Protein 6KZW (pdb70)

Structure (mmCIF, N/CA/C/O backbone):
data_6KZW
#
_entry.id   6KZW
#
_cell.length_a   37.929
_cell.length_b   146.375
_cell.length_c   74.128
_cell.angle_alpha   90.000
_cell.angle_beta   93.355
_cell.angle_gamma   90.000
#
_symmetry.space_group_name_H-M   'P 1 21 1'
#
loop_
_entity.id
_entity.type
_entity.pdbx_description
1 polymer 'Pyridoxal phosphate homeostasis protein'
2 non-polymer 'PHOSPHATE ION'
3 water water
#
loop_
_atom_site.group_PDB
_atom_site.id
_atom_site.type_symbol
_atom_site.label_atom_id
_atom_site.label_alt_id
_atom_site.label_comp_id
_atom_site.label_asym_id
_atom_site.label_entity_id
_atom_site.label_seq_id
_atom_site.pdbx_PDB_ins_code
_atom_site.Cartn_x
_atom_site.Cartn_y
_atom_site.Cartn_z
_atom_site.occupancy
_atom_site.B_iso_or_equiv
_atom_site.auth_seq_id
_atom_site.auth_comp_id
_atom_site.auth_asym_id
_atom_site.auth_atom_id
_atom_site.pdbx_PDB_model_num
ATOM 9 N N . SER A 1 2 ? 5.63661 73.61875 75.08882 1.000 28.04819 2 SER A N 1
ATOM 10 C CA . SER A 1 2 ? 4.24292 74.05053 75.13575 1.000 26.34651 2 SER A CA 1
ATOM 11 C C . SER A 1 2 ? 3.57440 73.66665 73.81989 1.000 24.74612 2 SER A C 1
ATOM 12 O O . SER A 1 2 ? 3.89530 74.23615 72.77273 1.000 21.32905 2 SER A O 1
ATOM 15 N N . ILE A 1 3 ? 2.64213 72.71490 73.88275 1.000 21.78265 3 ILE A N 1
ATOM 16 C CA . ILE A 1 3 ? 1.88516 72.30640 72.70004 1.000 28.44853 3 ILE A CA 1
ATOM 17 C C . ILE A 1 3 ? 1.20966 73.51227 72.06381 1.000 28.30591 3 ILE A C 1
ATOM 18 O O . ILE A 1 3 ? 1.27546 73.70312 70.84171 1.000 27.33724 3 ILE A O 1
ATOM 23 N N . LYS A 1 4 ? 0.59105 74.37055 72.88650 1.000 21.05102 4 LYS A N 1
ATOM 24 C CA . LYS A 1 4 ? -0.03884 75.58326 72.36558 1.000 22.70946 4 LYS A CA 1
ATOM 25 C C . LYS A 1 4 ? 0.96240 76.44926 71.61049 1.000 24.21137 4 LYS A C 1
ATOM 26 O O . LYS A 1 4 ? 0.67052 76.93477 70.50998 1.000 23.01224 4 LYS A O 1
ATOM 32 N N . ALA A 1 5 ? 2.14683 76.66997 72.19359 1.000 19.80860 5 ALA A N 1
ATOM 33 C CA . ALA A 1 5 ? 3.13432 77.51173 71.53155 1.000 22.27649 5 ALA A CA 1
ATOM 34 C C . ALA A 1 5 ? 3.58884 76.88084 70.22545 1.000 20.17727 5 ALA A C 1
ATOM 35 O O . ALA A 1 5 ? 3.81269 77.58215 69.23335 1.000 21.14709 5 ALA A O 1
ATOM 37 N N . ASN A 1 6 ? 3.72721 75.55583 70.20851 1.000 23.59945 6 ASN A N 1
ATOM 38 C CA . ASN A 1 6 ? 4.14706 74.85977 68.99264 1.000 24.60643 6 ASN A CA 1
ATOM 39 C C . ASN A 1 6 ? 3.09785 74.99271 67.89071 1.000 18.58417 6 ASN A C 1
ATOM 40 O O . ASN A 1 6 ? 3.42574 75.31003 66.73988 1.000 22.01073 6 ASN A O 1
ATOM 45 N N . VAL A 1 7 ? 1.82694 74.76253 68.23148 1.000 17.63005 7 VAL A N 1
ATOM 46 C CA . VAL A 1 7 ? 0.74360 74.92665 67.26323 1.000 15.88263 7 VAL A CA 1
ATOM 47 C C . VAL A 1 7 ? 0.72400 76.35610 66.73276 1.000 23.64446 7 VAL A C 1
ATOM 48 O O . VAL A 1 7 ? 0.61934 76.58886 65.52284 1.000 24.26661 7 VAL A O 1
ATOM 52 N N . GLU A 1 8 ? 0.86851 77.33363 67.62954 1.000 20.62699 8 GLU A N 1
ATOM 53 C CA . GLU A 1 8 ? 0.83104 78.74245 67.24565 1.000 17.79473 8 GLU A CA 1
ATOM 54 C C . GLU A 1 8 ? 1.91928 79.07432 66.23844 1.000 22.66375 8 GLU A C 1
ATOM 55 O O . GLU A 1 8 ? 1.67906 79.79724 65.26307 1.000 24.72097 8 GLU A O 1
ATOM 61 N N . GLU A 1 9 ? 3.12915 78.56105 66.47432 1.000 20.37158 9 GLU A N 1
ATOM 62 C CA . GLU A 1 9 ? 4.24144 78.75815 65.55417 1.000 22.02148 9 GLU A CA 1
ATOM 63 C C . GLU A 1 9 ? 3.93684 78.18316 64.16809 1.000 26.02520 9 GLU A C 1
ATOM 64 O O . GLU A 1 9 ? 4.23625 78.81769 63.14840 1.000 21.09032 9 GLU A O 1
ATOM 70 N N . ILE A 1 10 ? 3.33467 76.98647 64.11211 1.000 20.24380 10 ILE A N 1
ATOM 71 C CA . ILE A 1 10 ? 2.97893 76.37780 62.82753 1.000 20.20447 10 ILE A CA 1
ATOM 72 C C . ILE A 1 10 ? 1.94958 77.22937 62.09904 1.000 21.92183 10 ILE A C 1
ATOM 73 O O . ILE A 1 10 ? 2.05938 77.45933 60.89124 1.000 26.24980 10 ILE A O 1
ATOM 78 N N . LEU A 1 11 ? 0.93934 77.72248 62.81676 1.000 21.40124 11 LEU A N 1
ATOM 79 C CA . LEU A 1 11 ? -0.05292 78.57719 62.17114 1.000 26.76567 11 LEU A CA 1
ATOM 80 C C . LEU A 1 11 ? 0.57331 79.86409 61.65011 1.000 25.31037 11 LEU A C 1
ATOM 81 O O . LEU A 1 11 ? 0.14559 80.37759 60.60964 1.000 26.53703 11 LEU A O 1
ATOM 86 N N . GLU A 1 12 ? 1.58210 80.39940 62.35018 1.000 25.27291 12 GLU A N 1
ATOM 87 C CA . GLU A 1 12 ? 2.31559 81.54803 61.81773 1.000 30.25978 12 GLU A CA 1
ATOM 88 C C . GLU A 1 12 ? 3.08143 81.17280 60.55427 1.000 26.96735 12 GLU A C 1
ATOM 89 O O . GLU A 1 12 ? 3.10585 81.93556 59.58231 1.000 22.31021 12 GLU A O 1
ATOM 95 N N . ASP A 1 13 ? 3.72885 80.00509 60.55703 1.000 22.75110 13 ASP A N 1
ATOM 96 C CA . ASP A 1 13 ? 4.40483 79.53909 59.35384 1.000 22.97115 13 ASP A CA 1
ATOM 97 C C . ASP A 1 13 ? 3.43483 79.43730 58.18091 1.000 23.30356 13 ASP A C 1
ATOM 98 O O . ASP A 1 13 ? 3.77033 79.82919 57.05585 1.000 23.00490 13 ASP A O 1
ATOM 103 N N . ILE A 1 14 ? 2.21567 78.95477 58.43069 1.000 18.59532 14 ILE A N 1
ATOM 104 C CA . ILE A 1 14 ? 1.22449 78.86272 57.36393 1.000 16.43615 14 ILE A CA 1
ATOM 105 C C . ILE A 1 14 ? 0.97882 80.23587 56.75407 1.000 26.37522 14 ILE A C 1
ATOM 106 O O . ILE A 1 14 ? 0.98683 80.40313 55.52786 1.000 24.41413 14 ILE A O 1
ATOM 111 N N . LYS A 1 15 ? 0.76379 81.24014 57.60628 1.000 24.08575 15 LYS A N 1
ATOM 1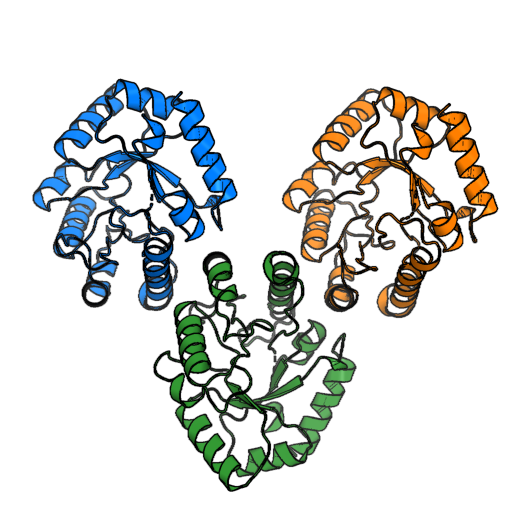12 C CA . LYS A 1 15 ? 0.54253 82.59851 57.12394 1.000 30.95727 15 LYS A CA 1
ATOM 113 C C . LYS A 1 15 ? 1.75103 83.10881 56.36610 1.000 24.46570 15 LYS A C 1
ATOM 114 O O . LYS A 1 15 ? 1.61236 83.86029 55.39688 1.000 28.20929 15 LYS A O 1
ATOM 120 N N . LYS A 1 16 ? 2.93977 82.70146 56.78601 1.000 24.52603 16 LYS A N 1
ATOM 121 C CA . LYS A 1 16 ? 4.16472 83.21249 56.19573 1.000 28.36745 16 LYS A CA 1
ATOM 122 C C . LYS A 1 16 ? 4.50328 82.54132 54.86695 1.000 25.80151 16 LYS A C 1
ATOM 123 O O . LYS A 1 16 ? 5.03115 83.19800 53.96488 1.000 25.56015 16 LYS A O 1
ATOM 129 N N . TYR A 1 17 ? 4.24098 81.23446 54.72391 1.000 22.98581 17 TYR A N 1
ATOM 130 C CA . TYR A 1 17 ? 4.78500 80.48620 53.59255 1.000 18.09011 17 TYR A CA 1
ATOM 131 C C . TYR A 1 17 ? 3.76178 80.06630 52.54712 1.000 26.81449 17 TYR A C 1
ATOM 132 O O . TYR A 1 17 ? 4.15825 79.76638 51.41492 1.000 18.56111 17 TYR A O 1
ATOM 141 N N . SER A 1 18 ? 2.48043 79.98951 52.89621 1.000 17.70839 18 SER A N 1
ATOM 142 C CA . SER A 1 18 ? 1.52910 79.48040 51.92570 1.000 21.12993 18 SER A CA 1
ATOM 143 C C . SER A 1 18 ? 1.18384 80.55902 50.91008 1.000 21.30725 18 SER A C 1
ATOM 144 O O . SER A 1 18 ? 0.99810 81.71916 51.28251 1.000 25.25743 18 SER A O 1
ATOM 147 N N . PRO A 1 19 ? 1.08415 80.20011 49.62966 1.000 24.29830 19 PRO A N 1
ATOM 148 C CA . PRO A 1 19 ? 0.49544 81.13494 48.65649 1.000 24.66749 19 PRO A CA 1
ATOM 149 C C . PRO A 1 19 ? -0.97064 81.40389 48.90553 1.000 22.30147 19 PRO A C 1
ATOM 150 O O . PRO A 1 19 ? -1.50593 82.37941 48.36173 1.000 20.21341 19 PRO A O 1
ATOM 154 N N . TYR A 1 20 ? -1.64927 80.56153 49.69039 1.000 24.05491 20 TYR A N 1
ATOM 155 C CA . TYR A 1 20 ? -3.07350 80.74034 49.98148 1.000 15.54915 20 TYR A CA 1
ATOM 156 C C . TYR A 1 20 ? -3.36847 80.25497 51.39432 1.000 22.74966 20 TYR A C 1
ATOM 157 O O . TYR A 1 20 ? -4.03780 79.23531 51.59721 1.000 17.62275 20 TYR A O 1
ATOM 166 N N . PRO A 1 21 ? -2.91047 80.99561 52.40516 1.000 22.27544 21 PRO A N 1
ATOM 167 C CA . PRO A 1 21 ? -2.98920 80.49624 53.79002 1.000 22.41058 21 PRO A CA 1
ATOM 168 C C . PRO A 1 21 ? -4.37521 80.05625 54.18971 1.000 22.66319 21 PRO A C 1
ATOM 169 O O . PRO A 1 21 ? -4.51216 79.10368 54.96154 1.000 21.89493 21 PRO A O 1
ATOM 173 N N . GLU A 1 22 ? -5.41504 80.71254 53.66693 1.000 22.03767 22 GLU A N 1
ATOM 174 C CA . GLU A 1 22 ? -6.77775 80.39161 54.05986 1.000 22.32473 22 GLU A CA 1
ATOM 175 C C . GLU A 1 22 ? -7.19009 78.97668 53.67789 1.000 20.97788 22 GLU A C 1
ATOM 176 O O . GLU A 1 22 ? -8.17489 78.47797 54.22402 1.000 22.00778 22 GLU A O 1
ATOM 182 N N . LYS A 1 23 ? -6.46176 78.30448 52.77640 1.000 23.59656 23 LYS A N 1
ATOM 183 C CA . LYS A 1 23 ? -6.83368 76.94723 52.36661 1.000 22.17627 23 LYS A CA 1
ATOM 184 C C . LYS A 1 23 ? -6.14616 75.84536 53.17098 1.000 16.26829 23 LYS A C 1
ATOM 185 O O . LYS A 1 23 ? -6.46347 74.66598 52.96733 1.000 18.91653 23 LYS A O 1
ATOM 191 N N . VAL A 1 24 ? -5.20075 76.18309 54.03533 1.000 16.59594 24 VAL A N 1
ATOM 192 C CA . VAL A 1 24 ? -4.29021 75.19872 54.61616 1.000 17.63753 24 VAL A CA 1
ATOM 193 C C . VAL A 1 24 ? -4.84747 74.68730 55.94145 1.000 23.34001 24 VAL A C 1
ATOM 194 O O . VAL A 1 24 ? -5.23521 75.47235 56.81608 1.000 15.24141 24 VAL A O 1
ATOM 198 N N . LYS A 1 25 ? -4.83318 73.37579 56.11580 1.000 15.01688 25 LYS A N 1
ATOM 199 C CA . LYS A 1 25 ? -5.24490 72.75285 57.36096 1.000 15.18335 25 LYS A CA 1
ATOM 200 C C . LYS A 1 25 ? -4.03494 72.08199 57.99647 1.000 24.35067 25 LYS A C 1
ATOM 201 O O . LYS A 1 25 ? -3.21757 71.46190 57.30468 1.000 16.38165 25 LYS A O 1
ATOM 207 N N . LEU A 1 26 ? -3.92115 72.19928 59.30979 1.000 16.84471 26 LEU A N 1
ATOM 208 C CA . LEU A 1 26 ? -2.92104 71.44623 60.05915 1.000 16.94896 26 LEU A CA 1
ATOM 209 C C . LEU A 1 26 ? -3.50377 70.08857 60.45230 1.000 16.42825 26 LEU A C 1
ATOM 210 O O . LEU A 1 26 ? -4.55933 70.02196 61.09772 1.000 16.42832 26 LEU A O 1
ATOM 215 N N . VAL A 1 27 ? -2.83418 69.00781 60.05297 1.000 16.47004 27 VAL A N 1
ATOM 216 C CA . VAL A 1 27 ? -3.21092 67.66470 60.47753 1.000 14.55352 27 VAL A CA 1
ATOM 217 C C . VAL A 1 27 ? -2.24460 67.24721 61.56968 1.000 17.15488 27 VAL A C 1
ATOM 218 O O . VAL A 1 27 ? -1.08575 66.93191 61.28482 1.000 17.06575 27 VAL A O 1
ATOM 222 N N . ALA A 1 28 ? -2.68813 67.23173 62.82637 1.000 17.80596 28 ALA A N 1
ATOM 223 C CA . ALA A 1 28 ? -1.78690 66.76724 63.87289 1.000 17.77876 28 ALA A CA 1
ATOM 224 C C . ALA A 1 28 ? -1.64843 65.25177 63.77682 1.000 22.85405 28 ALA A C 1
ATOM 225 O O . ALA A 1 28 ? -2.64449 64.51476 63.82045 1.000 21.17207 28 ALA A O 1
ATOM 227 N N . VAL A 1 29 ? -0.40984 64.79329 63.63081 1.000 13.79582 29 VAL A N 1
ATOM 228 C CA . VAL A 1 29 ? -0.12200 63.37065 63.52346 1.000 18.02550 29 VAL A CA 1
ATOM 229 C C . VAL A 1 29 ? -0.03708 62.84133 64.94998 1.000 21.45251 29 VAL A C 1
ATOM 230 O O . VAL A 1 29 ? 0.91935 63.11899 65.67241 1.000 16.23759 29 VAL A O 1
ATOM 234 N N . THR A 1 30 ? -1.06792 62.11370 65.36992 1.000 21.83409 30 THR A N 1
ATOM 235 C CA . THR A 1 30 ? -1.22768 61.69642 66.75381 1.000 17.03840 30 THR A CA 1
ATOM 236 C C . THR A 1 30 ? -0.87668 60.23519 66.95651 1.000 25.88944 30 THR A C 1
ATOM 237 O O . THR A 1 30 ? -1.14324 59.68637 68.02866 1.000 25.39660 30 THR A O 1
ATOM 241 N N . LYS A 1 31 ? -0.25430 59.60289 65.95929 1.000 25.37612 31 LYS A N 1
ATOM 242 C CA . LYS A 1 31 ? -0.03710 58.16130 65.99505 1.000 25.18830 31 LYS A CA 1
ATOM 243 C C . LYS A 1 31 ? 0.83766 57.70740 67.16164 1.000 32.58855 31 LYS A C 1
ATOM 244 O O . LYS A 1 31 ? 0.78562 56.52876 67.52304 1.000 36.65577 31 LYS A O 1
ATOM 250 N N . TYR A 1 32 ? 1.64655 58.59658 67.74653 1.000 24.80589 32 TYR A N 1
ATOM 251 C CA . TYR A 1 32 ? 2.48876 58.26438 68.89255 1.000 34.78869 32 TYR A CA 1
ATOM 252 C C . TYR A 1 32 ? 2.07283 59.02388 70.14973 1.000 32.13712 32 TYR A C 1
ATOM 253 O O . TYR A 1 32 ? 2.87736 59.18121 71.07182 1.000 28.71987 32 TYR A O 1
ATOM 262 N N . SER A 1 33 ? 0.84754 59.52764 70.20122 1.000 31.76804 33 SER A N 1
ATOM 263 C CA . SER A 1 33 ? 0.43658 60.40114 71.28863 1.000 27.96802 33 SER A CA 1
ATOM 264 C C . SER A 1 33 ? -0.64522 59.72930 72.12299 1.000 30.29988 33 SER A C 1
ATOM 265 O O . SER A 1 33 ? -1.56472 59.10931 71.58119 1.000 24.06062 33 SER A O 1
ATOM 268 N N . SER A 1 34 ? -0.50873 59.83567 73.44325 1.000 26.45222 34 SER A N 1
ATOM 269 C CA . SER A 1 34 ? -1.54150 59.38510 74.36019 1.000 25.69035 34 SER A CA 1
ATOM 270 C C . SER A 1 34 ? -2.79924 60.22732 74.18721 1.000 27.08704 34 SER A C 1
ATOM 271 O O . SER A 1 34 ? -2.75406 61.34506 73.66366 1.000 23.31751 34 SER A O 1
ATOM 274 N N . VAL A 1 35 ? -3.93486 59.69417 74.65881 1.000 18.16936 35 VAL A N 1
ATOM 275 C CA . VAL A 1 35 ? -5.16581 60.47341 74.57349 1.000 19.85068 35 VAL A CA 1
ATOM 276 C C . VAL A 1 35 ? -5.07984 61.72228 75.44105 1.000 24.54594 35 VAL A C 1
ATOM 277 O O . VAL A 1 35 ? -5.75112 62.71704 75.15035 1.000 24.54591 35 VAL A O 1
ATOM 281 N N . GLU A 1 36 ? -4.22703 61.72089 76.47611 1.000 28.33411 36 GLU A N 1
ATOM 282 C CA . GLU A 1 36 ? -4.02641 62.93817 77.26903 1.000 20.73509 36 GLU A CA 1
ATOM 283 C C . GLU A 1 36 ? -3.34738 64.03096 76.44711 1.000 21.66399 36 GLU A C 1
ATOM 284 O O . GLU A 1 36 ? -3.70134 65.21205 76.55098 1.000 19.90533 36 GLU A O 1
ATOM 290 N N . ASP A 1 37 ? -2.35600 63.65947 75.63614 1.000 24.00954 37 ASP A N 1
ATOM 291 C CA . ASP A 1 37 ? -1.67232 64.64583 74.80328 1.000 29.72491 37 ASP A CA 1
ATOM 292 C C . ASP A 1 37 ? -2.56819 65.13168 73.66512 1.000 21.75376 37 ASP A C 1
ATOM 293 O O . ASP A 1 37 ? -2.55459 66.31749 73.31825 1.000 23.56619 37 ASP A O 1
ATOM 298 N N . ILE A 1 38 ? -3.33989 64.22837 73.06378 1.000 23.92743 38 ILE A N 1
ATOM 299 C CA . ILE A 1 38 ? -4.30347 64.63722 72.04082 1.000 23.45763 38 ILE A CA 1
ATOM 300 C C . ILE A 1 38 ? -5.26847 65.66882 72.61242 1.000 25.17349 38 ILE A C 1
ATOM 301 O O . ILE A 1 38 ? -5.48582 66.74002 72.02576 1.000 21.85312 38 ILE A O 1
ATOM 306 N N . GLU A 1 39 ? -5.84122 65.37164 73.78926 1.000 22.95237 39 GLU A N 1
ATOM 307 C CA . GLU A 1 39 ? -6.69691 66.33733 74.47589 1.000 21.32846 39 GLU A CA 1
ATOM 308 C C . GLU A 1 39 ? -6.00823 67.69230 74.63518 1.000 21.41353 39 GLU A C 1
ATOM 309 O O . GLU A 1 39 ? -6.64518 68.74120 74.48796 1.000 23.17705 39 GLU A O 1
ATOM 315 N N . LYS A 1 40 ? -4.70978 67.69337 74.94968 1.000 21.35298 40 LYS A N 1
ATOM 316 C CA . LYS A 1 40 ? -3.97949 68.95627 75.04253 1.000 20.20708 40 LYS A CA 1
ATOM 317 C C . LYS A 1 40 ? -3.93969 69.67581 73.69248 1.000 27.10422 40 LYS A C 1
ATOM 318 O O . LYS A 1 40 ? -4.05441 70.90583 73.62971 1.000 23.72686 40 LYS A O 1
ATOM 324 N N . PHE A 1 41 ? -3.76188 68.92315 72.60188 1.000 24.32728 41 PHE A N 1
ATOM 325 C CA . PHE A 1 41 ? -3.82658 69.50927 71.26354 1.000 17.86872 41 PHE A CA 1
ATOM 326 C C . PHE A 1 41 ? -5.18802 70.13739 71.00715 1.000 17.06107 41 PHE A C 1
ATOM 327 O O . PHE A 1 41 ? -5.27997 71.27636 70.52701 1.000 20.23558 41 PHE A O 1
ATOM 335 N N . LEU A 1 42 ? -6.26350 69.40588 71.32447 1.000 19.91908 42 LEU A N 1
ATOM 336 C CA . LEU A 1 42 ? -7.61159 69.92613 71.09401 1.000 25.84929 42 LEU A CA 1
ATOM 337 C C . LEU A 1 42 ? -7.82184 71.24664 71.80662 1.000 22.06447 42 LEU A C 1
ATOM 338 O O . LEU A 1 42 ? -8.50130 72.13467 71.28477 1.000 24.88888 42 LEU A O 1
ATOM 343 N N . GLU A 1 43 ? -7.20459 71.41296 72.97341 1.000 23.87360 43 GLU A N 1
ATOM 344 C CA . GLU A 1 43 ? -7.36622 72.63969 73.73230 1.000 26.55332 43 GLU A CA 1
ATOM 345 C C . GLU A 1 43 ? -6.63742 73.82232 73.10871 1.000 26.02575 43 GLU A C 1
ATOM 346 O O . GLU A 1 43 ? -6.79143 74.94062 73.59648 1.000 27.13008 43 GLU A O 1
ATOM 352 N N . THR A 1 44 ? -5.86549 73.61923 72.03939 1.000 25.68602 44 THR A N 1
ATOM 353 C CA . THR A 1 44 ? -5.29116 74.75133 71.32063 1.000 19.82913 44 THR A CA 1
ATOM 354 C C . THR A 1 44 ? -6.29237 75.42333 70.39522 1.000 21.33182 44 THR A C 1
ATOM 355 O O . THR A 1 44 ? -5.99797 76.49974 69.86792 1.000 26.74513 44 THR A O 1
ATOM 359 N N . GLY A 1 45 ? -7.46462 74.82646 70.19542 1.000 22.61084 45 GLY A N 1
ATOM 360 C CA . GLY A 1 45 ? -8.40383 75.29923 69.20298 1.000 26.26139 45 GLY A CA 1
ATOM 361 C C . GLY A 1 45 ? -8.31648 74.58947 67.86440 1.000 20.38300 45 GLY A C 1
ATOM 362 O O . GLY A 1 45 ? -9.04736 74.95390 66.94450 1.000 30.46012 45 GLY A O 1
ATOM 363 N N . GLN A 1 46 ? -7.43420 73.61115 67.72549 1.000 18.53111 46 GLN A N 1
ATOM 364 C CA . GLN A 1 46 ? -7.33190 72.77268 66.53607 1.000 21.72873 46 GLN A CA 1
ATOM 365 C C . GLN A 1 46 ? -7.96401 71.42511 66.84293 1.000 20.43360 46 GLN A C 1
ATOM 366 O O . GLN A 1 46 ? -8.00766 71.01223 68.00390 1.000 24.87480 46 GLN A O 1
ATOM 372 N N . ASN A 1 47 ? -8.46983 70.72729 65.80589 1.000 19.35247 47 ASN A N 1
ATOM 373 C CA . ASN A 1 47 ? -8.99385 69.39215 66.09543 1.000 23.58784 47 ASN A CA 1
ATOM 374 C C . ASN A 1 47 ? -8.89985 68.41446 64.93466 1.000 17.94128 47 ASN A C 1
ATOM 375 O O . ASN A 1 47 ? -9.67392 67.45112 64.88985 1.000 26.10437 47 ASN A O 1
ATOM 380 N N . ILE A 1 48 ? -7.97264 68.60269 64.00354 1.000 16.10112 48 ILE A N 1
ATOM 381 C CA . ILE A 1 48 ? -7.76248 67.59457 62.96495 1.000 17.46157 48 ILE A CA 1
ATOM 382 C C . ILE A 1 48 ? -6.63178 66.70322 63.43942 1.000 13.65309 48 ILE A C 1
ATOM 383 O O . ILE A 1 48 ? -5.52388 67.18819 63.68319 1.000 17.70031 48 ILE A O 1
ATOM 388 N N . CYS A 1 49 ? -6.92050 65.41154 63.58469 1.000 15.37979 49 CYS A N 1
ATOM 389 C CA . CYS A 1 49 ? -5.98758 64.41774 64.10656 1.000 13.23343 49 CYS A CA 1
ATOM 390 C C . CYS A 1 49 ? -5.82350 63.28885 63.10227 1.000 16.99588 49 CYS A C 1
ATOM 391 O O . CYS A 1 49 ? -6.81813 62.67266 62.70382 1.000 17.12222 49 CYS A O 1
ATOM 394 N N . GLY A 1 50 ? -4.57693 62.98353 62.74357 1.000 17.55337 50 GLY A N 1
ATOM 395 C CA . GLY A 1 50 ? -4.27600 61.96130 61.75448 1.000 18.68203 50 GLY A CA 1
ATOM 396 C C . GLY A 1 50 ? -3.62283 60.74941 62.40604 1.000 16.47663 50 GLY A C 1
ATOM 397 O O . GLY A 1 50 ? -2.69368 60.89267 63.19177 1.000 17.28949 50 GLY A O 1
ATOM 398 N N . GLU A 1 51 ? -4.12523 59.56291 62.06025 1.000 18.99570 51 GLU A N 1
ATOM 399 C CA . GLU A 1 51 ? -3.57755 58.31185 62.56400 1.000 18.07634 51 GLU A CA 1
ATOM 400 C C . GLU A 1 51 ? -3.25569 57.38924 61.39707 1.000 22.20244 51 GLU A C 1
ATOM 401 O O . GLU A 1 51 ? -3.77646 57.54932 60.29300 1.000 19.09576 51 GLU A O 1
ATOM 407 N N . ASN A 1 52 ? -2.40414 56.39479 61.64208 1.000 23.18666 52 ASN A N 1
ATOM 408 C CA . ASN A 1 52 ? -1.99628 55.52951 60.54380 1.000 22.46133 52 ASN A CA 1
ATOM 409 C C . ASN A 1 52 ? -2.19648 54.04313 60.79901 1.000 21.02734 52 ASN A C 1
ATOM 410 O O . ASN A 1 52 ? -1.91539 53.24493 59.89845 1.000 19.72679 52 ASN A O 1
ATOM 415 N N . LYS A 1 53 ? -2.69846 53.65005 61.97114 1.000 19.21418 53 LYS A N 1
ATOM 416 C CA . LYS A 1 53 ? -2.99384 52.25751 62.29343 1.000 28.32598 53 LYS A CA 1
ATOM 417 C C . LYS A 1 53 ? -4.47590 52.12796 62.61776 1.000 21.70866 53 LYS A C 1
ATOM 418 O O . LYS A 1 53 ? -5.01387 52.91679 63.40223 1.000 22.30994 53 LYS A O 1
ATOM 424 N N . VAL A 1 54 ? -5.13110 51.12502 62.03395 1.000 17.41845 54 VAL A N 1
ATOM 425 C CA . VAL A 1 54 ? -6.58559 51.02302 62.16653 1.000 23.77411 54 VAL A CA 1
ATOM 426 C C . VAL A 1 54 ? -6.98123 50.71025 63.60779 1.000 24.95053 54 VAL A C 1
ATOM 427 O O . VAL A 1 54 ? -7.91400 51.30745 64.15552 1.000 23.06084 54 VAL A O 1
ATOM 431 N N . GLN A 1 55 ? -6.28858 49.76736 64.24529 1.000 24.02304 55 GLN A N 1
ATOM 432 C CA . GLN A 1 55 ? -6.63679 49.42819 65.62291 1.000 25.35348 55 GLN A CA 1
ATOM 433 C C . GLN A 1 55 ? -6.45248 50.62490 66.54948 1.000 21.81009 55 GLN A C 1
ATOM 434 O O . GLN A 1 55 ? -7.26379 50.85376 67.45701 1.000 25.73724 55 GLN A O 1
ATOM 440 N N . VAL A 1 56 ? -5.39622 51.40789 66.33323 1.000 20.53170 56 VAL A N 1
ATOM 441 C CA . VAL A 1 56 ? -5.13806 52.53842 67.21837 1.000 22.02963 56 VAL A CA 1
ATOM 442 C C . VAL A 1 56 ? -6.22021 53.60324 67.05776 1.000 26.02296 56 VAL A C 1
ATOM 443 O O . VAL A 1 56 ? -6.79874 54.07104 68.04626 1.000 20.20431 56 VAL A O 1
ATOM 447 N N . ILE A 1 57 ? -6.52872 53.99438 65.81278 1.000 29.63260 57 ILE A N 1
ATOM 448 C CA . ILE A 1 57 ? -7.53206 55.03987 65.62887 1.000 24.58156 57 ILE A CA 1
ATOM 449 C C . ILE A 1 57 ? -8.90032 54.54965 66.09190 1.000 18.02824 57 ILE A C 1
ATOM 450 O O . ILE A 1 57 ? -9.68577 55.31079 66.66731 1.000 21.55858 57 ILE A O 1
ATOM 455 N N . LYS A 1 58 ? -9.19466 53.26970 65.87179 1.000 20.03485 58 LYS A N 1
ATOM 456 C CA . LYS A 1 58 ? -10.45596 52.70267 66.32580 1.000 22.68381 58 LYS A CA 1
ATOM 457 C C . LYS A 1 58 ? -10.65782 52.95409 67.81134 1.000 28.34523 58 LYS A C 1
ATOM 458 O O . LYS A 1 58 ? -11.71556 53.43629 68.23584 1.000 24.71417 58 LYS A O 1
ATOM 464 N N . ASP A 1 59 ? -9.62799 52.67144 68.61417 1.000 25.00088 59 ASP A N 1
ATOM 465 C CA . ASP A 1 59 ? -9.75931 52.81501 70.06088 1.000 23.47319 59 ASP A CA 1
ATOM 466 C C . ASP A 1 59 ? -9.75242 54.27669 70.47863 1.000 23.33743 59 ASP A C 1
ATOM 467 O O . ASP A 1 59 ? -10.48824 54.66698 71.38951 1.000 24.32656 59 ASP A O 1
ATOM 472 N N . LYS A 1 60 ? -8.94624 55.11170 69.82391 1.000 18.05455 60 LYS A N 1
ATOM 473 C CA . LYS A 1 60 ? -8.98549 56.53278 70.16218 1.000 20.18380 60 LYS A CA 1
ATOM 474 C C . LYS A 1 60 ? -10.33246 57.15855 69.80037 1.000 20.79356 60 LYS A C 1
ATOM 475 O O . LYS A 1 60 ? -10.85481 57.98894 70.55351 1.000 22.34304 60 LYS A O 1
ATOM 481 N N . ILE A 1 61 ? -10.92254 56.76146 68.66700 1.000 20.35915 61 ILE A N 1
ATOM 482 C CA . ILE A 1 61 ? -12.24066 57.28291 68.28141 1.000 22.02498 61 ILE A CA 1
ATOM 483 C C . ILE A 1 61 ? -13.28637 56.96508 69.35024 1.000 24.42342 61 ILE A C 1
ATOM 484 O O . ILE A 1 61 ? -14.08826 57.82552 69.73948 1.000 22.95585 61 ILE A O 1
ATOM 489 N N . GLU A 1 62 ? -13.31895 55.71284 69.81617 1.000 23.93204 62 GLU A N 1
ATOM 490 C CA . GLU A 1 62 ? -14.27909 55.35144 70.85833 1.000 24.06727 62 GLU A CA 1
ATOM 491 C C . GLU A 1 62 ? -14.03602 56.14415 72.13693 1.000 24.70764 62 GLU A C 1
ATOM 492 O O . GLU A 1 62 ? -14.98148 56.64551 72.75759 1.000 21.06754 62 GLU A O 1
ATOM 498 N N . TYR A 1 63 ? -12.76897 56.28841 72.52918 1.000 24.01153 63 TYR A N 1
ATOM 499 C CA . TYR A 1 63 ? -12.43247 57.04448 73.73138 1.000 22.97974 63 TYR A CA 1
ATOM 500 C C . TYR A 1 63 ? -12.98720 58.46363 73.68547 1.000 24.53459 63 TYR A C 1
ATOM 501 O O . TYR A 1 63 ? -13.60823 58.92668 74.64876 1.000 27.05086 63 TYR A O 1
ATOM 510 N N . PHE A 1 64 ? -12.74253 59.19133 72.59228 1.000 24.65584 64 PHE A N 1
ATOM 511 C CA . PHE A 1 64 ? -13.17585 60.58759 72.55269 1.000 31.31962 64 PHE A CA 1
ATOM 512 C C . PHE A 1 64 ? -14.67326 60.73639 72.28846 1.000 28.08563 64 PHE A C 1
ATOM 513 O O . PHE A 1 64 ? -15.24392 61.78765 72.60104 1.000 31.73009 64 PHE A O 1
ATOM 521 N N . LYS A 1 65 ? -15.32613 59.72373 71.71790 1.000 20.84514 65 LYS A N 1
ATOM 522 C CA . LYS A 1 65 ? -16.78429 59.70937 71.74500 1.000 27.11788 65 LYS A CA 1
ATOM 523 C C . LYS A 1 65 ? -17.28037 59.69868 73.18275 1.000 34.95936 65 LYS A C 1
ATOM 524 O O . LYS A 1 65 ? -18.09450 60.54219 73.58379 1.000 33.04045 65 LYS A O 1
ATOM 530 N N . GLU A 1 66 ? -16.77198 58.75453 73.98199 1.000 28.44696 66 GLU A N 1
ATOM 531 C CA . GLU A 1 66 ? -17.20722 58.64093 75.36938 1.000 31.35815 66 GLU A CA 1
ATOM 532 C C . GLU A 1 66 ? -16.86869 59.89612 76.16429 1.000 28.99949 66 GLU A C 1
ATOM 533 O O . GLU A 1 66 ? -17.61814 60.26795 77.06932 1.000 30.99782 66 GLU A O 1
ATOM 539 N N . LYS A 1 67 ? -15.78298 60.59051 75.81690 1.000 27.26527 67 LYS A N 1
ATOM 540 C CA . LYS A 1 67 ? -15.46353 61.85700 76.46282 1.000 30.86246 67 LYS A CA 1
ATOM 541 C C . LYS A 1 67 ? -16.16987 63.04098 75.81768 1.000 32.54258 67 LYS A C 1
ATOM 542 O O . LYS A 1 67 ? -15.97723 64.17381 76.26837 1.000 31.78391 67 LYS A O 1
ATOM 548 N N . ASN A 1 68 ? -16.97348 62.80390 74.77749 1.000 28.17945 68 ASN A N 1
ATOM 549 C CA . ASN A 1 68 ? -17.76289 63.84555 74.10916 1.000 31.33213 68 ASN A CA 1
ATOM 550 C C . ASN A 1 68 ? -16.90128 65.00993 73.60827 1.000 33.41533 68 ASN A C 1
ATOM 551 O O . ASN A 1 68 ? -17.22725 66.18010 73.80632 1.000 32.35840 68 ASN A O 1
ATOM 556 N N . LYS A 1 69 ? -15.80239 64.68043 72.92984 1.000 32.59771 69 LYS A N 1
ATOM 557 C CA . LYS A 1 69 ? -14.90362 65.66434 72.33409 1.000 35.24651 69 LYS A CA 1
ATOM 558 C C . LYS A 1 69 ? -15.02060 65.62033 70.81157 1.000 33.81079 69 LYS A C 1
ATOM 559 O O . LYS A 1 69 ? -15.04060 64.53674 70.21273 1.000 28.19282 69 LYS A O 1
ATOM 565 N N . LYS A 1 70 ? -15.08325 66.79782 70.18370 1.000 29.89063 70 LYS A N 1
ATOM 566 C CA . LYS A 1 70 ? -15.24495 66.88103 68.73937 1.000 31.58225 70 LYS A CA 1
ATOM 567 C C . LYS A 1 70 ? -13.87945 66.84833 68.06300 1.000 24.24171 70 LYS A C 1
ATOM 568 O O . LYS A 1 70 ? -13.00033 67.66144 68.36561 1.000 27.32875 70 LYS A O 1
ATOM 574 N N . ILE A 1 71 ? -13.71646 65.91413 67.13937 1.000 29.74226 71 ILE A N 1
ATOM 575 C CA . ILE A 1 71 ? -12.45979 65.69264 66.44142 1.000 25.35610 71 ILE A CA 1
ATOM 576 C C . ILE A 1 71 ? -12.77831 65.39059 64.98596 1.000 24.54304 71 ILE A C 1
ATOM 577 O O . ILE A 1 71 ? -13.72620 64.65741 64.68987 1.000 24.72370 71 ILE A O 1
ATOM 582 N N . LYS A 1 72 ? -11.98254 65.94038 64.07665 1.000 21.32532 72 LYS A N 1
ATOM 583 C CA . LYS A 1 72 ? -12.02309 65.52614 62.67707 1.000 19.85294 72 LYS A CA 1
ATOM 584 C C . LYS A 1 72 ? -10.91062 64.49871 62.46895 1.000 19.33520 72 LYS A C 1
ATOM 585 O O . LYS A 1 72 ? -9.73306 64.85162 62.40939 1.000 16.11776 72 LYS A O 1
ATOM 591 N N . TRP A 1 73 ? -11.29142 63.22288 62.36774 1.000 15.84565 73 TRP A N 1
ATOM 592 C CA . TRP A 1 73 ? -10.33514 62.12837 62.23437 1.000 16.11612 73 TRP A CA 1
ATOM 593 C C . TRP A 1 73 ? -9.91391 61.96618 60.77571 1.000 21.98535 73 TRP A C 1
ATOM 594 O O . TRP A 1 73 ? -10.75938 61.76468 59.89873 1.000 16.74076 73 TRP A O 1
ATOM 605 N N . HIS A 1 74 ? -8.60884 62.01036 60.51942 1.000 16.57939 74 HIS A N 1
ATOM 606 C CA . HIS A 1 74 ? -8.04789 61.69783 59.21161 1.000 17.57617 74 HIS A CA 1
ATOM 607 C C . HIS A 1 74 ? -7.27754 60.38170 59.29345 1.000 25.73955 74 HIS A C 1
ATOM 608 O O . HIS A 1 74 ? -6.55451 60.13778 60.26585 1.000 18.21374 74 HIS A O 1
ATOM 615 N N . PHE A 1 75 ? -7.41503 59.52832 58.27837 1.000 18.57326 75 PHE A N 1
ATOM 616 C CA . PHE A 1 75 ? -6.60201 58.32104 58.20678 1.000 17.94514 75 PHE A CA 1
ATOM 617 C C . PHE A 1 75 ? -5.49120 58.52231 57.18575 1.000 20.48441 75 PHE A C 1
ATOM 618 O O . PHE A 1 75 ? -5.75856 58.77283 56.00032 1.000 14.73653 75 PHE A O 1
ATOM 626 N N . ILE A 1 76 ? -4.24046 58.43030 57.64376 1.000 18.44917 76 ILE A N 1
ATOM 627 C CA . ILE A 1 76 ? -3.12390 58.83624 56.80595 1.000 16.08002 76 ILE A CA 1
ATOM 628 C C . ILE A 1 76 ? -2.14098 57.69601 56.55364 1.000 23.72745 76 ILE A C 1
ATOM 629 O O . ILE A 1 76 ? -1.09167 57.91081 55.95128 1.000 25.59191 76 ILE A O 1
ATOM 634 N N . GLY A 1 77 ? -2.45757 56.47760 56.99125 1.000 24.88950 77 GLY A N 1
ATOM 635 C CA . GLY A 1 77 ? -1.59887 55.33781 56.79768 1.000 26.50406 77 GLY A CA 1
ATOM 636 C C . GLY A 1 77 ? -2.11710 54.36560 55.74774 1.000 29.66816 77 GLY A C 1
ATOM 637 O O . GLY A 1 77 ? -3.07638 54.63617 55.02229 1.000 22.62772 77 GLY A O 1
ATOM 638 N N . ASN A 1 78 ? -1.45938 53.20317 55.68183 1.000 18.24001 78 ASN A N 1
ATOM 639 C CA . ASN A 1 78 ? -1.88285 52.16377 54.74920 1.000 31.26711 78 ASN A CA 1
ATOM 640 C C . ASN A 1 78 ? -3.19395 51.55945 55.21045 1.000 21.93833 78 ASN A C 1
ATOM 641 O O . ASN A 1 78 ? -3.32789 51.17135 56.37067 1.000 27.01246 78 ASN A O 1
ATOM 646 N N . LEU A 1 79 ? -4.16070 51.46839 54.30217 1.000 25.26538 79 LEU A N 1
ATOM 647 C CA . LEU A 1 79 ? -5.49705 50.98975 54.63983 1.000 19.83659 79 LEU A CA 1
ATOM 648 C C . LEU A 1 79 ? -5.73939 49.69083 53.88645 1.000 25.41703 79 LEU A C 1
ATOM 649 O O . LEU A 1 79 ? -5.84209 49.68349 52.65251 1.000 22.43210 79 LEU A O 1
ATOM 654 N N . GLN A 1 80 ? -5.79744 48.59443 54.62461 1.000 24.12506 80 GLN A N 1
ATOM 655 C CA . GLN A 1 80 ? -6.11988 47.29931 54.04748 1.000 24.67974 80 GLN A CA 1
ATOM 656 C C . GLN A 1 80 ? -7.61793 47.23069 53.77471 1.000 29.43321 80 GLN A C 1
ATOM 657 O O . GLN A 1 80 ? -8.42077 47.72152 54.57459 1.000 24.16466 80 GLN A O 1
ATOM 663 N N . LYS A 1 81 ? -7.98464 46.66327 52.61148 1.000 26.32720 81 LYS A N 1
ATOM 664 C CA . LYS A 1 81 ? -9.38978 46.60281 52.19324 1.000 27.18910 81 LYS A CA 1
ATOM 665 C C . LYS A 1 81 ? -10.28734 46.02686 53.27977 1.000 30.56115 81 LYS A C 1
ATOM 666 O O . LYS A 1 81 ? -11.38933 46.53218 53.51401 1.000 31.61040 81 LYS A O 1
ATOM 672 N N . ASN A 1 82 ? -9.84206 44.96814 53.95640 1.000 31.11769 82 ASN A N 1
ATOM 673 C CA . ASN A 1 82 ? -10.69553 44.35001 54.96513 1.000 31.46976 82 ASN A CA 1
ATOM 674 C C . ASN A 1 82 ? -10.65838 45.07538 56.31194 1.000 27.57502 82 ASN A C 1
ATOM 675 O O . ASN A 1 82 ? -11.28276 44.60445 57.26551 1.000 33.54750 82 ASN A O 1
ATOM 680 N N . LYS A 1 83 ? -9.96416 46.20904 56.41513 1.000 30.08007 83 LYS A N 1
ATOM 681 C CA . LYS A 1 83 ? -10.02946 47.04525 57.61190 1.000 21.69573 83 LYS A CA 1
ATOM 682 C C . LYS A 1 83 ? -10.93219 48.26051 57.43879 1.000 27.72762 83 LYS A C 1
ATOM 683 O O . LYS A 1 83 ? -11.24127 48.93368 58.43202 1.000 26.97178 83 LYS A O 1
ATOM 689 N N . VAL A 1 84 ? -11.35804 48.55125 56.20463 1.000 25.74552 84 VAL A N 1
ATOM 690 C CA . VAL A 1 84 ? -12.18338 49.72838 55.93360 1.000 22.80967 84 VAL A CA 1
ATOM 691 C C . VAL A 1 84 ? -13.40763 49.76005 56.83752 1.000 29.08159 84 VAL A C 1
ATOM 692 O O . VAL A 1 84 ? -13.80207 50.82495 57.33179 1.000 22.05009 84 VAL A O 1
ATOM 696 N N . LYS A 1 85 ? -14.01484 48.58669 57.08544 1.000 26.19313 85 LYS A N 1
ATOM 697 C CA . LYS A 1 85 ? -15.23644 48.51148 57.89095 1.000 33.17125 85 LYS A CA 1
ATOM 698 C C . LYS A 1 85 ? -15.08002 49.17559 59.25076 1.000 26.74395 85 LYS A C 1
ATOM 699 O O . LYS A 1 85 ? -16.06178 49.66594 59.81618 1.000 25.86841 85 LYS A O 1
ATOM 705 N N . TYR A 1 86 ? -13.85505 49.21992 59.78483 1.000 31.12558 86 TYR A N 1
ATOM 706 C CA . TYR A 1 86 ? -13.64418 49.69867 61.14582 1.000 27.46173 86 TYR A CA 1
ATOM 707 C C . TYR A 1 86 ? -13.57787 51.21851 61.25745 1.000 26.64917 86 TYR A C 1
ATOM 708 O O . TYR A 1 86 ? -13.70456 51.74602 62.36866 1.000 32.20744 86 TYR A O 1
ATOM 717 N N . ILE A 1 87 ? -13.37049 51.94260 60.16099 1.000 24.05398 87 ILE A N 1
ATOM 718 C CA . ILE A 1 87 ? -13.24700 53.39543 60.23100 1.000 25.62595 87 ILE A CA 1
ATOM 719 C C . ILE A 1 87 ? -14.26706 54.13179 59.37796 1.000 19.89664 87 ILE A C 1
ATOM 720 O O . ILE A 1 87 ? -14.36397 55.36218 59.48902 1.000 22.48935 87 ILE A O 1
ATOM 725 N N . ILE A 1 88 ? -15.04799 53.42921 58.55911 1.000 24.39394 88 ILE A N 1
ATOM 726 C CA . ILE A 1 88 ? -15.86623 54.07631 57.53638 1.000 24.80526 88 ILE A CA 1
ATOM 727 C C . ILE A 1 88 ? -16.87527 55.05791 58.13875 1.000 26.21075 88 ILE A C 1
ATOM 728 O O . ILE A 1 88 ? -17.26239 56.03742 57.48285 1.000 27.72626 88 ILE A O 1
ATOM 733 N N . ASP A 1 89 ? -17.31685 54.83422 59.37944 1.000 21.05757 89 ASP A N 1
ATOM 734 C CA . ASP A 1 89 ? -18.35309 55.68526 59.95687 1.000 19.88574 89 ASP A CA 1
ATOM 735 C C . ASP A 1 89 ? -17.81747 56.88059 60.73263 1.000 22.97114 89 ASP A C 1
ATOM 736 O O . ASP A 1 89 ? -18.59912 57.77812 61.05531 1.000 24.35680 89 ASP A O 1
ATOM 741 N N . ASP A 1 90 ? -16.52218 56.92973 61.05238 1.000 19.95307 90 ASP A N 1
ATOM 742 C CA . ASP A 1 90 ? -16.00431 57.97066 61.93447 1.000 19.26745 90 ASP A CA 1
ATOM 743 C C . ASP A 1 90 ? -14.84254 58.78707 61.37453 1.000 22.52675 90 ASP A C 1
ATOM 744 O O . ASP A 1 90 ? -14.47663 59.79465 61.98266 1.000 19.79545 90 ASP A O 1
ATOM 749 N N . VAL A 1 91 ? -14.24847 58.39366 60.27311 1.000 18.74209 91 VAL A N 1
ATOM 750 C CA . VAL A 1 91 ? -13.13376 59.12884 59.69193 1.000 18.20677 91 VAL A CA 1
ATOM 751 C C . VAL A 1 91 ? -13.70284 60.14848 58.70791 1.000 21.07474 91 VAL A C 1
ATOM 752 O O . VAL A 1 91 ? -14.61049 59.83164 57.93220 1.000 17.88220 91 VAL A O 1
ATOM 756 N N . ASP A 1 92 ? -13.20071 61.38150 58.76904 1.000 17.78871 92 ASP A N 1
ATOM 757 C CA . ASP A 1 92 ? -13.61480 62.44752 57.86279 1.000 21.96590 92 ASP A CA 1
ATOM 758 C C . ASP A 1 92 ? -12.83601 62.48788 56.55177 1.000 22.78870 92 ASP A C 1
ATOM 759 O O . ASP A 1 92 ? -13.37615 62.96367 55.54882 1.000 21.09908 92 ASP A O 1
ATOM 764 N N . LEU A 1 93 ? -11.57191 62.05389 56.53216 1.000 18.25951 93 LEU A N 1
ATOM 765 C CA . LEU A 1 93 ? -10.77988 62.07803 55.29991 1.000 16.05431 93 LEU A CA 1
ATOM 766 C C . LEU A 1 93 ? -9.79317 60.91332 55.29131 1.000 17.44444 93 LEU A C 1
ATOM 767 O O . LEU A 1 93 ? -9.05598 60.72118 56.25836 1.000 17.43895 93 LEU A O 1
ATOM 772 N N . ILE A 1 94 ? -9.80433 60.12489 54.22054 1.000 14.43701 94 ILE A N 1
ATOM 773 C CA . ILE A 1 94 ? -8.81954 59.07316 53.99540 1.000 14.01833 94 ILE A CA 1
ATOM 774 C C . ILE A 1 94 ? -7.81926 59.61146 52.97512 1.000 18.22645 94 ILE A C 1
ATOM 775 O O . ILE A 1 94 ? -8.18474 59.88292 51.82224 1.000 16.12926 94 ILE A O 1
ATOM 780 N N . HIS A 1 95 ? -6.55428 59.78679 53.40660 1.000 14.24823 95 HIS A N 1
ATOM 781 C CA . HIS A 1 95 ? -5.51528 60.35984 52.55217 1.000 15.03088 95 HIS A CA 1
ATOM 782 C C . HIS A 1 95 ? -4.89619 59.34579 51.60440 1.000 13.81598 95 HIS A C 1
ATOM 783 O O . HIS A 1 95 ? -4.24749 59.74742 50.63545 1.000 21.54163 95 HIS A O 1
ATOM 790 N N . SER A 1 96 ? -5.06014 58.05165 51.86702 1.000 15.13350 96 SER A N 1
ATOM 791 C CA . SER A 1 96 ? -4.17163 57.05278 51.28387 1.000 15.99694 96 SER A CA 1
ATOM 792 C C . SER A 1 96 ? -4.85658 56.09931 50.30802 1.000 20.13707 96 SER A C 1
ATOM 793 O O . SER A 1 96 ? -4.65523 54.87571 50.36558 1.000 22.29157 96 SER A O 1
ATOM 796 N N . VAL A 1 97 ? -5.64592 56.63304 49.38338 1.000 19.14250 97 VAL A N 1
ATOM 797 C CA . VAL A 1 97 ? -6.29459 55.78752 48.39251 1.000 20.56782 97 VAL A CA 1
ATOM 798 C C . VAL A 1 97 ? -5.28999 55.62351 47.25868 1.000 14.13258 97 VAL A C 1
ATOM 799 O O . VAL A 1 97 ? -5.03830 56.54448 46.47363 1.000 15.06361 97 VAL A O 1
ATOM 803 N N . ASN A 1 98 ? -4.66897 54.44875 47.21317 1.000 16.83988 98 ASN A N 1
ATOM 804 C CA . ASN A 1 98 ? -3.56251 54.18978 46.30877 1.000 23.55454 98 ASN A CA 1
ATOM 805 C C . ASN A 1 98 ? -3.90859 53.22527 45.18511 1.000 22.85989 98 ASN A C 1
ATOM 806 O O . ASN A 1 98 ? -3.06836 52.99591 44.31310 1.000 21.20190 98 ASN A O 1
ATOM 811 N N . LYS A 1 99 ? -5.10281 52.64669 45.17412 1.000 19.10540 99 LYS A N 1
ATOM 812 C CA . LYS A 1 99 ? -5.42221 51.72281 44.09995 1.000 23.46991 99 LYS A CA 1
ATOM 813 C C . LYS A 1 99 ? -6.93103 51.57664 44.00733 1.000 22.45498 99 LYS A C 1
ATOM 814 O O . LYS A 1 99 ? -7.66469 51.91381 44.93637 1.000 18.56410 99 LYS A O 1
ATOM 820 N N . LEU A 1 100 ? -7.37800 51.06301 42.85998 1.000 21.86874 100 LEU A N 1
ATOM 821 C CA . LEU A 1 100 ? -8.80185 51.00610 42.55488 1.000 24.44890 100 LEU A CA 1
ATOM 822 C C . LEU A 1 100 ? -9.54497 50.06533 43.48861 1.000 24.66588 100 LEU A C 1
ATOM 823 O O . LEU A 1 100 ? -10.66129 50.37613 43.92507 1.000 23.64046 100 LEU A O 1
ATOM 828 N N . SER A 1 101 ? -8.95635 48.90780 43.80769 1.000 21.46919 101 SER A N 1
ATOM 829 C CA . SER A 1 101 ? -9.67085 47.95299 44.65469 1.000 24.66285 101 SER A CA 1
ATOM 830 C C . SER A 1 101 ? -9.92610 48.52925 46.03908 1.000 21.61941 101 SER A C 1
ATOM 831 O O . SER A 1 101 ? -10.96756 48.26177 46.64637 1.000 25.06857 101 SER A O 1
ATOM 834 N N . LEU A 1 102 ? -8.98828 49.31599 46.56300 1.000 20.17160 102 LEU A N 1
ATOM 835 C CA . LEU A 1 102 ? -9.25875 49.99973 47.82421 1.000 19.80490 102 LEU A CA 1
ATOM 836 C C . LEU A 1 102 ? -10.35652 51.04514 47.66028 1.000 14.89690 102 LEU A C 1
ATOM 837 O O . LEU A 1 102 ? -11.22759 51.16705 48.52312 1.000 18.71381 102 LEU A O 1
ATOM 842 N N . ALA A 1 103 ? -10.30735 51.84434 46.59036 1.000 20.25965 103 ALA A N 1
ATOM 843 C CA . ALA A 1 103 ? -11.35329 52.84762 46.39096 1.000 21.65444 103 ALA A CA 1
ATOM 844 C C . ALA A 1 103 ? -12.72309 52.18842 46.29969 1.000 20.84165 103 ALA A C 1
ATOM 845 O O . ALA A 1 103 ? -13.70573 52.69618 46.85336 1.000 17.23155 103 ALA A O 1
ATOM 847 N N . GLN A 1 104 ? -12.78862 51.03256 45.63029 1.000 22.40948 104 GLN A N 1
ATOM 848 C CA . GLN A 1 104 ? -14.04866 50.32282 45.46172 1.000 25.10459 104 GLN A CA 1
ATOM 849 C C . GLN A 1 104 ? -14.56364 49.79263 46.78810 1.000 28.17756 104 GLN A C 1
ATOM 850 O O . GLN A 1 104 ? -15.77234 49.80911 47.03633 1.000 23.51644 104 GLN A O 1
ATOM 856 N N . GLU A 1 105 ? -13.66702 49.29816 47.64465 1.000 24.01862 105 GLU A N 1
ATOM 857 C CA . GLU A 1 105 ? -14.10553 48.84529 48.95805 1.000 25.21721 105 GLU A CA 1
ATOM 858 C C . GLU A 1 105 ? -14.57796 50.01506 49.80517 1.000 26.92962 105 GLU A C 1
ATOM 859 O O . GLU A 1 105 ? -15.58041 49.90521 50.51409 1.000 26.68740 105 GLU A O 1
ATOM 865 N N . ILE A 1 106 ? -13.86516 51.14330 49.76355 1.000 24.36542 106 ILE A N 1
ATOM 866 C CA . ILE A 1 106 ? -14.32918 52.30354 50.51870 1.000 20.27370 106 ILE A CA 1
ATOM 867 C C . ILE A 1 106 ? -15.70041 52.72731 50.01502 1.000 19.37518 106 ILE A C 1
ATOM 868 O O . ILE A 1 106 ? -16.59738 53.05415 50.79574 1.000 21.63632 106 ILE A O 1
ATOM 873 N N . ASN A 1 107 ? -15.88281 52.72501 48.70029 1.000 25.55717 107 ASN A N 1
ATOM 874 C CA . ASN A 1 107 ? -17.16609 53.11904 48.12154 1.000 28.56000 107 ASN A CA 1
ATOM 875 C C . ASN A 1 107 ? -18.29712 52.19744 48.57458 1.000 19.87798 107 ASN A C 1
ATOM 876 O O . ASN A 1 107 ? -19.37503 52.65529 48.95168 1.000 19.90499 107 ASN A O 1
ATOM 881 N N . LYS A 1 108 ? -18.07180 50.89412 48.52535 1.000 24.03857 108 LYS A N 1
ATOM 882 C CA . LYS A 1 108 ? -19.08462 49.91634 48.93181 1.000 27.15027 108 LYS A CA 1
ATOM 883 C C . LYS A 1 108 ? -19.48133 50.10794 50.38623 1.000 25.59370 108 LYS A C 1
ATOM 884 O O . LYS A 1 108 ? -20.66694 50.12623 50.70711 1.000 25.58287 108 LYS A O 1
ATOM 890 N N . LYS A 1 109 ? -18.50402 50.29193 51.27562 1.000 25.74794 109 LYS A N 1
ATOM 891 C CA . LYS A 1 109 ? -18.82217 50.46948 52.68990 1.000 22.33343 109 LYS A CA 1
ATOM 892 C C . LYS A 1 109 ? -19.48297 51.81616 52.94391 1.000 27.98503 109 LYS A C 1
ATOM 893 O O . LYS A 1 109 ? -20.33499 51.93840 53.83697 1.000 21.19965 109 LYS A O 1
ATOM 899 N N . ALA A 1 110 ? -19.07597 52.85485 52.20651 1.000 24.86051 110 ALA A N 1
ATOM 900 C CA . ALA A 1 110 ? -19.71889 54.15265 52.39125 1.000 23.16758 110 ALA A CA 1
ATOM 901 C C . ALA A 1 110 ? -21.18303 54.06893 51.99382 1.000 24.55490 110 ALA A C 1
ATOM 902 O O . ALA A 1 110 ? -22.06779 54.57008 52.69889 1.000 21.67045 110 ALA A O 1
ATOM 904 N N . GLU A 1 111 ? -21.44962 53.41683 50.86868 1.000 23.85320 111 GLU A N 1
ATOM 905 C CA . GLU A 1 111 ? -22.81611 53.27548 50.39502 1.000 34.22715 111 GLU A CA 1
ATOM 906 C C . GLU A 1 111 ? -23.67209 52.52551 51.40981 1.000 25.57180 111 GLU A C 1
ATOM 907 O O . GLU A 1 111 ? -24.78580 52.95599 51.72200 1.000 33.07396 111 GLU A O 1
ATOM 913 N N . GLN A 1 112 ? -23.13500 51.45574 52.00608 1.000 27.14487 112 GLN A N 1
ATOM 914 C CA . GLN A 1 112 ? -23.90098 50.71154 53.00514 1.000 31.30490 112 GLN A CA 1
ATOM 915 C C . GLN A 1 112 ? -24.23306 51.57066 54.21937 1.000 38.66132 112 GLN A C 1
ATOM 916 O O . GLN A 1 112 ? -25.26708 51.35620 54.86139 1.000 42.46601 112 GLN A O 1
ATOM 922 N N . SER A 1 113 ? -23.38926 52.54417 54.55392 1.000 28.61517 113 SER A N 1
ATOM 923 C CA . SER A 1 113 ? -23.70711 53.48079 55.62308 1.000 19.73520 113 SER A CA 1
ATOM 924 C C . SER A 1 113 ? -24.36714 54.75914 55.11962 1.000 25.45719 113 SER A C 1
ATOM 925 O O . SER A 1 113 ? -24.49003 55.71804 55.89224 1.000 28.58885 113 SER A O 1
ATOM 928 N N . SER A 1 114 ? -24.79687 54.78850 53.85807 1.000 28.07935 114 SER A N 1
ATOM 929 C CA . SER A 1 114 ? -25.56769 55.90771 53.30717 1.000 39.40011 114 SER A CA 1
ATOM 930 C C . SER A 1 114 ? -24.80834 57.22832 53.42565 1.000 34.42581 114 SER A C 1
ATOM 931 O O . SER A 1 114 ? -25.36862 58.25920 53.79985 1.000 30.01700 114 SER A O 1
ATOM 934 N N . LYS A 1 115 ? -23.51704 57.20401 53.11407 1.000 28.05373 115 LYS A N 1
ATOM 935 C CA . LYS A 1 115 ? -22.70376 58.40822 53.18938 1.000 24.09204 115 LYS A CA 1
ATOM 936 C C . LYS A 1 115 ? -21.73261 58.44892 52.01145 1.000 19.48226 115 LYS A C 1
ATOM 937 O O . LYS A 1 115 ? -21.56042 57.47273 51.27581 1.000 18.74902 115 LYS A O 1
ATOM 943 N N . ILE A 1 116 ? -21.09209 59.60346 51.84828 1.000 19.48109 116 ILE A N 1
ATOM 944 C CA . ILE A 1 116 ? -20.05610 59.82014 50.85059 1.000 18.30690 116 ILE A CA 1
ATOM 945 C C . ILE A 1 116 ? -18.77313 60.09114 51.61972 1.000 18.98778 116 ILE A C 1
ATOM 946 O O . ILE A 1 116 ? -18.68814 61.08420 52.35217 1.000 23.27988 116 ILE A O 1
ATOM 959 N N . ASP A 1 118 ? -15.06467 61.39611 51.83224 1.000 14.20223 118 ASP A N 1
ATOM 960 C CA . ASP A 1 118 ? -14.02665 62.19018 51.18192 1.000 15.45678 118 ASP A CA 1
ATOM 961 C C . ASP A 1 118 ? -12.70486 61.42286 51.17993 1.000 18.61161 118 ASP A C 1
ATOM 962 O O . ASP A 1 118 ? -12.32094 60.82434 52.17931 1.000 20.12077 118 ASP A O 1
ATOM 967 N N . VAL A 1 119 ? -11.99730 61.42851 50.05066 1.000 14.17845 119 VAL A N 1
ATOM 968 C CA . VAL A 1 119 ? -10.70850 60.75536 49.94411 1.000 18.13024 119 VAL A CA 1
ATOM 969 C C . VAL A 1 119 ? -9.73212 61.62189 49.15486 1.000 18.79202 119 VAL A C 1
ATOM 970 O O . VAL A 1 119 ? -10.11732 62.51460 48.39443 1.000 16.79612 119 VAL A O 1
ATOM 974 N N . LEU A 1 120 ? -8.45005 61.34818 49.36443 1.000 13.29766 120 LEU A N 1
ATOM 975 C CA . LEU A 1 120 ? -7.36764 61.83435 48.52110 1.000 13.51469 120 LEU A CA 1
ATOM 976 C C . LEU A 1 120 ? -6.75317 60.64194 47.81054 1.000 13.87315 120 LEU A C 1
ATOM 977 O O . LEU A 1 120 ? -6.73892 59.52931 48.34446 1.000 13.38164 120 LEU A O 1
ATOM 982 N N . LEU A 1 121 ? -6.27773 60.86847 46.59047 1.000 14.38921 121 LEU A N 1
ATOM 983 C CA . LEU A 1 121 ? -5.56590 59.83691 45.84697 1.000 13.63285 121 LEU A CA 1
ATOM 984 C C . LEU A 1 121 ? -4.07926 59.92998 46.18731 1.000 15.95213 121 LEU A C 1
ATOM 985 O O . LEU A 1 121 ? -3.47091 60.99900 46.05752 1.000 11.55081 121 LEU A O 1
ATOM 990 N N . GLU A 1 122 ? -3.50918 58.82181 46.64634 1.000 13.54721 122 GLU A N 1
ATOM 991 C CA . GLU A 1 122 ? -2.10957 58.77017 47.04899 1.000 14.99783 122 GLU A CA 1
ATOM 992 C C . GLU A 1 122 ? -1.23622 58.47000 45.84245 1.000 15.70252 122 GLU A C 1
ATOM 993 O O . GLU A 1 122 ? -1.40673 57.42919 45.20252 1.000 16.63356 122 GLU A O 1
ATOM 999 N N . ILE A 1 123 ? -0.28605 59.35645 45.54417 1.000 13.74516 123 ILE A N 1
ATOM 1000 C CA . ILE A 1 123 ? 0.49565 59.27557 44.31741 1.000 21.35233 123 ILE A CA 1
ATOM 1001 C C . ILE A 1 123 ? 1.97361 59.13415 44.67985 1.000 25.51308 123 ILE A C 1
ATOM 1002 O O . ILE A 1 123 ? 2.49230 59.90580 45.49413 1.000 21.80728 123 ILE A O 1
ATOM 1007 N N . ASN A 1 124 ? 2.63718 58.12678 44.10379 1.000 20.78067 124 ASN A N 1
ATOM 1008 C CA . ASN A 1 124 ? 4.05832 57.85727 44.37123 1.000 20.49480 124 ASN A CA 1
ATOM 1009 C C . ASN A 1 124 ? 4.86150 58.70880 43.40935 1.000 21.05056 124 ASN A C 1
ATOM 1010 O O . ASN A 1 124 ? 5.28291 58.25973 42.35075 1.000 35.07633 124 ASN A O 1
ATOM 1015 N N . VAL A 1 125 ? 5.09054 59.95721 43.79240 1.000 24.27083 125 VAL A N 1
ATOM 1016 C CA . VAL A 1 125 ? 5.66889 60.91106 42.85841 1.000 20.97411 125 VAL A CA 1
ATOM 1017 C C . VAL A 1 125 ? 7.16078 60.66117 42.65916 1.000 27.21429 125 VAL A C 1
ATOM 1018 O O . VAL A 1 125 ? 7.68277 60.83200 41.55670 1.000 26.03342 125 VAL A O 1
ATOM 1022 N N . TYR A 1 126 ? 7.87458 60.25519 43.70681 1.000 29.42657 126 TYR A N 1
ATOM 1023 C CA . TYR A 1 126 ? 9.32401 60.10618 43.60767 1.000 26.45349 126 TYR A CA 1
ATOM 1024 C C . TYR A 1 126 ? 9.75148 58.73918 43.08868 1.000 29.42976 126 TYR A C 1
ATOM 1025 O O . TYR A 1 126 ? 10.91575 58.57562 42.71824 1.000 35.18544 126 TYR A O 1
ATOM 1034 N N . GLY A 1 127 ? 8.84501 57.76757 43.03519 1.000 39.67771 127 GLY A N 1
ATOM 1035 C CA . GLY A 1 127 ? 9.15359 56.48049 42.43307 1.000 42.48474 127 GLY A CA 1
ATOM 1036 C C . GLY A 1 127 ? 9.89125 55.51577 43.33510 1.000 44.31683 127 GLY A C 1
ATOM 1037 O O . GLY A 1 127 ? 10.76497 54.78255 42.86507 1.000 43.97782 127 GLY A O 1
ATOM 1038 N N . GLU A 1 128 ? 9.56217 55.49628 44.62381 1.000 41.52069 128 GLU A N 1
ATOM 1039 C CA . GLU A 1 128 ? 10.26386 54.65721 45.58485 1.000 50.81274 128 GLU A CA 1
ATOM 1040 C C . GLU A 1 128 ? 9.81196 53.21023 45.46847 1.000 58.75373 128 GLU A C 1
ATOM 1041 O O . GLU A 1 128 ? 8.62013 52.93164 45.32842 1.000 54.46118 128 GLU A O 1
ATOM 1047 N N . GLU A 1 129 ? 10.77473 52.28631 45.56119 1.000 64.48861 129 GLU A N 1
ATOM 1048 C CA . GLU A 1 129 ? 10.47280 50.86015 45.47001 1.000 62.41243 129 GLU A CA 1
ATOM 1049 C C . GLU A 1 129 ? 9.73108 50.33695 46.69483 1.000 62.79407 129 GLU A C 1
ATOM 1050 O O . GLU A 1 129 ? 9.13133 49.25999 46.62148 1.000 71.90774 129 GLU A O 1
ATOM 1056 N N . SER A 1 130 ? 9.76676 51.05598 47.81945 1.000 67.16391 130 SER A N 1
ATOM 1057 C CA . SER A 1 130 ? 8.77609 50.84410 48.86893 1.000 66.74960 130 SER A CA 1
ATOM 1058 C C . SER A 1 130 ? 7.49368 51.52808 48.42063 1.000 68.77266 130 SER A C 1
ATOM 1059 O O . SER A 1 130 ? 6.95703 52.40522 49.10537 1.000 59.84933 130 SER A O 1
ATOM 1062 N N . LYS A 1 131 ? 7.01826 51.13699 47.24646 1.000 76.02736 131 LYS A N 1
ATOM 1063 C CA . LYS A 1 131 ? 5.91225 51.82298 46.60778 1.000 60.44239 131 LYS A CA 1
ATOM 1064 C C . LYS A 1 131 ? 4.60050 51.44496 47.26612 1.000 63.92216 131 LYS A C 1
ATOM 1065 O O . LYS A 1 131 ? 4.38062 50.28921 47.64224 1.000 77.50246 131 LYS A O 1
ATOM 1071 N N . GLN A 1 132 ? 3.72799 52.43351 47.41025 1.000 60.32175 132 GLN A N 1
ATOM 1072 C CA . GLN A 1 132 ? 2.33104 52.13902 47.67345 1.000 49.76671 132 GLN A CA 1
ATOM 1073 C C . GLN A 1 132 ? 1.46443 53.01872 46.78289 1.000 47.35218 132 GLN A C 1
ATOM 1074 O O . GLN A 1 132 ? 0.42735 52.57675 46.27989 1.000 54.04188 132 GLN A O 1
ATOM 1080 N N . GLY A 1 133 ? 1.90157 54.24815 46.55361 1.000 33.26831 133 GLY A N 1
ATOM 1081 C CA . GLY A 1 133 ? 1.09955 55.20005 45.81635 1.000 25.83976 133 GLY A CA 1
ATOM 1082 C C . GLY A 1 133 ? 0.90862 54.83843 44.35733 1.000 32.04140 133 GLY A C 1
ATOM 1083 O O . GLY A 1 133 ? 1.58739 53.99113 43.78074 1.000 21.53821 133 GLY A O 1
ATOM 1084 N N . TYR A 1 134 ? -0.07972 55.50051 43.76114 1.000 23.46357 134 TYR A N 1
ATOM 1085 C CA . TYR A 1 134 ? -0.28066 55.43603 42.32260 1.000 25.00548 134 TYR A CA 1
ATOM 1086 C C . TYR A 1 134 ? 0.95815 55.91536 41.57661 1.000 23.24270 134 TYR A C 1
ATOM 1087 O O . TYR A 1 134 ? 1.60528 56.88321 41.97947 1.000 21.39751 134 TYR A O 1
ATOM 1096 N N . SER A 1 135 ? 1.27458 55.25421 40.46964 1.000 22.75611 135 SER A N 1
ATOM 1097 C CA . SER A 1 135 ? 1.96040 55.98129 39.41296 1.000 24.71424 135 SER A CA 1
ATOM 1098 C C . SER A 1 135 ? 0.93323 56.81143 38.64409 1.000 20.02653 135 SER A C 1
ATOM 1099 O O . SER A 1 135 ? -0.26450 56.54726 38.69277 1.000 16.93008 135 SER A O 1
ATOM 1102 N N . LEU A 1 136 ? 1.41296 57.82866 37.92849 1.000 20.40506 136 LEU A N 1
ATOM 1103 C CA . LEU A 1 136 ? 0.49216 58.68168 37.18018 1.000 21.87642 136 LEU A CA 1
ATOM 1104 C C . LEU A 1 136 ? -0.21435 57.90746 36.06858 1.000 24.38703 136 LEU A C 1
ATOM 1105 O O . LEU A 1 136 ? -1.39863 58.13215 35.81425 1.000 21.82278 136 LEU A O 1
ATOM 1110 N N . ASP A 1 137 ? 0.48686 56.98983 35.39955 1.000 22.04886 137 ASP A N 1
ATOM 1111 C CA . ASP A 1 137 ? -0.14667 56.20885 34.33625 1.000 18.84197 137 ASP A CA 1
ATOM 1112 C C . ASP A 1 137 ? -1.25037 55.32047 34.88580 1.000 20.12019 137 ASP A C 1
ATOM 1113 O O . ASP A 1 137 ? -2.31041 55.17629 34.26613 1.000 24.46447 137 ASP A O 1
ATOM 1118 N N . GLU A 1 138 ? -1.00264 54.68395 36.03105 1.000 20.86901 138 GLU A N 1
ATOM 1119 C CA . GLU A 1 138 ? -2.01519 53.83029 36.63368 1.000 27.27609 138 GLU A CA 1
ATOM 1120 C C . GLU A 1 138 ? -3.24223 54.63166 37.03341 1.000 21.91097 138 GLU A C 1
ATOM 1121 O O . GLU A 1 138 ? -4.37763 54.17434 36.85378 1.000 24.32860 138 GLU A O 1
ATOM 1127 N N . LEU A 1 139 ? -3.03637 55.82094 37.59718 1.000 15.63589 139 LEU A N 1
ATOM 1128 C CA . LEU A 1 139 ? -4.17730 56.63573 38.00165 1.000 19.69514 139 LEU A CA 1
ATOM 1129 C C . LEU A 1 139 ? -5.00187 57.05121 36.78794 1.000 17.36256 139 LEU A C 1
ATOM 1130 O O . LEU A 1 139 ? -6.23236 56.92626 36.78555 1.000 21.59704 139 LEU A O 1
ATOM 1135 N N . LYS A 1 140 ? -4.33216 57.53548 35.73729 1.000 18.57782 140 LYS A N 1
ATOM 1136 C CA . LYS A 1 140 ? -5.03930 57.92129 34.51881 1.000 28.10677 140 LYS A CA 1
ATOM 1137 C C . LYS A 1 140 ? -5.87467 56.77011 33.97435 1.000 24.45018 140 LYS A C 1
ATOM 1138 O O . LYS A 1 140 ? -7.00108 56.97283 33.50905 1.000 21.00921 140 LYS A O 1
ATOM 1144 N N . CYS A 1 141 ? -5.34580 55.54992 34.04823 1.000 19.14671 141 CYS A N 1
ATOM 1145 C CA . CYS A 1 141 ? -6.10283 54.39530 33.59320 1.000 22.14196 141 CYS A CA 1
ATOM 1146 C C . CYS A 1 141 ? -7.30233 54.10309 34.48603 1.000 21.29137 141 CYS A C 1
ATOM 1147 O O . CYS A 1 141 ? -8.28549 53.53105 34.01306 1.000 22.18428 141 CYS A O 1
ATOM 1150 N N . ASP A 1 142 ? -7.24586 54.46874 35.77211 1.000 19.43509 142 ASP A N 1
ATOM 1151 C CA . ASP A 1 142 ? -8.33837 54.19994 36.70525 1.000 15.65863 142 ASP A CA 1
ATOM 1152 C C . ASP A 1 142 ? -9.40411 55.29078 36.73286 1.000 23.55207 142 ASP A C 1
ATOM 1153 O O . ASP A 1 142 ? -10.45064 55.08759 37.35145 1.000 22.68006 142 ASP A O 1
ATOM 1158 N N . ILE A 1 143 ? -9.15794 56.42987 36.08876 1.000 26.94373 143 ILE A N 1
ATOM 1159 C CA . ILE A 1 143 ? -9.83224 57.67204 36.46418 1.000 36.08443 143 ILE A CA 1
ATOM 1160 C C . ILE A 1 143 ? -11.34193 57.54611 36.34115 1.000 34.63261 143 ILE A C 1
ATOM 1161 O O . ILE A 1 143 ? -12.09240 57.95829 37.23742 1.000 37.62464 143 ILE A O 1
ATOM 1166 N N . ILE A 1 144 ? -11.81373 56.96529 35.24767 1.000 29.82754 144 ILE A N 1
ATOM 1167 C CA . ILE A 1 144 ? -13.24893 56.96593 34.98916 1.000 39.39979 144 ILE A CA 1
ATOM 1168 C C . ILE A 1 144 ? -13.97529 55.98885 35.90906 1.000 32.88632 144 ILE A C 1
ATOM 1169 O O . ILE A 1 144 ? -15.03802 56.30871 36.44926 1.000 41.32188 144 ILE A O 1
ATOM 1174 N N . GLU A 1 145 ? -13.42571 54.79029 36.10439 1.000 30.28021 145 GLU A N 1
ATOM 1175 C CA . GLU A 1 145 ? -13.93814 53.92031 37.15840 1.000 32.93084 145 GLU A CA 1
ATOM 1176 C C . GLU A 1 145 ? -13.98293 54.66300 38.49830 1.000 28.19199 145 GLU A C 1
ATOM 1177 O O . GLU A 1 145 ? -14.97359 54.57967 39.23210 1.000 23.85150 145 GLU A O 1
ATOM 1183 N N . LEU A 1 146 ? -12.92668 55.42138 38.81431 1.000 18.90858 146 LEU A N 1
ATOM 1184 C CA . LEU A 1 146 ? -12.88153 56.14223 40.08538 1.000 28.29184 146 LEU A CA 1
ATOM 1185 C C . LEU A 1 146 ? -13.97672 57.19994 40.15718 1.000 26.20245 146 LEU A C 1
ATOM 1186 O O . LEU A 1 146 ? -14.66027 57.32891 41.18187 1.000 18.60077 146 LEU A O 1
ATOM 1191 N N . GLN A 1 147 ? -14.17453 57.95461 39.07304 1.000 21.80176 147 GLN A N 1
ATOM 1192 C CA . GLN A 1 147 ? -15.16513 59.02812 39.11263 1.000 33.17892 147 GLN A CA 1
ATOM 1193 C C . GLN A 1 147 ? -16.59843 58.50775 39.12896 1.000 24.91141 147 GLN A C 1
ATOM 1194 O O . GLN A 1 147 ? -17.50845 59.25934 39.48735 1.000 31.18013 147 GLN A O 1
ATOM 1200 N N . ASN A 1 148 ? -16.81012 57.24243 38.79365 1.000 23.00903 148 ASN A N 1
ATOM 1201 C CA . ASN A 1 148 ? -18.12236 56.61838 38.84168 1.000 32.07083 148 ASN A CA 1
ATOM 1202 C C . ASN A 1 148 ? -18.44423 56.00391 40.20014 1.000 34.81029 148 ASN A C 1
ATOM 1203 O O . ASN A 1 148 ? -19.53938 55.46220 40.37050 1.000 28.48437 148 ASN A O 1
ATOM 1208 N N . LEU A 1 149 ? -17.52019 56.04790 41.15918 1.000 23.39832 149 LEU A N 1
ATOM 1209 C CA . LEU A 1 149 ? -17.79174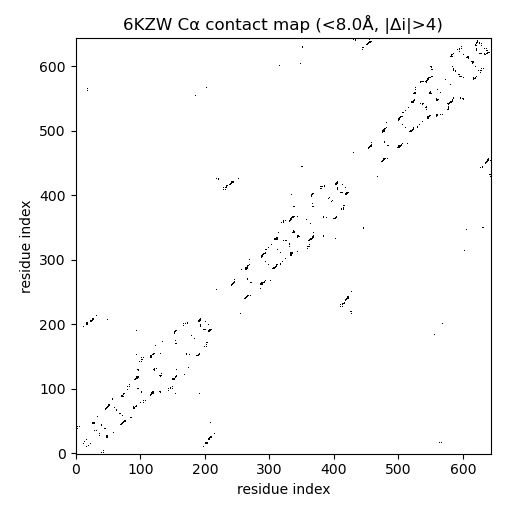 55.57434 42.51490 1.000 17.51341 149 LEU A CA 1
ATOM 1210 C C . LEU A 1 149 ? -18.51342 56.69930 43.24650 1.000 28.44078 149 LEU A C 1
ATOM 1211 O O . LEU A 1 149 ? -17.88487 57.61759 43.77556 1.000 18.84924 149 LEU A O 1
ATOM 1216 N N . LYS A 1 150 ? -19.84854 56.63913 43.26826 1.000 19.57820 150 LYS A N 1
ATOM 1217 C CA . LYS A 1 150 ? -20.65196 57.78120 43.68902 1.000 21.37886 150 LYS A CA 1
ATOM 1218 C C . LYS A 1 150 ? -20.63677 58.01969 45.19255 1.000 22.99745 150 LYS A C 1
ATOM 1219 O O . LYS A 1 150 ? -21.04803 59.10058 45.63275 1.000 21.93497 150 LYS A O 1
ATOM 1225 N N . ASN A 1 151 ? -20.19804 57.05631 45.99543 1.000 16.71967 151 ASN A N 1
ATOM 1226 C CA . ASN A 1 151 ? -20.07505 57.29315 47.42773 1.000 23.05012 151 ASN A CA 1
ATOM 1227 C C . ASN A 1 151 ? -18.64226 57.57379 47.84907 1.000 19.70900 151 ASN A C 1
ATOM 1228 O O . ASN A 1 151 ? -18.32842 57.47445 49.04315 1.000 20.33742 151 ASN A O 1
ATOM 1233 N N . LEU A 1 152 ? -17.77583 57.92439 46.89475 1.000 19.03921 152 LEU A N 1
ATOM 1234 C CA . LEU A 1 152 ? -16.49361 58.57457 47.16018 1.000 15.91510 152 LEU A CA 1
ATOM 1235 C C . LEU A 1 152 ? -16.55986 60.02920 46.73016 1.000 25.67985 152 LEU A C 1
ATOM 1236 O O . LEU A 1 152 ? -17.14345 60.35513 45.69299 1.000 17.84894 152 LEU A O 1
ATOM 1241 N N . ASN A 1 153 ? -15.92474 60.89975 47.49797 1.000 19.90521 153 ASN A N 1
ATOM 1242 C CA . ASN A 1 153 ? -15.74747 62.27607 47.07328 1.000 19.12462 153 ASN A CA 1
ATOM 1243 C C . ASN A 1 153 ? -14.24536 62.52756 46.98701 1.000 20.52542 153 ASN A C 1
ATOM 1244 O O . ASN A 1 153 ? -13.60129 62.82127 47.99910 1.000 17.87094 153 ASN A O 1
ATOM 1249 N N . ILE A 1 154 ? -13.68853 62.41542 45.78428 1.000 15.50366 154 ILE A N 1
ATOM 1250 C CA . ILE A 1 154 ? -12.25931 62.62373 45.57311 1.000 14.41481 154 ILE A CA 1
ATOM 1251 C C . ILE A 1 154 ? -11.98891 64.12370 45.55197 1.000 17.51687 154 ILE A C 1
ATOM 1252 O O . ILE A 1 154 ? -12.30449 64.80130 44.56844 1.000 19.13175 154 ILE A O 1
ATOM 1257 N N . ILE A 1 155 ? -11.38252 64.65008 46.62077 1.000 13.99835 155 ILE A N 1
ATOM 1258 C CA . ILE A 1 155 ? -11.13473 66.08766 46.73415 1.000 15.15576 155 ILE A CA 1
ATOM 1259 C C . ILE A 1 155 ? -9.66295 66.46868 46.57873 1.000 15.65639 155 ILE A C 1
ATOM 1260 O O . ILE A 1 155 ? -9.33931 67.65507 46.67523 1.000 15.36498 155 ILE A O 1
ATOM 1265 N N . GLY A 1 156 ? -8.76116 65.53101 46.32230 1.000 14.80671 156 GLY A N 1
ATOM 1266 C CA . GLY A 1 156 ? -7.38650 65.96216 46.13925 1.000 11.31435 156 GLY A CA 1
ATOM 1267 C C . GLY A 1 156 ? -6.43454 64.79303 46.04282 1.000 12.45513 156 GLY A C 1
ATOM 1268 O O . GLY A 1 156 ? -6.84486 63.66595 45.77731 1.000 14.94809 156 GLY A O 1
ATOM 1269 N N . VAL A 1 157 ? -5.14253 65.09819 46.21643 1.000 9.81994 157 VAL A N 1
ATOM 1270 C CA . VAL A 1 157 ? -4.08356 64.11594 46.04765 1.000 9.82396 157 VAL A CA 1
ATOM 1271 C C . VAL A 1 157 ? -3.12366 64.21604 47.22348 1.000 12.63796 157 VAL A C 1
ATOM 1272 O O . VAL A 1 157 ? -3.08114 65.21569 47.93860 1.000 11.14266 157 VAL A O 1
ATOM 1284 N N . THR A 1 159 ? 1.02243 62.91130 48.65365 1.000 14.93568 159 THR A N 1
ATOM 1285 C CA . THR A 1 159 ? 2.26458 62.16330 48.51104 1.000 14.16632 159 THR A CA 1
ATOM 1286 C C . THR A 1 159 ? 3.05276 62.22058 49.81924 1.000 18.85529 159 THR A C 1
ATOM 1287 O O . THR A 1 159 ? 2.77276 63.02605 50.70591 1.000 17.48339 159 THR A O 1
ATOM 1299 N N . ALA A 1 161 ? 7.10620 62.51184 50.62437 1.000 29.34668 161 ALA A N 1
ATOM 1300 C CA . ALA A 1 161 ? 8.46104 62.54793 50.10753 1.000 37.66803 161 ALA A CA 1
ATOM 1301 C C . ALA A 1 161 ? 9.38392 61.72179 51.00523 1.000 39.98803 161 ALA A C 1
ATOM 1302 O O . ALA A 1 161 ? 9.12872 61.59129 52.19788 1.000 22.93453 161 ALA A O 1
ATOM 1304 N N . PRO A 1 162 ? 10.46678 61.15794 50.47375 1.000 34.99826 162 PRO A N 1
ATOM 1305 C CA . PRO A 1 162 ? 11.45493 60.54302 51.35882 1.000 33.72477 162 PRO A CA 1
ATOM 1306 C C . PRO A 1 162 ? 12.08768 61.61854 52.21884 1.000 30.73395 162 PRO A C 1
ATOM 1307 O O . PRO A 1 162 ? 12.09593 62.80353 51.87004 1.000 30.26232 162 PRO A O 1
ATOM 1311 N N A PHE A 1 163 ? 12.60513 61.19937 53.37290 0.456 29.34577 163 PHE A N 1
ATOM 1312 N N B PHE A 1 163 ? 12.60047 61.19833 53.37364 0.544 29.39127 163 PHE A N 1
ATOM 1313 C CA A PHE A 1 163 ? 13.26652 62.14524 54.26244 0.456 24.93470 163 PHE A CA 1
ATOM 1314 C CA B PHE A 1 163 ? 13.27431 62.14097 54.25570 0.544 24.93980 163 PHE A CA 1
ATOM 1315 C C A PHE A 1 163 ? 14.61254 62.53951 53.67055 0.456 24.03657 163 PHE A C 1
ATOM 1316 C C B PHE A 1 163 ? 14.60312 62.54190 53.63713 0.544 24.00753 163 PHE A C 1
ATOM 1317 O O A PHE A 1 163 ? 15.40579 61.67868 53.28099 0.456 24.43068 163 PHE A O 1
ATOM 1318 O O B PHE A 1 163 ? 15.37831 61.68608 53.20313 0.544 24.39963 163 PHE A O 1
ATOM 1333 N N . THR A 1 164 ? 14.85934 63.84310 53.59448 1.000 19.46897 164 THR A N 1
ATOM 1334 C CA . THR A 1 164 ? 16.07322 64.38480 53.00682 1.000 21.93079 164 THR A CA 1
ATOM 1335 C C . THR A 1 164 ? 16.19825 65.83140 53.45457 1.000 26.94773 164 THR A C 1
ATOM 1336 O O .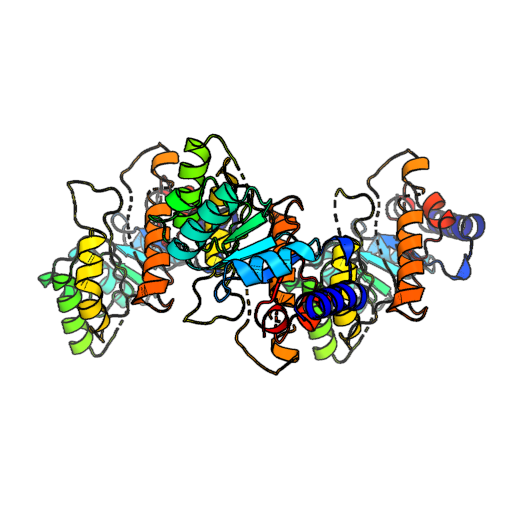 THR A 1 164 ? 15.20993 66.47719 53.80277 1.000 30.17929 164 THR A O 1
ATOM 1340 N N . ASP A 1 165 ? 17.42796 66.32827 53.43703 1.000 29.28972 165 ASP A N 1
ATOM 1341 C CA . ASP A 1 165 ? 17.71181 67.73984 53.64323 1.000 37.84304 165 ASP A CA 1
ATOM 1342 C C . ASP A 1 165 ? 17.83796 68.50493 52.33644 1.000 32.46765 165 ASP A C 1
ATOM 1343 O O . ASP A 1 165 ? 17.90698 69.73495 52.36301 1.000 42.15247 165 ASP A O 1
ATOM 1348 N N . ASP A 1 166 ? 17.88179 67.81139 51.20214 1.000 29.05227 166 ASP A N 1
ATOM 1349 C CA . ASP A 1 166 ? 18.05881 68.46824 49.91325 1.000 26.55508 166 ASP A CA 1
ATOM 1350 C C . ASP A 1 166 ? 16.78504 69.23162 49.57061 1.000 30.23295 166 ASP A C 1
ATOM 1351 O O . ASP A 1 166 ? 15.76523 68.62782 49.22603 1.000 17.10699 166 ASP A O 1
ATOM 1356 N N . GLU A 1 167 ? 16.84280 70.55991 49.67347 1.000 23.27897 167 GLU A N 1
ATOM 1357 C CA . GLU A 1 167 ? 15.67138 71.37200 49.38130 1.000 32.86858 167 GLU A CA 1
ATOM 1358 C C . GLU A 1 167 ? 15.25170 71.25747 47.91639 1.000 24.36929 167 GLU A C 1
ATOM 1359 O O . GLU A 1 167 ? 14.05739 71.30216 47.61283 1.000 24.36995 167 GLU A O 1
ATOM 1365 N N . LYS A 1 168 ? 16.20659 71.08234 46.99953 1.000 20.74654 168 LYS A N 1
ATOM 1366 C CA . LYS A 1 168 ? 15.85592 70.97235 45.58848 1.000 19.81204 168 LYS A CA 1
ATOM 1367 C C . LYS A 1 168 ? 15.03335 69.71988 45.31359 1.000 26.73448 168 LYS A C 1
ATOM 1368 O O . LYS A 1 168 ? 14.09198 69.75388 44.51067 1.000 21.59205 168 LYS A O 1
ATOM 1374 N N . ILE A 1 169 ? 15.38266 68.60203 45.95210 1.000 18.73623 169 ILE A N 1
ATOM 1375 C CA . ILE A 1 169 ? 14.60028 67.37965 45.78506 1.000 21.46742 169 ILE A CA 1
ATOM 1376 C C . ILE A 1 169 ? 13.19692 67.56264 46.35252 1.000 16.18737 169 ILE A C 1
ATOM 1377 O O . ILE A 1 169 ? 12.20663 67.15531 45.73935 1.000 17.16185 169 ILE A O 1
ATOM 1382 N N . LEU A 1 170 ? 13.08767 68.16401 47.53484 1.000 20.65288 170 LEU A N 1
ATOM 1383 C CA . LEU A 1 170 ? 11.77408 68.33583 48.14750 1.000 19.13205 170 LEU A CA 1
ATOM 1384 C C . LEU A 1 170 ? 10.87049 69.18782 47.26626 1.000 17.40290 170 LEU A C 1
ATOM 1385 O O . LEU A 1 170 ? 9.69867 68.85916 47.05581 1.000 19.12823 170 LEU A O 1
ATOM 1390 N N . ARG A 1 171 ? 11.39621 70.29653 46.74426 1.000 16.86745 171 ARG A N 1
ATOM 1391 C CA . ARG A 1 171 ? 10.58023 71.15188 45.89018 1.000 21.98664 171 ARG A CA 1
ATOM 1392 C C . ARG A 1 171 ? 10.15732 70.42380 44.62469 1.000 17.85294 171 ARG A C 1
ATOM 1393 O O . ARG A 1 171 ? 9.04347 70.61620 44.13801 1.000 16.78979 171 ARG A O 1
ATOM 1409 N N . VAL A 1 173 ? 9.63415 67.20872 44.32926 1.000 17.52234 173 VAL A N 1
ATOM 1410 C CA . VAL A 1 173 ? 8.56010 66.28938 44.70448 1.000 15.08485 173 VAL A CA 1
ATOM 1411 C C . VAL A 1 173 ? 7.24857 67.04510 44.92384 1.000 14.05556 173 VAL A C 1
ATOM 1412 O O . VAL A 1 173 ? 6.20572 66.68591 44.36585 1.000 17.07721 173 VAL A O 1
ATOM 1416 N N . PHE A 1 174 ? 7.27518 68.08860 45.74601 1.000 12.64805 174 PHE A N 1
ATOM 1417 C CA . PHE A 1 174 ? 6.04227 68.80546 46.06110 1.000 14.56174 174 PHE A CA 1
ATOM 1418 C C . PHE A 1 174 ? 5.46241 69.50069 44.83289 1.000 16.48132 174 PHE A C 1
ATOM 1419 O O . PHE A 1 174 ? 4.25307 69.46328 44.61296 1.000 14.97987 174 PHE A O 1
ATOM 1427 N N . SER A 1 175 ? 6.30611 70.15627 44.03686 1.000 11.97682 175 SER A N 1
ATOM 1428 C CA . SER A 1 175 ? 5.83756 70.79854 42.81167 1.000 13.94286 175 SER A CA 1
ATOM 1429 C C . SER A 1 175 ? 5.32874 69.78490 41.78913 1.000 17.17749 175 SER A C 1
ATOM 1430 O O . SER A 1 175 ? 4.33172 70.04806 41.10404 1.000 18.79046 175 SER A O 1
ATOM 1433 N N . GLU A 1 176 ? 5.94531 68.59734 41.71396 1.000 15.87262 176 GLU A N 1
ATOM 1434 C CA . GLU A 1 176 ? 5.42254 67.57079 40.81762 1.000 13.41091 176 GLU A CA 1
ATOM 1435 C C . GLU A 1 176 ? 4.00519 67.13207 41.19902 1.000 24.31193 176 GLU A C 1
ATOM 1436 O O . GLU A 1 176 ? 3.13857 66.97876 40.32508 1.000 17.63149 176 GLU A O 1
ATOM 1442 N N . LEU A 1 177 ? 3.73372 66.91646 42.49283 1.000 18.22272 177 LEU A N 1
ATOM 1443 C CA . LEU A 1 177 ? 2.35968 66.56974 42.84678 1.000 19.18204 177 LEU A CA 1
ATOM 1444 C C . LEU A 1 177 ? 1.41068 67.73234 42.58239 1.000 15.94769 177 LEU A C 1
ATOM 1445 O O . LEU A 1 177 ? 0.26425 67.49859 42.18563 1.000 12.84971 177 LEU A O 1
ATOM 1450 N N . ARG A 1 178 ? 1.86092 68.98278 42.76445 1.000 10.18550 178 ARG A N 1
ATOM 1451 C CA . ARG A 1 178 ? 0.98135 70.10309 42.44141 1.000 15.55827 178 ARG A CA 1
ATOM 1452 C C . ARG A 1 178 ? 0.65460 70.11972 40.95068 1.000 12.91997 178 ARG A C 1
ATOM 1453 O O . ARG A 1 178 ? -0.49281 70.38961 40.55540 1.000 14.90064 178 ARG A O 1
ATOM 1461 N N . LYS A 1 179 ? 1.65523 69.84037 40.11146 1.000 14.95213 179 LYS A N 1
ATOM 1462 C CA . LYS A 1 179 ? 1.43773 69.81306 38.66344 1.000 17.86018 179 LYS A CA 1
ATOM 1463 C C . LYS A 1 179 ? 0.45388 68.72259 38.27133 1.000 20.42947 179 LYS A C 1
ATOM 1464 O O . LYS A 1 179 ? -0.36086 68.90825 37.35958 1.000 16.59135 179 LYS A O 1
ATOM 1470 N N . ILE A 1 180 ? 0.53264 67.56812 38.93918 1.000 17.54144 180 ILE A N 1
ATOM 1471 C CA . ILE A 1 180 ? -0.39631 66.46915 38.68738 1.000 17.27788 180 ILE A CA 1
ATOM 1472 C C . ILE A 1 180 ? -1.82331 66.88261 39.03863 1.000 16.74498 180 ILE A C 1
ATOM 1473 O O . ILE A 1 180 ? -2.76172 66.65021 38.26886 1.000 19.810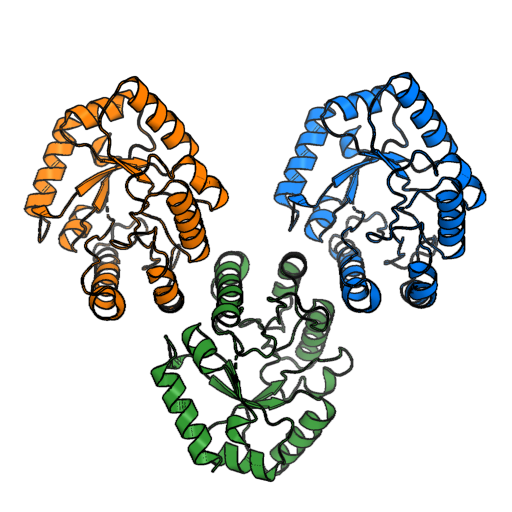95 180 ILE A O 1
ATOM 1478 N N . LYS A 1 181 ? -2.00395 67.51047 40.20364 1.000 19.61070 181 LYS A N 1
ATOM 1479 C CA . LYS A 1 181 ? -3.32095 68.00659 40.59616 1.000 17.07203 181 LYS A CA 1
ATOM 1480 C C . LYS A 1 181 ? -3.86557 68.99964 39.57441 1.000 15.50267 181 LYS A C 1
ATOM 1481 O O . LYS A 1 181 ? -5.03377 68.92243 39.18836 1.000 15.70180 181 LYS A O 1
ATOM 1487 N N . ASP A 1 182 ? -3.03658 69.95327 39.14257 1.000 15.91461 182 ASP A N 1
ATOM 1488 C CA . ASP A 1 182 ? -3.48574 70.94254 38.16133 1.000 17.89720 182 ASP A CA 1
ATOM 1489 C C . ASP A 1 182 ? -3.89739 70.26727 36.85963 1.000 22.15676 182 ASP A C 1
ATOM 1490 O O . ASP A 1 182 ? -4.93236 70.60709 36.26909 1.000 22.80742 182 ASP A O 1
ATOM 1495 N N . GLU A 1 183 ? -3.10538 69.29609 36.40681 1.000 15.81233 183 GLU A N 1
ATOM 1496 C CA . GLU A 1 183 ? -3.42638 68.57334 35.17727 1.000 18.79266 183 GLU A CA 1
ATOM 1497 C C . GLU A 1 183 ? -4.70759 67.74838 35.31846 1.000 29.87959 183 GLU A C 1
ATOM 1498 O O . GLU A 1 183 ? -5.56345 67.76130 34.42216 1.000 18.67292 183 GLU A O 1
ATOM 1504 N N . LEU A 1 184 ? -4.84732 67.00230 36.42787 1.000 18.51990 184 LEU A N 1
ATOM 1505 C CA . LEU A 1 184 ? -6.06196 66.21598 36.65497 1.000 18.68342 184 LEU A CA 1
ATOM 1506 C C . LEU A 1 184 ? -7.28467 67.11447 36.73613 1.000 23.31726 184 LEU A C 1
ATOM 1507 O O . LEU A 1 184 ? -8.38513 66.71227 36.33639 1.000 22.17728 184 LEU A O 1
ATOM 1512 N N . ASN A 1 185 ? -7.10518 68.32488 37.26603 1.000 18.34590 185 ASN A N 1
ATOM 1513 C CA . ASN A 1 185 ? -8.20000 69.27371 37.38624 1.000 21.00213 185 ASN A CA 1
ATOM 1514 C C . ASN A 1 185 ? -8.65551 69.79137 36.02531 1.000 27.62921 185 ASN A C 1
ATOM 1515 O O . ASN A 1 185 ? -9.84065 70.09622 35.84579 1.000 28.25601 185 ASN A O 1
ATOM 1520 N N . LYS A 1 186 ? -7.73523 69.91232 35.06627 1.000 22.79021 186 LYS A N 1
ATOM 1521 C CA . LYS A 1 186 ? -8.13050 70.32005 33.72237 1.000 31.85745 186 LYS A CA 1
ATOM 1522 C C . LYS A 1 186 ? -8.75752 69.16182 32.95196 1.000 28.64847 186 LYS A C 1
ATOM 1523 O O . LYS A 1 186 ? -9.81787 69.31752 32.34050 1.000 25.75724 186 LYS A O 1
ATOM 1529 N N . GLU A 1 187 ? -8.12094 67.98701 32.98278 1.000 24.50348 187 GLU A N 1
ATOM 1530 C CA . GLU A 1 187 ? -8.51258 66.89924 32.09526 1.000 31.72445 187 GLU A CA 1
ATOM 1531 C C . GLU A 1 187 ? -9.67862 66.06940 32.62841 1.000 32.06246 187 GLU A C 1
ATOM 1532 O O . GLU A 1 187 ? -10.43728 65.52416 31.82730 1.000 26.48630 187 GLU A O 1
ATOM 1538 N N . TYR A 1 188 ? -9.86612 65.95670 33.94856 1.000 22.47087 188 TYR A N 1
ATOM 1539 C CA . TYR A 1 188 ? -10.88747 65.01851 34.40419 1.000 25.08478 188 TYR A CA 1
ATOM 1540 C C . TYR A 1 188 ? -11.81918 65.53743 35.49283 1.000 28.69982 188 TYR A C 1
ATOM 1541 O O . TYR A 1 188 ? -12.99318 65.15078 35.51947 1.000 32.51200 188 TYR A O 1
ATOM 1550 N N . PHE A 1 189 ? -11.33180 66.36611 36.41768 1.000 21.43930 189 PHE A N 1
ATOM 1551 C CA . PHE A 1 189 ? -12.11277 66.67645 37.61799 1.000 28.37041 189 PHE A CA 1
ATOM 1552 C C . PHE A 1 189 ? -12.79404 68.03197 37.58323 1.000 25.43667 189 PHE A C 1
ATOM 1553 O O . PHE A 1 189 ? -13.42583 68.41168 38.57396 1.000 24.63427 189 PHE A O 1
ATOM 1561 N N . ASN A 1 190 ? -12.69000 68.76540 36.48106 1.000 27.80272 190 ASN A N 1
ATOM 1562 C CA . ASN A 1 190 ? -13.40061 70.02900 36.33235 1.000 33.64437 190 ASN A CA 1
ATOM 1563 C C . ASN A 1 190 ? -13.17569 70.92871 37.53955 1.000 36.89195 190 ASN A C 1
ATOM 1564 O O . ASN A 1 190 ? -14.10205 71.54030 38.07441 1.000 35.79770 190 ASN A O 1
ATOM 1569 N N . ASN A 1 191 ? -11.92087 70.97898 37.98092 1.000 28.92995 191 ASN A N 1
ATOM 1570 C CA . ASN A 1 191 ? -11.46549 71.81450 39.08529 1.000 24.26922 191 ASN A CA 1
ATOM 1571 C C . ASN A 1 191 ? -12.02040 71.38417 40.43498 1.000 25.39624 191 ASN A C 1
ATOM 1572 O O . ASN A 1 191 ? -11.94104 72.13809 41.40091 1.000 28.46931 191 ASN A O 1
ATOM 1577 N N . ASN A 1 192 ? -12.55676 70.17672 40.55864 1.000 24.05748 192 ASN A N 1
ATOM 1578 C CA . ASN A 1 192 ? -13.04840 69.80532 41.87975 1.000 27.04355 192 ASN A CA 1
ATOM 1579 C C . ASN A 1 192 ? -11.95858 69.32382 42.84413 1.000 32.42560 192 ASN A C 1
ATOM 1580 O O . ASN A 1 192 ? -12.26334 69.11032 44.02231 1.000 30.26647 192 ASN A O 1
ATOM 1585 N N . LEU A 1 193 ? -10.70871 69.15175 42.39876 1.000 19.91767 193 LEU A N 1
ATOM 1586 C CA . LEU A 1 193 ? -9.62067 68.79940 43.31078 1.000 20.00353 193 LEU A CA 1
ATOM 1587 C C . LEU A 1 193 ? -9.12566 70.07137 43.98396 1.000 23.85698 193 LEU A C 1
ATOM 1588 O O . LEU A 1 193 ? -8.55619 70.94805 43.32351 1.000 21.37887 193 LEU A O 1
ATOM 1593 N N . THR A 1 194 ? -9.33262 70.17193 45.29785 1.000 12.38131 194 THR A N 1
ATOM 1594 C CA . THR A 1 194 ? -8.93746 71.35282 46.04806 1.000 17.60529 194 THR A CA 1
ATOM 1595 C C . THR A 1 194 ? -7.78144 71.12231 47.01531 1.000 19.76239 194 THR A C 1
ATOM 1596 O O . THR A 1 194 ? -7.23371 72.10244 47.52852 1.000 19.40856 194 THR A O 1
ATOM 1600 N N . GLU A 1 195 ? -7.39422 69.87527 47.28469 1.000 19.70069 195 GLU A N 1
ATOM 1601 C CA . GLU A 1 195 ? -6.46504 69.58073 48.37070 1.000 13.12130 195 GLU A CA 1
ATOM 1602 C C . GLU A 1 195 ? -5.16075 68.98433 47.86547 1.000 12.49303 195 GLU A C 1
ATOM 1603 O O . GLU A 1 195 ? -5.12829 68.23332 46.88572 1.000 14.29591 195 GLU A O 1
ATOM 1609 N N . LEU A 1 196 ? -4.08847 69.30261 48.58476 1.000 15.70108 196 LEU A N 1
ATOM 1610 C CA . LEU A 1 196 ? -2.74252 68.80661 48.32069 1.000 16.04028 196 LEU A CA 1
ATOM 1611 C C . LEU A 1 196 ? -2.17299 68.38999 49.67249 1.000 16.31725 196 LEU A C 1
ATOM 1612 O O . LEU A 1 196 ? -1.78423 69.24859 50.46731 1.000 14.20940 196 LEU A O 1
ATOM 1617 N N . SER A 1 197 ? -2.10337 67.09825 49.95027 1.000 11.69485 197 SER A N 1
ATOM 1618 C CA . SER A 1 197 ? -1.61934 66.64067 51.24520 1.000 10.43315 197 SER A CA 1
ATOM 1619 C C . SER A 1 197 ? -0.14296 66.25369 51.12045 1.000 15.81464 197 SER A C 1
ATOM 1620 O O . SER A 1 197 ? 0.18967 65.23791 50.49677 1.000 15.32587 197 SER A O 1
ATOM 1631 N N . GLY A 1 199 ? 4.03428 67.20768 53.15643 1.000 15.12431 199 GLY A N 1
ATOM 1632 C CA . GLY A 1 199 ? 4.81217 67.95863 54.11935 1.000 16.79432 199 GLY A CA 1
ATOM 1633 C C . GLY A 1 199 ? 4.66853 67.37341 55.50727 1.000 19.95608 199 GLY A C 1
ATOM 1634 O O . GLY A 1 199 ? 3.55220 67.05880 55.94107 1.000 14.86021 199 GLY A O 1
ATOM 1651 N N . SER A 1 201 ? 6.94739 67.29794 59.67755 1.000 18.48656 201 SER A N 1
ATOM 1652 C CA . SER A 1 201 ? 7.65215 68.19646 60.61215 1.000 20.86320 201 SER A CA 1
ATOM 1653 C C . SER A 1 201 ? 8.95075 68.75770 60.05486 1.000 18.88199 201 SER A C 1
ATOM 1654 O O . SER A 1 201 ? 9.24476 69.94076 60.24056 1.000 19.74617 201 SER A O 1
ATOM 1657 N N . SER A 1 202 ? 9.76172 67.93509 59.39413 1.000 20.23113 202 SER A N 1
ATOM 1658 C CA . SER A 1 202 ? 11.06217 68.46850 59.00684 1.000 24.76766 202 SER A CA 1
ATOM 1659 C C . SER A 1 202 ? 11.03222 69.25621 57.70031 1.000 32.86703 202 SER A C 1
ATOM 1660 O O . SER A 1 202 ? 12.02596 69.91648 57.37309 1.000 28.13449 202 SER A O 1
ATOM 1663 N N . ASP A 1 203 ? 9.92218 69.24801 56.96026 1.000 20.67401 203 ASP A N 1
ATOM 1664 C CA . ASP A 1 203 ? 9.94629 69.90602 55.65926 1.000 15.82466 203 ASP A CA 1
ATOM 1665 C C . ASP A 1 203 ? 8.70207 70.71951 55.34269 1.000 21.66523 203 ASP A C 1
ATOM 1666 O O . ASP A 1 203 ? 8.56284 71.16894 54.19541 1.000 19.43527 203 ASP A O 1
ATOM 1671 N N . TYR A 1 204 ? 7.80415 70.94924 56.30865 1.000 14.45598 204 TYR A N 1
ATOM 1672 C CA . TYR A 1 204 ? 6.50316 71.49845 55.95670 1.000 15.63028 204 TYR A CA 1
ATOM 1673 C C . TYR A 1 204 ? 6.56896 72.93622 55.46568 1.000 16.73438 204 TYR A C 1
ATOM 1674 O O . TYR A 1 204 ? 5.64826 73.36789 54.77291 1.000 16.65882 204 TYR A O 1
ATOM 1683 N N . LYS A 1 205 ? 7.59429 73.70458 55.83041 1.000 16.12856 205 LYS A N 1
ATOM 1684 C CA . LYS A 1 205 ? 7.67430 75.06868 55.32323 1.000 13.43051 205 LYS A CA 1
ATOM 1685 C C . LYS A 1 205 ? 7.89677 75.07222 53.81277 1.000 15.81727 205 LYS A C 1
ATOM 1686 O O . LYS A 1 205 ? 7.38695 75.94456 53.10322 1.000 21.33186 205 LYS A O 1
ATOM 1692 N N . ILE A 1 206 ? 8.65241 74.10090 53.31067 1.000 17.08746 206 ILE A N 1
ATOM 1693 C CA . ILE A 1 206 ? 8.80535 73.93596 51.86840 1.000 21.81033 206 ILE A CA 1
ATOM 1694 C C . ILE A 1 206 ? 7.50436 73.47174 51.25578 1.000 19.20733 206 ILE A C 1
ATOM 1695 O O . ILE A 1 206 ? 7.09291 73.95955 50.20237 1.000 14.72116 206 ILE A O 1
ATOM 1700 N N . ALA A 1 207 ? 6.83971 72.51521 51.89878 1.000 12.40302 207 ALA A N 1
ATOM 1701 C CA . ALA A 1 207 ? 5.58538 72.02537 51.35770 1.000 10.64817 207 ALA A CA 1
ATOM 1702 C C . ALA A 1 207 ? 4.55298 73.14188 51.31168 1.000 15.22376 207 ALA A C 1
ATOM 1703 O O . ALA A 1 207 ? 3.78989 73.24101 50.35076 1.000 14.19854 207 ALA A O 1
ATOM 1705 N N . LEU A 1 208 ? 4.54272 74.02319 52.31888 1.000 13.73908 208 LEU A N 1
ATOM 1706 C CA . LEU A 1 208 ? 3.60323 75.14293 52.29281 1.000 11.61229 208 LEU A CA 1
ATOM 1707 C C . LEU A 1 208 ? 3.87468 76.05885 51.09709 1.000 18.04103 208 LEU A C 1
ATOM 1708 O O . LEU A 1 208 ? 2.94242 76.48070 50.40188 1.000 16.27261 208 LEU A O 1
ATOM 1713 N N . GLN A 1 209 ? 5.15155 76.37839 50.85357 1.000 14.39278 209 GLN A N 1
ATOM 1714 C CA . GLN A 1 209 ? 5.52235 77.22118 49.71955 1.000 16.67839 209 GLN A CA 1
ATOM 1715 C C . GLN A 1 209 ? 5.09257 76.59350 48.40001 1.000 18.62378 209 GLN A C 1
ATOM 1716 O O . GLN A 1 209 ? 4.69922 77.29777 47.46502 1.000 18.58519 209 GLN A O 1
ATOM 1722 N N . GLU A 1 210 ? 5.16208 75.26785 48.30653 1.000 18.38965 210 GLU A N 1
ATOM 1723 C CA . GLU A 1 210 ? 4.76662 74.56441 47.09365 1.000 17.29727 210 GLU A CA 1
ATOM 1724 C C . GLU A 1 210 ? 3.27256 74.30411 47.02274 1.000 16.81601 210 GLU A C 1
ATOM 1725 O O . GLU A 1 210 ? 2.83691 73.59864 46.10746 1.000 20.47961 210 GLU A O 1
ATOM 1731 N N . GLY A 1 211 ? 2.48230 74.89664 47.91293 1.000 16.85918 211 GLY A N 1
ATOM 1732 C CA . GLY A 1 211 ? 1.03466 74.83424 47.81562 1.000 13.50452 211 GLY A CA 1
ATOM 1733 C C . GLY A 1 211 ? 0.33424 73.79045 48.66978 1.000 18.11948 211 GLY A C 1
ATOM 1734 O O . GLY A 1 211 ? -0.83088 73.47845 48.39646 1.000 14.92941 211 GLY A O 1
ATOM 1735 N N . SER A 1 212 ? 0.98545 73.25420 49.70120 1.000 14.57995 212 SER A N 1
ATOM 1736 C CA . SER A 1 212 ? 0.32547 72.23118 50.50267 1.000 13.96406 212 SER A CA 1
ATOM 1737 C C . SER A 1 212 ? -0.90182 72.80893 51.19236 1.000 17.09357 212 SER A C 1
ATOM 1738 O O . SER A 1 212 ? -0.86065 73.92157 51.73076 1.000 17.11991 212 SER A O 1
ATOM 1741 N N . THR A 1 213 ? -2.00758 72.04113 51.17378 1.000 13.92843 213 THR A N 1
ATOM 1742 C CA . THR A 1 213 ? -3.19165 72.38212 51.94865 1.000 18.46432 213 THR A CA 1
ATOM 1743 C C . THR A 1 213 ? -3.41488 71.49171 53.16882 1.000 17.81088 213 THR A C 1
ATOM 1744 O O . THR A 1 213 ? -4.27773 71.81216 53.98370 1.000 16.78459 213 THR A O 1
ATOM 1748 N N . PHE A 1 214 ? -2.68845 70.38584 53.31227 1.000 17.22604 214 PHE A N 1
ATOM 1749 C CA . PHE A 1 214 ? -2.68660 69.58417 54.54064 1.000 11.15878 214 PHE A CA 1
ATOM 1750 C C . PHE A 1 214 ? -1.23267 69.30184 54.87747 1.000 19.62833 214 PHE A C 1
ATOM 1751 O O . PHE A 1 214 ? -0.55313 68.59594 54.12102 1.000 13.87174 214 PHE A O 1
ATOM 1759 N N . ILE A 1 215 ? -0.75240 69.81134 56.00443 1.000 18.79658 215 ILE A N 1
ATOM 1760 C CA . ILE A 1 215 ? 0.57470 69.45241 56.49387 1.000 12.05826 215 ILE A CA 1
ATOM 1761 C C . ILE A 1 215 ? 0.38773 68.50070 57.66327 1.000 16.29095 215 ILE A C 1
ATOM 1762 O O . ILE A 1 215 ? -0.42820 68.75710 58.55290 1.000 16.60542 215 ILE A O 1
ATOM 1767 N N . ARG A 1 216 ? 1.10042 67.37655 57.62817 1.000 16.95283 216 ARG A N 1
ATOM 1768 C CA . ARG A 1 216 ? 0.90544 66.28720 58.57876 1.000 16.40545 216 ARG A CA 1
ATOM 1769 C C . ARG A 1 216 ? 2.07963 66.37056 59.53727 1.000 19.94613 216 ARG A C 1
ATOM 1770 O O . ARG A 1 216 ? 3.17454 65.89131 59.24375 1.000 20.47186 216 ARG A O 1
ATOM 1778 N N . VAL A 1 217 ? 1.86079 67.03097 60.66733 1.000 17.20880 217 VAL A N 1
ATOM 1779 C CA . VAL A 1 217 ? 2.94658 67.43142 61.55418 1.000 18.87503 217 VAL A CA 1
ATOM 1780 C C . VAL A 1 217 ? 2.76980 66.68958 62.86951 1.000 18.77455 217 VAL A C 1
ATOM 1781 O O . VAL A 1 217 ? 1.72721 66.81902 63.52216 1.000 20.85530 217 VAL A O 1
ATOM 1785 N N . GLY A 1 218 ? 3.77350 65.89693 63.24409 1.000 16.10302 218 GLY A N 1
ATOM 1786 C CA . GLY A 1 218 ? 3.72792 65.17955 64.51501 1.000 17.31868 218 GLY A CA 1
ATOM 1787 C C . GLY A 1 218 ? 4.70089 65.73372 65.53737 1.000 24.53519 218 GLY A C 1
ATOM 1788 O O . GLY A 1 218 ? 4.31213 66.44034 66.48209 1.000 22.98365 218 GLY A O 1
ATOM 1789 N N . THR A 1 219 ? 5.98656 65.43291 65.33360 1.000 19.46357 219 THR A N 1
ATOM 1790 C CA . THR A 1 219 ? 7.01581 65.80451 66.30793 1.000 22.04344 219 THR A CA 1
ATOM 1791 C C . THR A 1 219 ? 7.01784 67.30764 66.60606 1.000 26.80704 219 THR A C 1
ATOM 1792 O O . THR A 1 219 ? 7.14071 67.71160 67.76963 1.000 21.50752 219 THR A O 1
ATOM 1796 N N . LYS A 1 220 ? 6.88432 68.15655 65.57618 1.000 15.30391 220 LYS A N 1
ATOM 1797 C CA . LYS A 1 220 ? 6.91631 69.60514 65.80910 1.000 18.60163 220 LYS A CA 1
ATOM 1798 C C . LYS A 1 220 ? 5.80075 70.07326 66.74782 1.000 27.68888 220 LYS A C 1
ATOM 1799 O O . LYS A 1 220 ? 5.94951 71.08980 67.43484 1.000 31.38035 220 LYS A O 1
ATOM 1805 N N . ILE A 1 221 ? 4.67917 69.36217 66.79379 1.000 24.11722 221 ILE A N 1
ATOM 1806 C CA . ILE A 1 221 ? 3.61910 69.72348 67.72926 1.000 22.46922 221 ILE A CA 1
ATOM 1807 C C . ILE A 1 221 ? 3.90237 69.16561 69.11974 1.000 28.91815 221 ILE A C 1
ATOM 1808 O O . ILE A 1 221 ? 3.79388 69.87677 70.12859 1.000 26.15046 221 ILE A O 1
ATOM 1813 N N . PHE A 1 222 ? 4.25952 67.88198 69.19239 1.000 25.79579 222 PHE A N 1
ATOM 1814 C CA . PHE A 1 222 ? 4.19437 67.11941 70.43339 1.000 27.05244 222 PHE A CA 1
ATOM 1815 C C . PHE A 1 222 ? 5.53268 66.92493 71.12603 1.000 36.90807 222 PHE A C 1
ATOM 1816 O O . PHE A 1 222 ? 5.54448 66.39690 72.23731 1.000 33.52848 222 PHE A O 1
ATOM 1824 N N . LYS A 1 223 ? 6.64688 67.30868 70.50794 1.000 37.32146 223 LYS A N 1
ATOM 1825 C CA . LYS A 1 223 ? 7.96820 67.01468 71.06785 1.000 36.17766 223 LYS A CA 1
ATOM 1826 C C . LYS A 1 223 ? 8.87025 68.23862 71.02638 1.000 41.22370 223 LYS A C 1
ATOM 1827 O O . LYS A 1 223 ? 8.42786 69.34973 71.31981 1.000 48.90299 223 LYS A O 1
ATOM 1841 N N . SER B 1 2 ? 5.86319 124.54499 71.95671 1.000 33.58416 2 SER B N 1
ATOM 1842 C CA . SER B 1 2 ? 4.46271 124.94891 72.06777 1.000 29.88135 2 SER B CA 1
ATOM 1843 C C . SER B 1 2 ? 3.74099 124.58158 70.77180 1.000 19.17415 2 SER B C 1
ATOM 1844 O O . SER B 1 2 ? 4.05015 125.14098 69.71629 1.000 23.63426 2 SER B O 1
ATOM 1847 N N . ILE B 1 3 ? 2.78839 123.64791 70.85803 1.000 22.30043 3 ILE B N 1
ATOM 1848 C CA . ILE B 1 3 ? 1.99201 123.25828 69.69338 1.000 27.74079 3 ILE B CA 1
ATOM 1849 C C . ILE B 1 3 ? 1.36215 124.47897 69.03515 1.000 32.06752 3 ILE B C 1
ATOM 1850 O O . ILE B 1 3 ? 1.36205 124.60993 67.80294 1.000 28.81164 3 ILE B O 1
ATOM 1855 N N . LYS B 1 4 ? 0.84842 125.41136 69.84279 1.000 20.77549 4 LYS B N 1
ATOM 1856 C CA . LYS B 1 4 ? 0.17725 126.58036 69.27848 1.000 23.47477 4 LYS B CA 1
ATOM 1857 C C . LYS B 1 4 ? 1.16171 127.48534 68.54411 1.000 25.20557 4 LYS B C 1
ATOM 1858 O O . LYS B 1 4 ? 0.87989 127.94739 67.42673 1.000 23.82137 4 LYS B O 1
ATOM 1864 N N . ALA B 1 5 ? 2.33056 127.73864 69.13470 1.000 20.08576 5 ALA B N 1
ATOM 1865 C CA . ALA B 1 5 ? 3.32528 128.53510 68.42470 1.000 20.82887 5 ALA B CA 1
ATOM 1866 C C . ALA B 1 5 ? 3.74604 127.84939 67.12292 1.000 25.24827 5 ALA B C 1
ATOM 1867 O O . ALA B 1 5 ? 3.93421 128.50958 66.09385 1.000 22.18265 5 ALA B O 1
ATOM 1869 N N . ASN B 1 6 ? 3.88843 126.52347 67.15217 1.000 20.59501 6 ASN B N 1
ATOM 1870 C CA . ASN B 1 6 ? 4.26739 125.78288 65.95056 1.000 24.74198 6 ASN B CA 1
ATOM 1871 C C . ASN B 1 6 ? 3.19897 125.90412 64.86329 1.000 19.20082 6 ASN B C 1
ATOM 1872 O O . ASN B 1 6 ? 3.52129 126.13185 63.69344 1.000 23.59058 6 ASN B O 1
ATOM 1877 N N . VAL B 1 7 ? 1.92486 125.76795 65.23296 1.000 22.21121 7 VAL B N 1
ATOM 1878 C CA . VAL B 1 7 ? 0.84028 125.92253 64.25679 1.000 19.93857 7 VAL B CA 1
ATOM 1879 C C . VAL B 1 7 ? 0.86527 127.32176 63.66103 1.000 30.89555 7 VAL B C 1
ATOM 1880 O O . VAL B 1 7 ? 0.77736 127.50206 62.43681 1.000 23.07493 7 VAL B O 1
ATOM 1884 N N . GLU B 1 8 ? 0.96828 128.33536 64.52710 1.000 21.47333 8 GLU B N 1
ATOM 1885 C CA . GLU B 1 8 ? 1.05170 129.72115 64.07767 1.000 25.91974 8 GLU B CA 1
ATOM 1886 C C . GLU B 1 8 ? 2.12658 129.89450 63.01493 1.000 21.22969 8 GLU B C 1
ATOM 1887 O O . GLU B 1 8 ? 1.91875 130.57547 62.00358 1.000 23.62340 8 GLU B O 1
ATOM 1893 N N . GLU B 1 9 ? 3.29993 129.30405 63.25412 1.000 20.30784 9 GLU B N 1
ATOM 1894 C CA . GLU B 1 9 ? 4.39963 129.39617 62.30110 1.000 24.98475 9 GLU B CA 1
ATOM 1895 C C . GLU B 1 9 ? 4.03463 128.76255 60.96346 1.000 24.83744 9 GLU B C 1
ATOM 1896 O O . GLU B 1 9 ? 4.36446 129.30618 59.90083 1.000 25.51680 9 GLU B O 1
ATOM 1902 N N . ILE B 1 10 ? 3.36412 127.60863 60.99381 1.000 22.63570 10 ILE B N 1
ATOM 1903 C CA . ILE B 1 10 ? 2.98271 126.94690 59.74745 1.000 23.75580 10 ILE B CA 1
ATOM 1904 C C . ILE B 1 10 ? 1.97318 127.78970 58.98097 1.000 21.65222 10 ILE B C 1
ATOM 1905 O O . ILE B 1 10 ? 2.07948 127.93954 57.75818 1.000 22.98294 10 ILE B O 1
ATOM 1910 N N . LEU B 1 11 ? 0.99581 128.38108 59.68292 1.000 23.49968 11 LEU B N 1
ATOM 1911 C CA . LEU B 1 11 ? -0.00235 129.21834 59.00858 1.000 20.17065 11 LEU B CA 1
ATOM 1912 C C . LEU B 1 11 ? 0.62989 130.44738 58.35728 1.000 20.65490 11 LEU B C 1
ATOM 1913 O O . LEU B 1 11 ? 0.18664 130.88827 57.28896 1.000 26.07851 11 LEU B O 1
ATOM 1918 N N . GLU B 1 12 ? 1.66075 131.02085 58.98356 1.000 28.87951 12 GLU B N 1
ATOM 1919 C CA . GLU B 1 12 ? 2.40231 132.10474 58.33800 1.000 25.63695 12 GLU B CA 1
ATOM 1920 C C . GLU B 1 12 ? 3.19305 131.59882 57.13785 1.000 24.91547 12 GLU B C 1
ATOM 1921 O O . GLU B 1 12 ? 3.28378 132.28690 56.11522 1.000 25.00543 12 GLU B O 1
ATOM 1927 N N . ASP B 1 13 ? 3.78846 130.40790 57.24212 1.000 22.46789 13 ASP B N 1
ATOM 1928 C CA . ASP B 1 13 ? 4.47252 129.84192 56.08309 1.000 24.14714 13 ASP B CA 1
ATOM 1929 C C . ASP B 1 13 ? 3.50371 129.66673 54.91322 1.000 22.01138 13 ASP B C 1
ATOM 1930 O O . ASP B 1 13 ? 3.86806 129.89655 53.75764 1.000 23.65415 13 ASP B O 1
ATOM 1935 N N . ILE B 1 14 ? 2.26458 129.26425 55.20128 1.000 18.99552 14 ILE B N 1
ATOM 1936 C CA . ILE B 1 14 ? 1.26483 129.09373 54.15118 1.000 23.78211 14 ILE B CA 1
ATOM 1937 C C . ILE B 1 14 ? 1.04216 130.41238 53.42308 1.000 23.61331 14 ILE B C 1
ATOM 1938 O O . ILE B 1 14 ? 1.13879 130.48026 52.19113 1.000 20.03303 14 ILE B O 1
ATOM 1943 N N . LYS B 1 15 ? 0.76246 131.48498 54.18205 1.000 28.78384 15 LYS B N 1
ATOM 1944 C CA . LYS B 1 15 ? 0.60799 132.81808 53.59603 1.000 28.96177 15 LYS B CA 1
ATOM 1945 C C . LYS B 1 15 ? 1.83620 133.22092 52.79821 1.000 27.55513 15 LYS B C 1
ATOM 1946 O O . LYS B 1 15 ? 1.71681 133.80083 51.71365 1.000 31.08875 15 LYS B O 1
ATOM 1952 N N . LYS B 1 16 ? 3.02436 132.91451 53.31636 1.000 21.03125 16 LYS B N 1
ATOM 1953 C CA . LYS B 1 16 ? 4.25541 133.34829 52.66842 1.000 30.15176 16 LYS B CA 1
ATOM 1954 C C . LYS B 1 16 ? 4.51102 132.58894 51.37009 1.000 28.73813 16 LYS B C 1
ATOM 1955 O O . LYS B 1 16 ? 4.83831 133.19390 50.34468 1.000 33.60794 16 LYS B O 1
ATOM 1961 N N . TYR B 1 17 ? 4.37158 131.25972 51.39041 1.000 27.80264 17 TYR B N 1
ATOM 1962 C CA . TYR B 1 17 ? 4.87301 130.42581 50.30151 1.000 21.15181 17 TYR B CA 1
ATOM 1963 C C . TYR B 1 17 ? 3.80934 129.93368 49.32934 1.000 25.76666 17 TYR B C 1
ATOM 1964 O O . TYR B 1 17 ? 4.16201 129.50869 48.22578 1.000 24.74983 17 TYR B O 1
ATOM 1973 N N . SER B 1 18 ? 2.53882 129.95364 49.70557 1.000 23.07040 18 SER B N 1
ATOM 1974 C CA . SER B 1 18 ? 1.59515 129.34181 48.78236 1.000 16.76730 18 SER B CA 1
ATOM 1975 C C . SER B 1 18 ? 1.21365 130.32610 47.68943 1.000 27.44578 18 SER B C 1
ATOM 1976 O O . SER B 1 18 ? 1.03281 131.51491 47.96232 1.000 28.26256 18 SER B O 1
ATOM 1979 N N . PRO B 1 19 ? 1.09775 129.86190 46.44633 1.000 24.10316 19 PRO B N 1
ATOM 1980 C CA . PRO B 1 19 ? 0.49432 130.71545 45.40965 1.000 24.59136 19 PRO B CA 1
ATOM 1981 C C . PRO B 1 19 ? -0.96593 131.00487 45.66592 1.000 25.39086 19 PRO B C 1
ATOM 1982 O O . PRO B 1 19 ? -1.49734 131.96873 45.09667 1.000 29.91949 19 PRO B O 1
ATOM 1986 N N . TYR B 1 20 ? -1.64783 130.19004 46.47695 1.000 18.66622 20 TYR B N 1
ATOM 1987 C CA . TYR B 1 20 ? -3.06752 130.40224 46.77821 1.000 24.60389 20 TYR B CA 1
ATOM 1988 C C . TYR B 1 20 ? -3.35311 130.00629 48.22238 1.000 28.19586 20 TYR B C 1
ATOM 1989 O O . TYR B 1 20 ? -4.02403 129.00313 48.49497 1.000 24.20379 20 TYR B O 1
ATOM 1998 N N . PRO B 1 21 ? -2.89164 130.81102 49.18325 1.000 30.85751 21 PRO B N 1
ATOM 1999 C CA . PRO B 1 21 ? -2.95506 130.38230 50.59230 1.000 28.88936 21 PRO B CA 1
ATOM 2000 C C . PRO B 1 21 ? -4.34966 130.01587 51.04329 1.000 28.29717 21 PRO B C 1
ATOM 2001 O O . PRO B 1 21 ? -4.50295 129.14412 51.90785 1.000 24.94734 21 PRO B O 1
ATOM 2005 N N . GLU B 1 22 ? -5.37601 130.64725 50.47304 1.000 25.38950 22 GLU B N 1
ATOM 2006 C CA . GLU B 1 22 ? -6.74167 130.35922 50.88684 1.000 28.15699 22 GLU B CA 1
ATOM 2007 C C . GLU B 1 22 ? -7.16534 128.92999 50.56871 1.000 25.30261 22 GLU B C 1
ATOM 2008 O O . GLU B 1 22 ? -8.12662 128.44344 51.16235 1.000 24.35393 22 GLU B O 1
ATOM 2014 N N . LYS B 1 23 ? -6.46951 128.23509 49.66887 1.000 33.35543 23 LYS B N 1
ATOM 2015 C CA . LYS B 1 23 ? -6.81694 126.85308 49.34471 1.000 27.61242 23 LYS B CA 1
ATOM 2016 C C . LYS B 1 23 ? -6.11350 125.81896 50.22392 1.000 20.09973 23 LYS B C 1
ATOM 2017 O O . LYS B 1 23 ? -6.42706 124.62854 50.12267 1.000 19.53748 23 LYS B O 1
ATOM 2023 N N . VAL B 1 24 ? -5.20054 126.21960 51.07420 1.000 17.57243 24 VAL B N 1
ATOM 2024 C CA . VAL B 1 24 ? -4.31024 125.26204 51.72282 1.000 21.85515 24 VAL B CA 1
ATOM 2025 C C . VAL B 1 24 ? -4.87445 124.81953 53.06409 1.000 26.28613 24 VAL B C 1
ATOM 2026 O O . VAL B 1 24 ? -5.34642 125.63870 53.86421 1.000 21.71568 24 VAL B O 1
ATOM 2030 N N . LYS B 1 25 ? -4.80708 123.51441 53.31803 1.000 22.00769 25 LYS B N 1
ATOM 2031 C CA . LYS B 1 25 ? -5.25646 122.91853 54.56977 1.000 15.19062 25 LYS B CA 1
ATOM 2032 C C . LYS B 1 25 ? -4.07548 122.25725 55.26309 1.000 25.23651 25 LYS B C 1
ATOM 2033 O O . LYS B 1 25 ? -3.28617 121.54111 54.63377 1.000 18.91400 25 LYS B O 1
ATOM 2039 N N . LEU B 1 26 ? -3.96946 122.48678 56.56251 1.000 18.61476 26 LEU B N 1
ATOM 2040 C CA . LEU B 1 26 ? -2.96722 121.83058 57.38809 1.000 22.08615 26 LEU B CA 1
ATOM 2041 C C . LEU B 1 26 ? -3.51567 120.48597 57.84275 1.000 25.12558 26 LEU B C 1
ATOM 2042 O O . LEU B 1 26 ? -4.58605 120.42440 58.46343 1.000 21.07161 26 LEU B O 1
ATOM 2047 N N . VAL B 1 27 ? -2.80217 119.40985 57.52194 1.000 22.81318 27 VAL B N 1
ATOM 2048 C CA . VAL B 1 27 ? -3.15559 118.09256 58.02735 1.000 18.87086 27 VAL B CA 1
ATOM 2049 C C . VAL B 1 27 ? -2.16850 117.76853 59.13257 1.000 22.11461 27 VAL B C 1
ATOM 2050 O O . VAL B 1 27 ? -1.00318 117.48315 58.86564 1.000 20.59133 27 VAL B O 1
ATOM 2054 N N . ALA B 1 28 ? -2.61482 117.81830 60.38081 1.000 25.16838 28 ALA B N 1
ATOM 2055 C CA . ALA B 1 28 ? -1.75204 117.37542 61.46499 1.000 21.76506 28 ALA B CA 1
ATOM 2056 C C . ALA B 1 28 ? -1.60505 115.86559 61.39848 1.000 23.61851 28 ALA B C 1
ATOM 2057 O O . ALA B 1 28 ? -2.60441 115.13638 61.41989 1.000 24.47793 28 ALA B O 1
ATOM 2059 N N . VAL B 1 29 ? -0.36228 115.39852 61.28661 1.000 18.19011 29 VAL B N 1
ATOM 2060 C CA . VAL B 1 29 ? -0.06831 113.96743 61.28951 1.000 21.57396 29 VAL B CA 1
ATOM 2061 C C . VAL B 1 29 ? -0.02873 113.54543 62.75690 1.000 27.30544 29 VAL B C 1
ATOM 2062 O O . VAL B 1 29 ? 0.96144 113.76546 63.45162 1.000 24.22497 29 VAL B O 1
ATOM 2066 N N . THR B 1 30 ? -1.11909 112.95167 63.23551 1.000 25.49736 30 THR B N 1
ATOM 2067 C CA . THR B 1 30 ? -1.29648 112.62451 64.64426 1.000 29.00059 30 THR B CA 1
ATOM 2068 C C . THR B 1 30 ? -0.91373 111.17835 64.97230 1.000 35.05652 30 THR B C 1
ATOM 2069 O O . THR B 1 30 ? -1.15668 110.72306 66.09461 1.000 32.54355 30 THR B O 1
ATOM 2073 N N . LYS B 1 31 ? -0.30286 110.45700 64.02685 1.000 30.67865 31 LYS B N 1
ATOM 2074 C CA . LYS B 1 31 ? -0.08093 109.01982 64.18294 1.000 35.96517 31 LYS B CA 1
ATOM 2075 C C . LYS B 1 31 ? 0.81076 108.66247 65.37040 1.000 41.90963 31 LYS B C 1
ATOM 2076 O O . LYS B 1 31 ? 0.78383 107.50996 65.80974 1.000 43.35592 31 LYS B O 1
ATOM 2082 N N . TYR B 1 32 ? 1.61625 109.60047 65.87818 1.000 36.85882 32 TYR B N 1
ATOM 2083 C CA . TYR B 1 32 ? 2.46693 109.37346 67.04498 1.000 40.75233 32 TYR B CA 1
ATOM 2084 C C . TYR B 1 32 ? 2.05070 110.22464 68.23944 1.000 40.17762 32 TYR B C 1
ATOM 2085 O O . TYR B 1 32 ? 2.83651 110.40606 69.17109 1.000 43.26804 32 TYR B O 1
ATOM 2094 N N . SER B 1 33 ? 0.83952 110.75982 68.23627 1.000 36.81054 33 SER B N 1
ATOM 2095 C CA . SER B 1 33 ? 0.43594 111.70922 69.25685 1.000 44.52756 33 SER B CA 1
ATOM 2096 C C . SER B 1 33 ? -0.63194 111.10811 70.15832 1.000 38.51698 33 SER B C 1
ATOM 2097 O O . SER B 1 33 ? -1.54795 110.42563 69.68987 1.000 36.46063 33 SER B O 1
ATOM 2100 N N . SER B 1 34 ? -0.47871 111.34759 71.45770 1.000 33.54408 34 SER B N 1
ATOM 2101 C CA . SER B 1 34 ? -1.51681 111.02986 72.42361 1.000 38.85021 34 SER B CA 1
ATOM 2102 C C . SER B 1 34 ? -2.78080 111.82145 72.11585 1.000 35.52605 34 SER B C 1
ATOM 2103 O O . SER B 1 34 ? -2.73609 112.88706 71.50180 1.000 34.96616 34 SER B O 1
ATOM 2106 N N . VAL B 1 35 ? -3.92387 111.29055 72.55035 1.000 34.59483 35 VAL B N 1
ATOM 2107 C CA . VAL B 1 35 ? -5.17451 112.02947 72.42643 1.000 30.79319 35 VAL B CA 1
ATOM 2108 C C . VAL B 1 35 ? -5.11714 113.34374 73.19150 1.000 38.15991 35 VAL B C 1
ATOM 2109 O O . VAL B 1 35 ? -5.86912 114.27608 72.88354 1.000 37.90591 35 VAL B O 1
ATOM 2113 N N . GLU B 1 36 ? -4.23884 113.43893 74.19259 1.000 37.72367 36 GLU B N 1
ATOM 2114 C CA . GLU B 1 36 ? -4.05052 114.69431 74.91057 1.000 31.16016 36 GLU B CA 1
ATOM 2115 C C . GLU B 1 36 ? -3.33254 115.72848 74.04943 1.000 29.00556 36 GLU B C 1
ATOM 2116 O O . GLU B 1 36 ? -3.65997 116.91869 74.09414 1.000 32.03694 36 GLU B O 1
ATOM 2122 N N . ASP B 1 37 ? -2.33403 115.30483 73.27880 1.000 30.80225 37 ASP B N 1
ATOM 2123 C CA . ASP B 1 37 ? -1.64811 116.25374 72.40514 1.000 36.73929 37 ASP B CA 1
ATOM 2124 C C . ASP B 1 37 ? -2.50093 116.60810 71.19647 1.000 26.25024 37 ASP B C 1
ATOM 2125 O O . ASP B 1 37 ? -2.45736 117.74645 70.72226 1.000 28.96738 37 ASP B O 1
ATOM 2130 N N . ILE B 1 38 ? -3.27718 115.64794 70.69344 1.000 29.46487 38 ILE B N 1
ATOM 2131 C CA . ILE B 1 38 ? -4.27267 115.94112 69.66472 1.000 31.47495 38 ILE B CA 1
ATOM 2132 C C . ILE B 1 38 ? -5.24096 117.00578 70.15466 1.000 31.14589 38 ILE B C 1
ATOM 2133 O O . ILE B 1 38 ? -5.53334 117.98092 69.45173 1.000 27.07393 38 ILE B O 1
ATOM 2138 N N . GLU B 1 39 ? -5.76589 116.81962 71.36791 1.000 31.94552 39 GLU B N 1
ATOM 2139 C CA . GLU B 1 39 ? -6.65999 117.80553 71.95917 1.000 29.43458 39 GLU B CA 1
ATOM 2140 C C . GLU B 1 39 ? -6.01804 119.18628 71.97702 1.000 35.39904 39 GLU B C 1
ATOM 2141 O O . GLU B 1 39 ? -6.66514 120.18812 71.64607 1.000 35.94550 39 GLU B O 1
ATOM 2147 N N . LYS B 1 40 ? -4.73455 119.25798 72.33982 1.000 31.47639 40 LYS B N 1
ATOM 2148 C CA . LYS B 1 40 ? -4.04355 120.54426 72.33543 1.000 29.04106 40 LYS B CA 1
ATOM 2149 C C . LYS B 1 40 ? -3.95593 121.13007 70.92920 1.000 29.78303 40 LYS B C 1
ATOM 2150 O O . LYS B 1 40 ? -4.12413 122.33978 70.74724 1.000 28.08527 40 LYS B O 1
ATOM 2156 N N . PHE B 1 41 ? -3.65619 120.29827 69.92446 1.000 33.42380 41 PHE B N 1
ATOM 2157 C CA . PHE B 1 41 ? -3.70063 120.77896 68.54478 1.000 27.78623 41 PHE B CA 1
ATOM 2158 C C . PHE B 1 41 ? -5.08267 121.32396 68.21337 1.000 24.21519 41 PHE B C 1
ATOM 2159 O O . PHE B 1 41 ? -5.21453 122.42253 67.65618 1.000 28.65768 41 PHE B O 1
ATOM 2167 N N . LEU B 1 42 ? -6.13175 120.57625 68.57497 1.000 26.26960 42 LEU B N 1
ATOM 2168 C CA . LEU B 1 42 ? -7.49674 121.04446 68.32721 1.000 31.25436 42 LEU B CA 1
ATOM 2169 C C . LEU B 1 42 ? -7.73102 122.40729 68.95188 1.000 29.29698 42 LEU B C 1
ATOM 2170 O O . LEU B 1 42 ? -8.44448 123.23928 68.38832 1.000 26.27381 42 LEU B O 1
ATOM 2175 N N . GLU B 1 43 ? -7.12345 122.65725 70.11239 1.000 32.27609 43 GLU B N 1
ATOM 2176 C CA . GLU B 1 43 ? -7.28707 123.92727 70.80329 1.000 35.45419 43 GLU B CA 1
ATOM 2177 C C . GLU B 1 43 ? -6.58286 125.07584 70.09792 1.000 32.98834 43 GLU B C 1
ATOM 2178 O O . GLU B 1 43 ? -6.81847 126.23536 70.45216 1.000 31.42708 43 GLU B O 1
ATOM 2184 N N . THR B 1 44 ? -5.72544 124.79040 69.11727 1.000 29.74036 44 THR B N 1
ATOM 2185 C CA . THR B 1 44 ? -5.12675 125.86231 68.33629 1.000 26.99662 44 THR B CA 1
ATOM 2186 C C . THR B 1 44 ? -6.10590 126.48019 67.35719 1.000 25.36265 44 THR B C 1
ATOM 2187 O O . THR B 1 44 ? -5.77134 127.49091 66.73124 1.000 32.57633 44 THR B O 1
ATOM 2191 N N . GLY B 1 45 ? -7.29662 125.90652 67.21454 1.000 25.27361 45 GLY B N 1
ATOM 2192 C CA . GLY B 1 45 ? -8.22688 126.32445 66.19490 1.000 27.15638 45 GLY B CA 1
ATOM 2193 C C . GLY B 1 45 ? -8.15607 125.52524 64.90935 1.000 34.32922 45 GLY B C 1
ATOM 2194 O O . GLY B 1 45 ? -8.89249 125.83318 63.97107 1.000 28.60940 45 GLY B O 1
ATOM 2195 N N . GLN B 1 46 ? -7.28877 124.52344 64.83350 1.000 32.50666 46 GLN B N 1
ATOM 2196 C CA . GLN B 1 46 ? -7.20044 123.62083 63.69501 1.000 32.61347 46 GLN B CA 1
ATOM 2197 C C . GLN B 1 46 ? -7.97193 122.33948 63.99294 1.000 32.88831 46 GLN B C 1
ATOM 2198 O O . GLN B 1 46 ? -8.21857 121.99741 65.15334 1.000 31.67745 46 GLN B O 1
ATOM 2204 N N . ASN B 1 47 ? -8.33134 121.61572 62.92346 1.000 27.77044 47 ASN B N 1
ATOM 2205 C CA . ASN B 1 47 ? -9.32557 120.54221 63.00696 1.000 34.76043 47 ASN B CA 1
ATOM 2206 C C . ASN B 1 47 ? -8.99254 119.25586 62.26287 1.000 25.53360 47 ASN B C 1
ATOM 2207 O O . ASN B 1 47 ? -9.72894 118.28065 62.43659 1.000 31.67816 47 ASN B O 1
ATOM 2212 N N . ILE B 1 48 ? -7.97275 119.21457 61.40939 1.000 21.94553 48 ILE B N 1
ATOM 2213 C CA . ILE B 1 48 ? -7.78260 118.11092 60.46888 1.000 23.64916 48 ILE B CA 1
ATOM 2214 C C . ILE B 1 48 ? -6.65359 117.24127 60.97944 1.000 21.40725 48 ILE B C 1
ATOM 2215 O O . ILE B 1 48 ? -5.51536 117.70886 61.09324 1.000 26.49475 48 ILE B O 1
ATOM 2220 N N . CYS B 1 49 ? -6.94737 115.97521 61.24890 1.000 19.04570 49 CYS B N 1
ATOM 2221 C CA . CYS B 1 49 ? -5.95511 115.04467 61.77875 1.000 18.57851 49 CYS B CA 1
ATOM 2222 C C . CYS B 1 49 ? -5.78069 113.85969 60.84164 1.000 29.55187 49 CYS B C 1
ATOM 2223 O O . CYS B 1 49 ? -6.76039 113.20143 60.48119 1.000 23.68481 49 CYS B O 1
ATOM 2226 N N . GLY B 1 50 ? -4.53164 113.57782 60.47085 1.000 24.73243 50 GLY B N 1
ATOM 2227 C CA . GLY B 1 50 ? -4.21803 112.45928 59.59781 1.000 23.83719 50 GLY B CA 1
ATOM 2228 C C . GLY B 1 50 ? -3.61535 111.30935 60.37718 1.000 22.40087 50 GLY B C 1
ATOM 2229 O O . GLY B 1 50 ? -2.71420 111.50327 61.19366 1.000 26.76639 50 GLY B O 1
ATOM 2230 N N . GLU B 1 51 ? -4.13953 110.10716 60.13227 1.000 25.88794 51 GLU B N 1
ATOM 2231 C CA . GLU B 1 51 ? -3.64532 108.86549 60.71420 1.000 28.90426 51 GLU B CA 1
ATOM 2232 C C . GLU B 1 51 ? -3.33920 107.87370 59.60191 1.000 31.34646 51 GLU B C 1
ATOM 2233 O O . GLU B 1 51 ? -3.89936 107.94930 58.50681 1.000 27.17704 51 GLU B O 1
ATOM 2239 N N . ASN B 1 52 ? -2.45243 106.91717 59.88777 1.000 32.80486 52 ASN B N 1
ATOM 2240 C CA . ASN B 1 52 ? -2.06582 105.95409 58.86580 1.000 33.45036 52 ASN B CA 1
ATOM 2241 C C . ASN B 1 52 ? -2.24831 104.50816 59.29928 1.000 35.64753 52 ASN B C 1
ATOM 2242 O O . ASN B 1 52 ? -1.86485 103.60403 58.55225 1.000 39.61991 52 ASN B O 1
ATOM 2247 N N . LYS B 1 53 ? -2.85693 104.26189 60.45599 1.000 39.98603 53 LYS B N 1
ATOM 2248 C CA . LYS B 1 53 ? -3.11232 102.91025 60.92924 1.000 38.57719 53 LYS B CA 1
ATOM 2249 C C . LYS B 1 53 ? -4.57438 102.78816 61.33616 1.000 38.33069 53 LYS B C 1
ATOM 2250 O O . LYS B 1 53 ? -5.07435 103.58978 62.13348 1.000 37.25147 53 LYS B O 1
ATOM 2256 N N . VAL B 1 54 ? -5.25316 101.77493 60.79157 1.000 43.22362 54 VAL B N 1
ATOM 2257 C CA . VAL B 1 54 ? -6.70132 101.65462 60.96339 1.000 37.43028 54 VAL B CA 1
ATOM 2258 C C . VAL B 1 54 ? -7.07011 101.47024 62.42912 1.000 40.22126 54 VAL B C 1
ATOM 2259 O O . VAL B 1 54 ? -8.06468 102.03190 62.90767 1.000 42.00133 54 VAL B O 1
ATOM 2263 N N . GLN B 1 55 ? -6.29133 100.67054 63.16388 1.000 45.65009 55 GLN B N 1
ATOM 2264 C CA . GLN B 1 55 ? -6.60272 100.45956 64.57324 1.000 46.24187 55 GLN B CA 1
ATOM 2265 C C . GLN B 1 55 ? -6.39859 101.73628 65.37910 1.000 40.19018 55 GLN B C 1
ATOM 2266 O O . GLN B 1 55 ? -7.20877 102.05886 66.25551 1.000 44.43333 55 GLN B O 1
ATOM 2272 N N . VAL B 1 56 ? -5.32045 102.47092 65.09909 1.000 36.30572 56 VAL B N 1
ATOM 2273 C CA . VAL B 1 56 ? -5.03333 103.69086 65.84942 1.000 45.42080 56 VAL B CA 1
ATOM 2274 C C . VAL B 1 56 ? -6.14166 104.71410 65.63874 1.000 43.51083 56 VAL B C 1
ATOM 2275 O O . VAL B 1 56 ? -6.69456 105.26517 66.59949 1.000 41.08994 56 VAL B O 1
ATOM 2279 N N . ILE B 1 57 ? -6.50044 104.97174 64.37659 1.000 44.44528 57 ILE B N 1
ATOM 2280 C CA . ILE B 1 57 ? -7.53925 105.96865 64.12759 1.000 42.20917 57 ILE B CA 1
ATOM 2281 C C . ILE B 1 57 ? -8.89326 105.48686 64.64920 1.000 41.77927 57 ILE B C 1
ATOM 2282 O O . ILE B 1 57 ? -9.70024 106.29308 65.13016 1.000 40.79921 57 ILE B O 1
ATOM 2287 N N . LYS B 1 58 ? -9.14035 104.17323 64.61758 1.000 46.46648 58 LYS B N 1
ATOM 2288 C CA . LYS B 1 58 ? -10.39161 103.62151 65.13528 1.000 46.48021 58 LYS B CA 1
ATOM 2289 C C . LYS B 1 58 ? -10.58854 103.96708 66.60939 1.000 45.53808 58 LYS B C 1
ATOM 2290 O O . LYS B 1 58 ? -11.65234 104.45674 67.00854 1.000 47.98074 58 LYS B O 1
ATOM 2296 N N . ASP B 1 59 ? -9.57247 103.71556 67.43845 1.000 39.92055 59 ASP B N 1
ATOM 2297 C CA . ASP B 1 59 ? -9.70508 104.01344 68.86095 1.000 44.22671 59 ASP B CA 1
ATOM 2298 C C . ASP B 1 59 ? -9.72196 105.51458 69.12554 1.000 38.47327 59 ASP B C 1
ATOM 2299 O O . ASP B 1 59 ? -10.38782 105.96819 70.06225 1.000 42.00036 59 ASP B O 1
ATOM 2304 N N . LYS B 1 60 ? -9.00027 106.29990 68.31942 1.000 41.33013 60 LYS B N 1
ATOM 2305 C CA . LYS B 1 60 ? -9.00789 107.75131 68.49965 1.000 38.23946 60 LYS B CA 1
ATOM 2306 C C . LYS B 1 60 ? -10.34327 108.35334 68.08830 1.000 37.44014 60 LYS B C 1
ATOM 2307 O O . LYS B 1 60 ? -10.87414 109.22478 68.78770 1.000 36.80596 60 LYS B O 1
ATOM 2313 N N . ILE B 1 61 ? -10.89310 107.91290 66.94891 1.000 36.80455 61 ILE B N 1
ATOM 2314 C CA . ILE B 1 61 ? -12.22468 108.36145 66.54055 1.000 43.14344 61 ILE B CA 1
ATOM 2315 C C . ILE B 1 61 ? -13.22417 108.10912 67.66245 1.000 44.02909 61 ILE B C 1
ATOM 2316 O O . ILE B 1 61 ? -13.98362 109.00074 68.05621 1.000 39.77275 61 ILE B O 1
ATOM 2321 N N . GLU B 1 62 ? -13.21309 106.88975 68.21424 1.000 49.32987 62 GLU B N 1
ATOM 2322 C CA . GLU B 1 62 ? -14.13837 106.54848 69.29288 1.000 50.75939 62 GLU B CA 1
ATOM 2323 C C . GLU B 1 62 ? -13.87943 107.39016 70.54035 1.000 48.89359 62 GLU B C 1
ATOM 2324 O O . GLU B 1 62 ? -14.82279 107.80827 71.22177 1.000 54.15125 62 GLU B O 1
ATOM 2330 N N . TYR B 1 63 ? -12.60798 107.65704 70.85257 1.000 44.43250 63 TYR B N 1
ATOM 2331 C CA . TYR B 1 63 ? -12.29873 108.46578 72.02835 1.000 49.66037 63 TYR B CA 1
ATOM 2332 C C . TYR B 1 63 ? -12.84622 109.88012 71.89225 1.000 45.98988 63 TYR B C 1
ATOM 2333 O O . TYR B 1 63 ? -13.33541 110.46100 72.86609 1.000 40.41455 63 TYR B O 1
ATOM 2342 N N . PHE B 1 64 ? -12.73263 110.47402 70.70834 1.000 47.83699 64 PHE B N 1
ATOM 2343 C CA . PHE B 1 64 ? -13.17627 111.85296 70.57349 1.000 51.44213 64 PHE B CA 1
ATOM 2344 C C . PHE B 1 64 ? -14.67000 111.96599 70.29905 1.000 48.22320 64 PHE B C 1
ATOM 2345 O O . PHE B 1 64 ? -15.24851 113.02908 70.55071 1.000 49.02819 64 PHE B O 1
ATOM 2353 N N . LYS B 1 65 ? -15.31110 110.90383 69.80045 1.000 51.68093 65 LYS B N 1
ATOM 2354 C CA . LYS B 1 65 ? -16.77166 110.88512 69.78312 1.000 45.31301 65 LYS B CA 1
ATOM 2355 C C . LYS B 1 65 ? -17.32434 111.00815 71.19744 1.000 54.67911 65 LYS B C 1
ATOM 2356 O O . LYS B 1 65 ? -18.25541 111.78193 71.44900 1.000 51.59827 65 LYS B O 1
ATOM 2362 N N . GLU B 1 66 ? -16.73593 110.26522 72.13836 1.000 59.83024 66 GLU B N 1
ATOM 2363 C CA . GLU B 1 66 ? -17.20206 110.26714 73.52049 1.000 55.21218 66 GLU B CA 1
ATOM 2364 C C . GLU B 1 66 ? -16.96101 111.61643 74.18983 1.000 61.78588 66 GLU B C 1
ATOM 2365 O O . GLU B 1 66 ? -17.83889 112.13419 74.89146 1.000 58.64294 66 GLU B O 1
ATOM 2371 N N . LYS B 1 67 ? -15.78342 112.20481 73.98259 1.000 61.00887 67 LYS B N 1
ATOM 2372 C CA . LYS B 1 67 ? -15.50573 113.55137 74.46857 1.000 56.15430 67 LYS B CA 1
ATOM 2373 C C . LYS B 1 67 ? -16.14622 114.62888 73.60359 1.000 55.86315 67 LYS B C 1
ATOM 2374 O O . LYS B 1 67 ? -15.95709 115.81633 73.88472 1.000 50.13436 67 LYS B O 1
ATOM 2380 N N . ASN B 1 68 ? -16.89401 114.23219 72.57178 1.000 56.69984 68 ASN B N 1
ATOM 2381 C CA . ASN B 1 68 ? -17.51953 115.11209 71.58858 1.000 60.62630 68 ASN B CA 1
ATOM 2382 C C . ASN B 1 68 ? -16.65507 116.30232 71.17710 1.000 65.00213 68 ASN B C 1
ATOM 2383 O O . ASN B 1 68 ? -16.93901 117.44688 71.54796 1.000 64.41238 68 ASN B O 1
ATOM 2388 N N . LYS B 1 69 ? -15.60678 116.03663 70.40170 1.000 64.18516 69 LYS B N 1
ATOM 2389 C CA . LYS B 1 69 ? -14.81843 117.06354 69.73227 1.000 57.45559 69 LYS B CA 1
ATOM 2390 C C . LYS B 1 69 ? -15.03462 116.94797 68.22821 1.000 48.69677 69 LYS B C 1
ATOM 2391 O O . LYS B 1 69 ? -15.01602 115.83995 67.67738 1.000 45.75751 69 LYS B O 1
ATOM 2397 N N . LYS B 1 70 ? -15.25095 118.08575 67.57264 1.000 39.64506 70 LYS B N 1
ATOM 2398 C CA . LYS B 1 70 ? -15.41619 118.11980 66.12446 1.000 47.69198 70 LYS B CA 1
ATOM 2399 C C . LYS B 1 70 ? -14.04779 117.99300 65.45946 1.000 54.07906 70 LYS B C 1
ATOM 2400 O O . LYS B 1 70 ? -13.18794 118.86753 65.61945 1.000 38.29812 70 LYS B O 1
ATOM 2406 N N . ILE B 1 71 ? -13.84274 116.89971 64.72949 1.000 41.94177 71 ILE B N 1
ATOM 2407 C CA . ILE B 1 71 ? -12.56502 116.59219 64.09936 1.000 32.22854 71 ILE B CA 1
ATOM 2408 C C . ILE B 1 71 ? -12.82883 116.10175 62.68511 1.000 29.67928 71 ILE B C 1
ATOM 2409 O O . ILE B 1 71 ? -13.77649 115.34420 62.45173 1.000 34.88066 71 ILE B O 1
ATOM 2414 N N . LYS B 1 72 ? -12.00083 116.54338 61.73751 1.000 26.24268 72 LYS B N 1
ATOM 2415 C CA . LYS B 1 72 ? -12.02997 116.03514 60.36838 1.000 31.58402 72 LYS B CA 1
ATOM 2416 C C . LYS B 1 72 ? -10.91706 115.00292 60.24203 1.000 29.05294 72 LYS B C 1
ATOM 2417 O O . LYS B 1 72 ? -9.73904 115.35786 60.23818 1.000 25.87623 72 LYS B O 1
ATOM 2423 N N . TRP B 1 73 ? -11.29104 113.73233 60.12424 1.000 20.63510 73 TRP B N 1
ATOM 2424 C CA . TRP B 1 73 ? -10.32892 112.64153 60.07389 1.000 33.18042 73 TRP B CA 1
ATOM 2425 C C . TRP B 1 73 ? -9.91225 112.36453 58.63524 1.000 30.96628 73 TRP B C 1
ATOM 2426 O O . TRP B 1 73 ? -10.76424 112.14159 57.76758 1.000 23.64560 73 TRP B O 1
ATOM 2437 N N . HIS B 1 74 ? -8.60284 112.37874 58.38476 1.000 17.70591 74 HIS B N 1
ATOM 2438 C CA . HIS B 1 74 ? -8.05768 111.94499 57.10501 1.000 22.83344 74 HIS B CA 1
ATOM 2439 C C . HIS B 1 74 ? -7.26336 110.66135 57.29977 1.000 24.63684 74 HIS B C 1
ATOM 2440 O O . HIS B 1 74 ? -6.48815 110.53359 58.25610 1.000 25.08634 74 HIS B O 1
ATOM 2447 N N . PHE B 1 75 ? -7.45332 109.71062 56.39692 1.000 23.23415 75 PHE B N 1
ATOM 2448 C CA . PHE B 1 75 ? -6.62438 108.51660 56.38230 1.000 24.08118 75 PHE B CA 1
ATOM 2449 C C . PHE B 1 75 ? -5.54391 108.71052 55.33740 1.000 22.75240 75 PHE B C 1
ATOM 2450 O O . PHE B 1 75 ? -5.84119 108.89523 54.14997 1.000 20.73560 75 PHE B O 1
ATOM 2458 N N . ILE B 1 76 ? -4.29158 108.68632 55.78594 1.000 22.92676 76 ILE B N 1
ATOM 2459 C CA . ILE B 1 76 ? -3.16211 109.04600 54.94738 1.000 27.50374 76 ILE B CA 1
ATOM 2460 C C . ILE B 1 76 ? -2.18010 107.90373 54.76276 1.000 29.66068 76 ILE B C 1
ATOM 2461 O O . ILE B 1 76 ? -1.14296 108.10030 54.13029 1.000 31.14434 76 ILE B O 1
ATOM 2466 N N . GLY B 1 77 ? -2.47640 106.71134 55.28286 1.000 31.78613 77 GLY B N 1
ATOM 2467 C CA . GLY B 1 77 ? -1.60243 105.56783 55.15297 1.000 35.10051 77 GLY B CA 1
ATOM 2468 C C . GLY B 1 77 ? -2.10827 104.54678 54.14236 1.000 42.36511 77 GLY B C 1
ATOM 2469 O O . GLY B 1 77 ? -3.11888 104.73667 53.46893 1.000 34.98604 77 GLY B O 1
ATOM 2470 N N . ASN B 1 78 ? -1.36767 103.44031 54.04429 1.000 28.00230 78 ASN B N 1
ATOM 2471 C CA . ASN B 1 78 ? -1.81123 102.33767 53.19526 1.000 40.53641 78 ASN B CA 1
ATOM 2472 C C . ASN B 1 78 ? -3.10665 101.75252 53.74415 1.000 30.34501 78 ASN B C 1
ATOM 2473 O O . ASN B 1 78 ? -3.20673 101.45339 54.93627 1.000 33.30874 78 ASN B O 1
ATOM 2478 N N . LEU B 1 79 ? -4.10958 101.60472 52.87732 1.000 30.99937 79 LEU B N 1
ATOM 2479 C CA . LEU B 1 79 ? -5.42874 101.12523 53.28206 1.000 31.68893 79 LEU B CA 1
ATOM 2480 C C . LEU B 1 79 ? -5.70570 99.79993 52.58207 1.000 35.55751 79 LEU B C 1
ATOM 2481 O O . LEU B 1 79 ? -5.80910 99.75256 51.34993 1.000 30.85026 79 LEU B O 1
ATOM 2486 N N . GLN B 1 80 ? -5.81283 98.72354 53.36037 1.000 36.83430 80 GLN B N 1
ATOM 2487 C CA . GLN B 1 80 ? -6.10865 97.41290 52.79297 1.000 45.80179 80 GLN B CA 1
ATOM 2488 C C . GLN B 1 80 ? -7.60769 97.27533 52.55101 1.000 40.41560 80 GLN B C 1
ATOM 2489 O O . GLN B 1 80 ? -8.42318 97.77664 53.33038 1.000 34.23210 80 GLN B O 1
ATOM 2495 N N . LYS B 1 81 ? -7.96290 96.59745 51.45383 1.000 39.67066 81 LYS B N 1
ATOM 2496 C CA . LYS B 1 81 ? -9.36410 96.48450 51.05366 1.000 43.15068 81 LYS B CA 1
ATOM 2497 C C . LYS B 1 81 ? -10.22934 95.99063 52.20418 1.000 40.56889 81 LYS B C 1
ATOM 2498 O O . LYS B 1 81 ? -11.26118 96.58576 52.52005 1.000 33.46134 81 LYS B O 1
ATOM 2504 N N . ASN B 1 82 ? -9.80156 94.92060 52.86937 1.000 35.57904 82 ASN B N 1
ATOM 2505 C CA . ASN B 1 82 ? -10.60157 94.33663 53.93507 1.000 40.18784 82 ASN B CA 1
ATOM 2506 C C . ASN B 1 82 ? -10.73805 95.23707 55.15570 1.000 41.79474 82 ASN B C 1
ATOM 2507 O O . ASN B 1 82 ? -11.55786 94.93268 56.02514 1.000 44.51154 82 ASN B O 1
ATOM 2512 N N . LYS B 1 83 ? -9.96356 96.31685 55.26156 1.000 36.87905 83 LYS B N 1
ATOM 2513 C CA . LYS B 1 83 ? -10.04628 97.19693 56.42311 1.000 40.87577 83 LYS B CA 1
ATOM 2514 C C . LYS B 1 83 ? -10.85624 98.45993 56.15404 1.000 37.41069 83 LYS B C 1
ATOM 2515 O O . LYS B 1 83 ? -11.04578 99.26649 57.07100 1.000 35.82072 83 LYS B O 1
ATOM 2521 N N . VAL B 1 84 ? -11.33511 98.64544 54.92169 1.000 38.40613 84 VAL B N 1
ATOM 2522 C CA . VAL B 1 84 ? -12.11172 99.83439 54.57514 1.000 32.55748 84 VAL B CA 1
ATOM 2523 C C . VAL B 1 84 ? -13.33550 99.95582 55.47183 1.000 39.30295 84 VAL B C 1
ATOM 2524 O O . VAL B 1 84 ? -13.69745 101.05589 55.91324 1.000 30.43267 84 VAL B O 1
ATOM 2528 N N . LYS B 1 85 ? -13.97822 98.82423 55.77577 1.000 38.88810 85 LYS B N 1
ATOM 2529 C CA . LYS B 1 85 ? -15.21456 98.84293 56.55100 1.000 41.28503 85 LYS B CA 1
ATOM 2530 C C . LYS B 1 85 ? -15.05073 99.50543 57.91368 1.000 34.20411 85 LYS B C 1
ATOM 2531 O O . LYS B 1 85 ? -16.04203 99.97910 58.47802 1.000 44.10105 85 LYS B O 1
ATOM 2537 N N . TYR B 1 86 ? -13.82976 99.57174 58.44751 1.000 34.24062 86 TYR B N 1
ATOM 2538 C CA . TYR B 1 86 ? -13.62273 100.10712 59.78920 1.000 34.36105 86 TYR B CA 1
ATOM 2539 C C . TYR B 1 86 ? -13.59248 101.63146 59.84205 1.000 43.75223 86 TYR B C 1
ATOM 2540 O O . TYR B 1 86 ? -13.77765 102.19950 60.92606 1.000 39.86454 86 TYR B O 1
ATOM 2549 N N . ILE B 1 87 ? -13.35631 102.31078 58.71969 1.000 36.77493 87 ILE B N 1
ATOM 2550 C CA . ILE B 1 87 ? -13.21951 103.76295 58.71653 1.000 44.33478 87 ILE B CA 1
ATOM 2551 C C . ILE B 1 87 ? -14.20243 104.44679 57.77971 1.000 31.01379 87 ILE B C 1
ATOM 2552 O O . ILE B 1 87 ? -14.24528 105.68555 57.74047 1.000 31.75421 87 ILE B O 1
ATOM 2557 N N . ILE B 1 88 ? -14.99908 103.68324 57.02971 1.000 38.08981 88 ILE B N 1
ATOM 2558 C CA . ILE B 1 88 ? -15.79587 104.26940 55.95742 1.000 33.91845 88 ILE B CA 1
ATOM 2559 C C . ILE B 1 88 ? -16.80574 105.27092 56.49553 1.000 29.06761 88 ILE B C 1
ATOM 2560 O O . ILE B 1 88 ? -17.18632 106.20383 55.78640 1.000 36.13240 88 ILE B O 1
ATOM 2565 N N . ASP B 1 89 ? -17.24136 105.12280 57.75025 1.000 32.07344 89 ASP B N 1
ATOM 2566 C CA . ASP B 1 89 ? -18.26074 106.01690 58.29269 1.000 31.77876 89 ASP B CA 1
ATOM 2567 C C . ASP B 1 89 ? -17.69700 107.25504 58.98695 1.000 35.95408 89 ASP B C 1
ATOM 2568 O O . ASP B 1 89 ? -18.43286 108.23385 59.16121 1.000 36.06266 89 ASP B O 1
ATOM 2573 N N . ASP B 1 90 ? -16.42159 107.25585 59.37973 1.000 34.21384 90 ASP B N 1
ATOM 2574 C CA . ASP B 1 90 ? -15.88146 108.33588 60.20220 1.000 32.12482 90 ASP B CA 1
ATOM 2575 C C . ASP B 1 90 ? -14.75596 109.13671 59.55243 1.000 34.91089 90 ASP B C 1
ATOM 2576 O O . ASP B 1 90 ? -14.32784 110.14396 60.12290 1.000 31.71101 90 ASP B O 1
ATOM 2581 N N . VAL B 1 91 ? -14.25103 108.71999 58.41443 1.000 27.71682 91 VAL B N 1
ATOM 2582 C CA . VAL B 1 91 ? -13.15157 109.40532 57.74838 1.000 26.27955 91 VAL B CA 1
ATOM 2583 C C . VAL B 1 91 ? -13.73774 110.36634 56.72418 1.000 31.08453 91 VAL B C 1
ATOM 2584 O O . VAL B 1 91 ? -14.70959 110.03394 56.03487 1.000 26.91582 91 VAL B O 1
ATOM 2588 N N . ASP B 1 92 ? -13.17439 111.57329 56.65231 1.000 27.95442 92 ASP B N 1
ATOM 2589 C CA . ASP B 1 92 ? -13.63886 112.59916 55.72504 1.000 29.81446 92 ASP B CA 1
ATOM 2590 C C . ASP B 1 92 ? -12.93878 112.54608 54.37183 1.000 29.44166 92 ASP B C 1
ATOM 2591 O O . ASP B 1 92 ? -13.54396 112.90988 53.35661 1.000 25.38050 92 ASP B O 1
ATOM 2596 N N . LEU B 1 93 ? -11.67413 112.13722 54.33609 1.000 24.13794 93 LEU B N 1
ATOM 2597 C CA . LEU B 1 93 ? -10.90843 112.05915 53.09888 1.000 25.28662 93 LEU B CA 1
ATOM 2598 C C . LEU B 1 93 ? -9.91904 110.90948 53.20898 1.000 21.77828 93 LEU B C 1
ATOM 2599 O O . LEU B 1 93 ? -9.23098 110.77848 54.22375 1.000 20.88935 93 LEU B O 1
ATOM 2604 N N . ILE B 1 94 ? -9.85022 110.08123 52.17545 1.000 18.88782 94 ILE B N 1
ATOM 2605 C CA . ILE B 1 94 ? -8.84073 109.03425 52.07493 1.000 19.85422 94 ILE B CA 1
ATOM 2606 C C . ILE B 1 94 ? -7.82512 109.51186 51.05260 1.000 25.40130 94 ILE B C 1
ATOM 2607 O O . ILE B 1 94 ? -8.17797 109.73735 49.88592 1.000 17.95781 94 ILE B O 1
ATOM 2612 N N . HIS B 1 95 ? -6.57319 109.72581 51.50014 1.000 22.11171 95 HIS B N 1
ATOM 2613 C CA . HIS B 1 95 ? -5.54945 110.24089 50.60401 1.000 20.65181 95 HIS B CA 1
ATOM 2614 C C . HIS B 1 95 ? -4.95620 109.16120 49.71754 1.000 20.75006 95 HIS B C 1
ATOM 2615 O O . HIS B 1 95 ? -4.38985 109.48793 48.67227 1.000 20.09020 95 HIS B O 1
ATOM 2622 N N . SER B 1 96 ? -5.10841 107.89240 50.08302 1.000 22.97705 96 SER B N 1
ATOM 2623 C CA . SER B 1 96 ? -4.23304 106.85938 49.54145 1.000 28.73846 96 SER B CA 1
ATOM 2624 C C . SER B 1 96 ? -4.91553 105.83051 48.64235 1.000 31.73354 96 SER B C 1
ATOM 2625 O O . SER B 1 96 ? -4.66966 104.62521 48.78111 1.000 28.67312 96 SER B O 1
ATOM 2628 N N . VAL B 1 97 ? -5.73571 106.27253 47.69508 1.000 29.40278 97 VAL B N 1
ATOM 2629 C CA . VAL B 1 97 ? -6.36669 105.35093 46.75504 1.000 33.47765 97 VAL B CA 1
ATOM 2630 C C . VAL B 1 97 ? -5.40516 105.15059 45.59079 1.000 21.06270 97 VAL B C 1
ATOM 2631 O O . VAL B 1 97 ? -5.25316 106.02390 44.73343 1.000 20.61634 97 VAL B O 1
ATOM 2635 N N . ASN B 1 98 ? -4.75087 103.98758 45.56847 1.000 20.83994 98 ASN B N 1
ATOM 2636 C CA . ASN B 1 98 ? -3.64251 103.73390 44.65698 1.000 28.79847 98 ASN B CA 1
ATOM 2637 C C . ASN B 1 98 ? -3.92164 102.63441 43.63980 1.000 39.18437 98 ASN B C 1
ATOM 2638 O O . ASN B 1 98 ? -3.00437 102.25675 42.90301 1.000 28.89399 98 ASN B O 1
ATOM 2643 N N . LYS B 1 99 ? -5.13716 102.09131 43.58878 1.000 28.97125 99 LYS B N 1
ATOM 2644 C CA . LYS B 1 99 ? -5.45091 101.08859 42.57658 1.000 34.00613 99 LYS B CA 1
ATOM 2645 C C . LYS B 1 99 ? -6.95940 100.94481 42.45360 1.000 28.96227 99 LYS B C 1
ATOM 2646 O O . LYS B 1 99 ? -7.71398 101.24856 43.38418 1.000 29.66844 99 LYS B O 1
ATOM 2652 N N . LEU B 1 100 ? -7.37886 100.43709 41.29239 1.000 32.09652 100 LEU B N 1
ATOM 2653 C CA . LEU B 1 100 ? -8.80109 100.30489 40.99647 1.000 32.72214 100 LEU B CA 1
ATOM 2654 C C . LEU B 1 100 ? -9.50708 99.40826 42.00309 1.000 28.63373 100 LEU B C 1
ATOM 2655 O O . LEU B 1 100 ? -10.65943 99.66503 42.36622 1.000 31.86774 100 LEU B O 1
ATOM 2660 N N . SER B 1 101 ? -8.83843 98.35641 42.47990 1.000 27.26432 101 SER B N 1
ATOM 2661 C CA . SER B 1 101 ? -9.53545 97.41376 43.35017 1.000 27.11723 101 SER B CA 1
ATOM 2662 C C . SER B 1 101 ? -9.83839 98.02263 44.71519 1.000 31.08004 101 SER B C 1
ATOM 2663 O O . SER B 1 101 ? -10.84585 97.67256 45.33759 1.000 27.55504 101 SER B O 1
ATOM 2666 N N . LEU B 1 102 ? -8.98836 98.92876 45.20111 1.000 28.47077 102 LEU B N 1
ATOM 2667 C CA . LEU B 1 102 ? -9.29509 99.62449 46.44854 1.000 29.31080 102 LEU B CA 1
ATOM 2668 C C . LEU B 1 102 ? -10.41514 100.64220 46.24888 1.000 18.41837 102 LEU B C 1
ATOM 2669 O O . LEU B 1 102 ? -11.30224 100.78195 47.09900 1.000 23.61229 102 LEU B O 1
ATOM 2674 N N . ALA B 1 103 ? -10.37259 101.37629 45.14282 1.000 20.63878 103 ALA B N 1
ATOM 2675 C CA . ALA B 1 103 ? -11.43248 102.32870 44.84543 1.000 27.33602 103 ALA B CA 1
ATOM 2676 C C . ALA B 1 103 ? -12.78465 101.63142 44.76827 1.000 29.07715 103 ALA B C 1
ATOM 2677 O O . ALA B 1 103 ? -13.79039 102.14743 45.26940 1.000 28.34440 103 ALA B O 1
ATOM 2679 N N . GLN B 1 104 ? -12.82151 100.44785 44.15049 1.000 26.91889 104 GLN B N 1
ATOM 2680 C CA . GLN B 1 104 ? -14.06576 99.69713 44.04148 1.000 21.96856 104 GLN B CA 1
ATOM 2681 C C . GLN B 1 104 ? -14.58023 99.28252 45.41103 1.000 28.95632 104 GLN B C 1
ATOM 2682 O O . GLN B 1 104 ? -15.78419 99.37244 45.67782 1.000 31.93395 104 GLN B O 1
ATOM 2688 N N . GLU B 1 105 ? -13.68565 98.83930 46.30188 1.000 26.62669 105 GLU B N 1
ATOM 2689 C CA . GLU B 1 105 ? -14.11942 98.47007 47.64710 1.000 25.02946 105 GLU B CA 1
ATOM 2690 C C . GLU B 1 105 ? -14.63470 99.68085 48.42248 1.000 33.63249 105 GLU B C 1
ATOM 2691 O O . GLU B 1 105 ? -15.63079 99.57806 49.14448 1.000 29.19534 105 GLU B O 1
ATOM 2697 N N . ILE B 1 106 ? -13.95410 100.82987 48.31615 1.000 33.06776 106 ILE B N 1
ATOM 2698 C CA . ILE B 1 106 ? -14.41578 102.03227 49.01311 1.000 25.77818 106 ILE B CA 1
ATOM 2699 C C . ILE B 1 106 ? -15.77062 102.44834 48.47135 1.000 26.02723 106 ILE B C 1
ATOM 2700 O O . ILE B 1 106 ? -16.67617 102.81655 49.22313 1.000 25.74058 106 ILE B O 1
ATOM 2705 N N . ASN B 1 107 ? -15.93373 102.38401 47.15557 1.000 26.81613 107 ASN B N 1
ATOM 2706 C CA . ASN B 1 107 ? -17.22696 102.68154 46.55640 1.000 28.04273 107 ASN B CA 1
ATOM 2707 C C . ASN B 1 107 ? -18.31344 101.77826 47.12874 1.000 34.34132 107 ASN B C 1
ATOM 2708 O O . ASN B 1 107 ? -19.37919 102.24575 47.54295 1.000 32.64778 107 ASN B O 1
ATOM 2713 N N . LYS B 1 108 ? -18.03938 100.47986 47.19043 1.000 33.39563 108 LYS B N 1
ATOM 2714 C CA . LYS B 1 108 ? -19.03051 99.53512 47.69054 1.000 32.07870 108 LYS B CA 1
ATOM 2715 C C . LYS B 1 108 ? -19.41950 99.84576 49.13048 1.000 33.42508 108 LYS B C 1
ATOM 2716 O O . LYS B 1 108 ? -20.60593 99.83101 49.47014 1.000 33.90377 108 LYS B O 1
ATOM 2722 N N . LYS B 1 109 ? -18.44593 100.15894 49.99104 1.000 31.15915 109 LYS B N 1
ATOM 2723 C CA . LYS B 1 109 ? -18.79254 100.39542 51.39247 1.000 33.71421 109 LYS B CA 1
ATOM 2724 C C . LYS B 1 109 ? -19.46839 101.74725 51.59756 1.000 33.64683 109 LYS B C 1
ATOM 2725 O O . LYS B 1 109 ? -20.35381 101.87280 52.45723 1.000 30.58313 109 LYS B O 1
ATOM 2731 N N . ALA B 1 110 ? -19.04367 102.77145 50.85377 1.000 29.44914 110 ALA B N 1
ATOM 2732 C CA . ALA B 1 110 ? -19.71673 104.06455 50.91220 1.000 27.34733 110 ALA B CA 1
ATOM 2733 C C . ALA B 1 110 ? -21.17048 103.92015 50.48172 1.000 31.88262 110 ALA B C 1
ATOM 2734 O O . ALA B 1 110 ? -22.08334 104.43882 51.12501 1.000 33.72429 110 ALA B O 1
ATOM 2736 N N . GLU B 1 111 ? -21.38599 103.21787 49.37372 1.000 30.91458 111 GLU B N 1
ATOM 2737 C CA . GLU B 1 111 ? -22.72150 102.93528 48.86391 1.000 38.60968 111 GLU B CA 1
ATOM 2738 C C . GLU B 1 111 ? -23.58607 102.29014 49.94105 1.000 38.13996 111 GLU B C 1
ATOM 2739 O O . GLU B 1 111 ? -24.71837 102.71300 50.18529 1.000 33.36627 111 GLU B O 1
ATOM 2745 N N . GLN B 1 112 ? -23.04449 101.28851 50.63131 1.000 37.04823 112 GLN B N 1
ATOM 2746 C CA . GLN B 1 112 ? -23.80770 100.58167 51.65509 1.000 34.46950 112 GLN B CA 1
ATOM 2747 C C . GLN B 1 112 ? -24.16890 101.48305 52.82885 1.000 39.69156 112 GLN B C 1
ATOM 2748 O O . GLN B 1 112 ? -25.16553 101.23491 53.50976 1.000 38.95974 112 GLN B O 1
ATOM 2754 N N . SER B 1 113 ? -23.37946 102.52227 53.08760 1.000 35.43176 113 SER B N 1
ATOM 2755 C CA . SER B 1 113 ? -23.69750 103.50489 54.11753 1.000 31.12196 113 SER B CA 1
ATOM 2756 C C . SER B 1 113 ? -24.36786 104.75486 53.54853 1.000 31.48576 113 SER B C 1
ATOM 2757 O O . SER B 1 113 ? -24.51082 105.75191 54.26318 1.000 32.48905 113 SER B O 1
ATOM 2760 N N . SER B 1 114 ? -24.74723 104.73446 52.27016 1.000 32.27321 114 SER B N 1
ATOM 2761 C CA . SER B 1 114 ? -25.54316 105.80791 51.66380 1.000 42.21505 114 SER B CA 1
ATOM 2762 C C . SER B 1 114 ? -24.79250 107.13765 51.68016 1.000 39.48155 114 SER B C 1
ATOM 2763 O O . SER B 1 114 ? -25.34191 108.18614 52.02331 1.000 37.59362 114 SER B O 1
ATOM 2766 N N . LYS B 1 115 ? -23.52334 107.09323 51.28885 1.000 36.68497 115 LYS B N 1
ATOM 2767 C CA . LYS B 1 115 ? -22.70376 108.29283 51.31968 1.000 32.78464 115 LYS B CA 1
ATOM 2768 C C . LYS B 1 115 ? -21.72901 108.27188 50.15046 1.000 28.75605 115 LYS B C 1
ATOM 2769 O O . LYS B 1 115 ? -21.51318 107.23751 49.51082 1.000 27.99013 115 LYS B O 1
ATOM 2775 N N . ILE B 1 116 ? -21.15572 109.44221 49.87308 1.000 28.90615 116 ILE B N 1
ATOM 2776 C CA . ILE B 1 116 ? -20.09991 109.61325 48.88428 1.000 16.76284 116 ILE B CA 1
ATOM 2777 C C . ILE B 1 116 ? -18.80372 109.89206 49.63969 1.000 28.89065 116 ILE B C 1
ATOM 2778 O O . ILE B 1 116 ? -18.73659 110.81955 50.45712 1.000 27.57673 116 ILE B O 1
ATOM 2791 N N . ASP B 1 118 ? -15.13305 111.16151 49.82729 1.000 20.92536 118 ASP B N 1
ATOM 2792 C CA . ASP B 1 118 ? -14.11900 111.94687 49.13449 1.000 17.44708 118 ASP B CA 1
ATOM 2793 C C . ASP B 1 118 ? -12.79165 111.19813 49.14343 1.000 23.69558 118 ASP B C 1
ATOM 2794 O O . ASP B 1 118 ? -12.39488 110.61992 50.15570 1.000 19.63626 118 ASP B O 1
ATOM 2799 N N . VAL B 1 119 ? -12.07097 111.26685 48.03015 1.000 18.53685 119 VAL B N 1
ATOM 2800 C CA . VAL B 1 119 ? -10.86294 110.47910 47.84100 1.000 18.35776 119 VAL B CA 1
ATOM 2801 C C . VAL B 1 119 ? -9.81876 111.27076 47.05330 1.000 17.95505 119 VAL B C 1
ATOM 2802 O O . VAL B 1 119 ? -10.15195 112.10861 46.21320 1.000 17.71742 119 VAL B O 1
ATOM 2806 N N . LEU B 1 120 ? -8.54210 111.02559 47.35840 1.000 16.98320 120 LEU B N 1
ATOM 2807 C CA . LEU B 1 120 ? -7.43140 111.39072 46.49230 1.000 23.55045 120 LEU B CA 1
ATOM 2808 C C . LEU B 1 120 ? -6.82937 110.13678 45.86651 1.000 18.80595 120 LEU B C 1
ATOM 2809 O O . LEU B 1 120 ? -6.82363 109.06191 46.47088 1.000 19.41726 120 LEU B O 1
ATOM 2814 N N . LEU B 1 121 ? -6.34574 110.28146 44.63883 1.000 16.94186 121 LEU B N 1
ATOM 2815 C CA . LEU B 1 121 ? -5.63281 109.21112 43.95422 1.000 20.84821 121 LEU B CA 1
ATOM 2816 C C . LEU B 1 121 ? -4.14990 109.33810 44.28473 1.000 21.55987 121 LEU B C 1
ATOM 2817 O O . LEU B 1 121 ? -3.54134 110.37798 44.01068 1.000 17.65664 121 LEU B O 1
ATOM 2822 N N . GLU B 1 122 ? -3.57223 108.28534 44.86466 1.000 24.25446 122 GLU B N 1
ATOM 2823 C CA . GLU B 1 122 ? -2.15002 108.29352 45.18254 1.000 21.14439 122 GLU B CA 1
ATOM 2824 C C . GLU B 1 122 ? -1.32432 107.89955 43.96692 1.000 25.71541 122 GLU B C 1
ATOM 2825 O O . GLU B 1 122 ? -1.53575 106.83227 43.37519 1.000 18.20422 122 GLU B O 1
ATOM 2831 N N . ILE B 1 123 ? -0.37037 108.75165 43.60446 1.000 14.24104 123 ILE B N 1
ATOM 2832 C CA . ILE B 1 123 ? 0.41552 108.58379 42.39292 1.000 20.87781 123 ILE B CA 1
ATOM 2833 C C . ILE B 1 123 ? 1.89470 108.45667 42.75421 1.000 38.57015 123 ILE B C 1
ATOM 2834 O O . ILE B 1 123 ? 2.43728 109.28672 43.49529 1.000 22.33129 123 ILE B O 1
ATOM 2839 N N . ASN B 1 124 ? 2.53928 107.41412 42.22924 1.000 30.49919 124 ASN B N 1
ATOM 2840 C CA . ASN B 1 124 ? 3.96693 107.15971 42.44697 1.000 34.18075 124 ASN B CA 1
ATOM 2841 C C . ASN B 1 124 ? 4.73539 107.97048 41.41538 1.000 34.85260 124 ASN B C 1
ATOM 2842 O O . ASN B 1 124 ? 5.02710 107.50641 40.31578 1.000 42.65193 124 ASN B O 1
ATOM 2847 N N . VAL B 1 125 ? 5.07903 109.20288 41.78541 1.000 30.73509 125 VAL B N 1
ATOM 2848 C CA . VAL B 1 125 ? 5.64898 110.13797 40.82505 1.000 27.88272 125 VAL B CA 1
ATOM 2849 C C . VAL B 1 125 ? 7.16316 109.94734 40.66832 1.000 35.46000 125 VAL B C 1
ATOM 2850 O O . VAL B 1 125 ? 7.70016 110.12421 39.56876 1.000 38.51373 125 VAL B O 1
ATOM 2854 N N . TYR B 1 126 ? 7.87504 109.57850 41.73515 1.000 31.38735 126 TYR B N 1
ATOM 2855 C CA . TYR B 1 126 ? 9.32594 109.40609 41.64154 1.000 42.99823 126 TYR B CA 1
ATOM 2856 C C . TYR B 1 126 ? 9.72823 108.00280 41.20406 1.000 38.08330 126 TYR B C 1
ATOM 2857 O O . TYR B 1 126 ? 10.83359 107.82692 40.68206 1.000 40.23958 126 TYR B O 1
ATOM 2866 N N . GLY B 1 127 ? 8.86251 107.00855 41.39814 1.000 47.89050 127 GLY B N 1
ATOM 2867 C CA . GLY B 1 127 ? 9.04714 105.71405 40.76888 1.000 50.56070 127 GLY B CA 1
ATOM 2868 C C . GLY B 1 127 ? 9.82482 104.71013 41.59044 1.000 47.64416 127 GLY B C 1
ATOM 2869 O O . GLY B 1 127 ? 10.64866 103.96771 41.05182 1.000 51.97466 127 GLY B O 1
ATOM 2870 N N . GLU B 1 128 ? 9.55955 104.67231 42.89158 1.000 50.92052 128 GLU B N 1
ATOM 2871 C CA . GLU B 1 128 ? 10.21521 103.73825 43.80051 1.000 57.34518 128 GLU B CA 1
ATOM 2872 C C . GLU B 1 128 ? 9.58935 102.35293 43.70908 1.000 63.75998 128 GLU B C 1
ATOM 2873 O O . GLU B 1 128 ? 8.49907 102.12572 44.23693 1.000 66.75414 128 GLU B O 1
ATOM 2879 N N . GLY B 1 133 ? 1.65505 103.28000 44.81124 1.000 30.81371 133 GLY B N 1
ATOM 2880 C CA . GLY B 1 133 ? 1.14570 104.41758 44.06424 1.000 28.85170 133 GLY B CA 1
ATOM 2881 C C . GLY B 1 133 ? 0.90304 104.12323 42.59686 1.000 37.96157 133 GLY B C 1
ATOM 2882 O O . GLY B 1 133 ? 1.60450 103.29927 42.00694 1.000 36.70607 133 GLY B O 1
ATOM 2883 N N . TYR B 1 134 ? -0.09235 104.79891 42.01455 1.000 26.75080 134 TYR B N 1
ATOM 2884 C CA . TYR B 1 134 ? -0.36742 104.68821 40.58667 1.000 27.55582 134 TYR B CA 1
ATOM 2885 C C . TYR B 1 134 ? 0.83469 105.10199 39.74562 1.000 32.74947 134 TYR B C 1
ATOM 2886 O O . TYR B 1 134 ? 1.50526 106.09974 40.02727 1.000 28.22518 134 TYR B O 1
ATOM 2895 N N . SER B 1 135 ? 1.06826 104.36392 38.66836 1.000 23.87947 135 SER B N 1
ATOM 2896 C CA . SER B 1 135 ? 1.75727 104.96077 37.54367 1.000 25.52842 135 SER B CA 1
ATOM 2897 C C . SER B 1 135 ? 0.74346 105.71438 36.69767 1.000 24.12024 135 SER B C 1
ATOM 2898 O O . SER B 1 135 ? -0.45594 105.43316 36.72564 1.000 29.54338 135 SER B O 1
ATOM 2901 N N . LEU B 1 136 ? 1.23835 106.67807 35.93023 1.000 29.38697 136 LEU B N 1
ATOM 2902 C CA . LEU B 1 136 ? 0.34056 107.44229 35.07809 1.000 27.29879 136 LEU B CA 1
ATOM 2903 C C . LEU B 1 136 ? -0.34698 106.53621 34.06010 1.000 31.64160 136 LEU B C 1
ATOM 2904 O O . LEU B 1 136 ? -1.53151 106.71492 33.75893 1.000 27.04329 136 LEU B O 1
ATOM 2909 N N . ASP B 1 137 ? 0.38013 105.55417 33.52588 1.000 33.75135 137 ASP B N 1
ATOM 2910 C CA . ASP B 1 137 ? -0.20818 104.62160 32.56621 1.000 29.93480 137 ASP B CA 1
ATOM 2911 C C . ASP B 1 137 ? -1.33019 103.81061 33.20880 1.000 22.60450 137 ASP B C 1
ATOM 2912 O O . ASP B 1 137 ? -2.41686 103.65966 32.63290 1.000 23.90758 137 ASP B O 1
ATOM 2917 N N . GLU B 1 138 ? -1.08474 103.29383 34.41666 1.000 22.18258 138 GLU B N 1
ATOM 2918 C CA . GLU B 1 138 ? -2.11214 102.55362 35.14104 1.000 28.09887 138 GLU B CA 1
ATOM 2919 C C . GLU B 1 138 ? -3.32932 103.42534 35.42163 1.000 33.71312 138 GLU B C 1
ATOM 2920 O O . GLU B 1 138 ? -4.46553 102.94782 35.36473 1.000 21.91674 138 GLU B O 1
ATOM 2926 N N . LEU B 1 139 ? -3.11020 104.70641 35.73382 1.000 28.49992 139 LEU B N 1
ATOM 2927 C CA . LEU B 1 139 ? -4.23123 105.60057 36.01814 1.000 28.13450 139 LEU B CA 1
ATOM 2928 C C . LEU B 1 139 ? -5.04519 105.87718 34.76394 1.000 24.25157 139 LEU B C 1
ATOM 2929 O O . LEU B 1 139 ? -6.28092 105.83214 34.79328 1.000 31.55687 139 LEU B O 1
ATOM 2934 N N . LYS B 1 140 ? -4.37144 106.13875 33.64465 1.000 20.82479 140 LYS B N 1
ATOM 2935 C CA . LYS B 1 140 ? -5.09094 106.35948 32.39748 1.000 24.98295 140 LYS B CA 1
ATOM 2936 C C . LYS B 1 140 ? -5.97659 105.16490 32.04189 1.000 28.07062 140 LYS B C 1
ATOM 2937 O O . LYS B 1 140 ? -7.10401 105.34167 31.55568 1.000 23.40165 140 LYS B O 1
ATOM 2943 N N . CYS B 1 141 ? -5.50223 103.94009 32.30818 1.000 22.84678 141 CYS B N 1
ATOM 2944 C CA . CYS B 1 141 ? -6.32145 102.76204 32.01688 1.000 27.66313 141 CYS B CA 1
ATOM 2945 C C . CYS B 1 141 ? -7.49280 102.59802 32.98149 1.000 27.80414 141 CYS B C 1
ATOM 2946 O O . CYS B 1 141 ? -8.52564 102.02748 32.60157 1.000 27.16488 141 CYS B O 1
ATOM 2949 N N . ASP B 1 142 ? -7.35711 103.06085 34.22606 1.000 26.56476 142 ASP B N 1
ATOM 2950 C CA . ASP B 1 142 ? -8.44316 102.97022 35.19901 1.000 22.48730 142 ASP B CA 1
ATOM 2951 C C . ASP B 1 142 ? -9.43850 104.12356 35.11623 1.000 23.60932 142 ASP B C 1
ATOM 2952 O O . ASP B 1 142 ? -10.52082 104.01880 35.69881 1.000 26.24979 142 ASP B O 1
ATOM 2957 N N . ILE B 1 143 ? -9.09621 105.22024 34.43857 1.000 30.06238 143 ILE B N 1
ATOM 2958 C CA . ILE B 1 143 ? -9.67025 106.51545 34.80528 1.000 29.00152 143 ILE B CA 1
ATOM 2959 C C . ILE B 1 143 ? -11.16860 106.56670 34.52561 1.000 31.84228 143 ILE B C 1
ATOM 2960 O O . ILE B 1 143 ? -11.93504 107.12284 35.32172 1.000 43.19026 143 ILE B O 1
ATOM 2965 N N . ILE B 1 144 ? -11.62685 105.97806 33.42211 1.000 37.85514 144 ILE B N 1
ATOM 2966 C CA . ILE B 1 144 ? -13.05347 106.05846 33.11531 1.000 35.15284 144 ILE B CA 1
ATOM 2967 C C . ILE B 1 144 ? -13.85448 105.21638 34.09794 1.000 38.84009 144 ILE B C 1
ATOM 2968 O O . ILE B 1 144 ? -14.87945 105.66162 34.62369 1.000 44.18540 144 ILE B O 1
ATOM 2973 N N . GLU B 1 145 ? -13.38801 103.99767 34.38225 1.000 32.85276 145 GLU B N 1
ATOM 2974 C CA . GLU B 1 145 ? -14.05406 103.16268 35.38232 1.000 31.53107 145 GLU B CA 1
ATOM 2975 C C . GLU B 1 145 ? -14.00555 103.79030 36.77689 1.000 37.08834 145 GLU B C 1
ATOM 2976 O O . GLU B 1 145 ? -14.95800 103.65035 37.55424 1.000 32.29311 145 GLU B O 1
ATOM 2982 N N . LEU B 1 146 ? -12.91746 104.48578 37.11219 1.000 33.21107 146 LEU B N 1
ATOM 2983 C CA . LEU B 1 146 ? -12.88301 105.24984 38.35734 1.000 32.61436 146 LEU B CA 1
ATOM 2984 C C . LEU B 1 146 ? -14.00968 106.27835 38.40185 1.000 23.61537 146 LEU B C 1
ATOM 2985 O O . LEU B 1 146 ? -14.71928 106.39748 39.40567 1.000 20.61423 146 LEU B O 1
ATOM 2990 N N . GLN B 1 147 ? -14.18654 107.02919 37.31168 1.000 25.97290 147 GLN B N 1
ATOM 2991 C CA . GLN B 1 147 ? -15.16797 108.10546 37.27833 1.000 38.15579 147 GLN B CA 1
ATOM 2992 C C . GLN B 1 147 ? -16.60951 107.60848 37.28650 1.000 35.25448 147 GLN B C 1
ATOM 2993 O O . GLN B 1 147 ? -17.52559 108.40309 37.53542 1.000 32.28841 147 GLN B O 1
ATOM 2999 N N . ASN B 1 148 ? -16.83701 106.32889 37.02191 1.000 33.67581 148 ASN B N 1
ATOM 3000 C CA . ASN B 1 148 ? -18.17602 105.76688 37.10972 1.000 29.27947 148 ASN B CA 1
ATOM 3001 C C . ASN B 1 148 ? -18.45939 105.14282 38.46130 1.000 30.09517 148 ASN B C 1
ATOM 3002 O O . ASN B 1 148 ? -19.52523 104.55352 38.63915 1.000 29.76384 148 ASN B O 1
ATOM 3007 N N . LEU B 1 149 ? -17.54593 105.26082 39.42525 1.000 28.63695 149 LEU B N 1
ATOM 3008 C CA . LEU B 1 149 ? -17.83250 104.81165 40.78659 1.000 22.15532 149 LEU B CA 1
ATOM 3009 C C . LEU B 1 149 ? -18.56703 105.94583 41.49390 1.000 35.10894 149 LEU B C 1
ATOM 3010 O O . LEU B 1 149 ? -17.94815 106.91117 41.95230 1.000 22.50355 149 LEU B O 1
ATOM 3015 N N . LYS B 1 150 ? -19.90245 105.82195 41.59156 1.000 24.11552 150 LYS B N 1
ATOM 3016 C CA . LYS B 1 150 ? -20.75979 106.94842 41.93212 1.000 26.42363 150 LYS B CA 1
ATOM 3017 C C . LYS B 1 150 ? -20.69948 107.33988 43.40206 1.000 26.85607 150 LYS B C 1
ATOM 3018 O O . LYS B 1 150 ? -21.07070 108.46686 43.73935 1.000 23.79044 150 LYS B O 1
ATOM 3024 N N . ASN B 1 151 ? -20.26602 106.44753 44.28677 1.000 20.57273 151 ASN B N 1
ATOM 3025 C CA . ASN B 1 151 ? -20.14760 106.78880 45.69624 1.000 23.27907 151 ASN B CA 1
ATOM 3026 C C . ASN B 1 151 ? -18.71653 107.13198 46.09089 1.000 23.28709 151 ASN B C 1
ATOM 3027 O O . ASN B 1 151 ? -18.38566 107.06281 47.27358 1.000 20.85942 151 ASN B O 1
ATOM 3032 N N . LEU B 1 152 ? -17.86789 107.47848 45.12045 1.000 24.51078 152 LEU B N 1
ATOM 3033 C CA . LEU B 1 152 ? -16.59063 108.14662 45.35654 1.000 24.33680 152 LEU B CA 1
ATOM 3034 C C . LEU B 1 152 ? -16.63314 109.54909 44.77112 1.000 26.59544 152 LEU B C 1
ATOM 3035 O O . LEU B 1 152 ? -17.16329 109.76122 43.67675 1.000 22.64583 152 LEU B O 1
ATOM 3040 N N . ASN B 1 153 ? -16.01784 110.49224 45.46244 1.000 25.14538 153 ASN B N 1
ATOM 3041 C CA . ASN B 1 153 ? -15.83319 111.83298 44.92610 1.000 19.78432 153 ASN B CA 1
ATOM 3042 C C . ASN B 1 153 ? -14.32033 112.05743 44.84761 1.000 25.29838 153 ASN B C 1
ATOM 3043 O O . ASN B 1 153 ? -13.67283 112.31454 45.86745 1.000 19.50245 153 ASN B O 1
ATOM 3048 N N . ILE B 1 154 ? -13.74594 111.91719 43.65271 1.000 22.09445 154 ILE B N 1
ATOM 3049 C CA . ILE B 1 154 ? -12.29894 112.06087 43.47874 1.000 19.57197 154 ILE B CA 1
ATOM 3050 C C . ILE B 1 154 ? -11.98679 113.54937 43.34520 1.000 18.63588 154 ILE B C 1
ATOM 3051 O O . ILE B 1 154 ? -12.29216 114.16051 42.32291 1.000 19.90903 154 ILE B O 1
ATOM 3056 N N . ILE B 1 155 ? -11.37210 114.13994 44.37016 1.000 17.98224 155 ILE B N 1
ATOM 3057 C CA . ILE B 1 155 ? -11.16519 115.58395 44.40241 1.000 19.26278 155 ILE B CA 1
ATOM 3058 C C . ILE B 1 155 ? -9.70633 115.98296 44.22022 1.000 20.62783 155 ILE B C 1
ATOM 3059 O O . ILE B 1 155 ? -9.40565 117.18547 44.19617 1.000 18.15396 155 ILE B O 1
ATOM 3064 N N . GLY B 1 156 ? -8.79480 115.03792 44.05090 1.000 17.81691 156 GLY B N 1
ATOM 3065 C CA . GLY B 1 156 ? -7.41134 115.44290 43.89130 1.000 19.37610 156 GLY B CA 1
ATOM 3066 C C . GLY B 1 156 ? -6.48924 114.25183 43.80614 1.000 15.71582 156 GLY B C 1
ATOM 3067 O O . GLY B 1 156 ? -6.92925 113.11029 43.69668 1.000 19.86773 156 GLY B O 1
ATOM 3068 N N . VAL B 1 157 ? -5.18858 114.54583 43.86441 1.000 18.00600 157 VAL B N 1
ATOM 3069 C CA . VAL B 1 157 ? -4.12802 113.54614 43.80922 1.000 17.10969 157 VAL B CA 1
ATOM 3070 C C . VAL B 1 157 ? -3.15893 113.76722 44.96586 1.000 20.31895 157 VAL B C 1
ATOM 3071 O O . VAL B 1 157 ? -3.14989 114.81562 45.61635 1.000 17.56486 157 VAL B O 1
ATOM 3083 N N . THR B 1 159 ? 0.99598 112.45705 46.52953 1.000 19.29794 159 THR B N 1
ATOM 3084 C CA . THR B 1 159 ? 2.21234 111.67233 46.44407 1.000 18.77090 159 THR B CA 1
ATOM 3085 C C . THR B 1 159 ? 3.03526 111.86728 47.70804 1.000 31.38245 159 THR B C 1
ATOM 3086 O O . THR B 1 159 ? 2.76160 112.74268 48.53250 1.000 25.53603 159 THR B O 1
ATOM 3098 N N . ALA B 1 161 ? 7.21302 112.15340 48.32671 1.000 38.99773 161 ALA B N 1
ATOM 3099 C CA . ALA B 1 161 ? 8.59692 112.09159 47.90401 1.000 49.88174 161 ALA B CA 1
ATOM 3100 C C . ALA B 1 161 ? 9.42575 111.29550 48.91359 1.000 36.79365 161 ALA B C 1
ATOM 3101 O O . ALA B 1 161 ? 9.10084 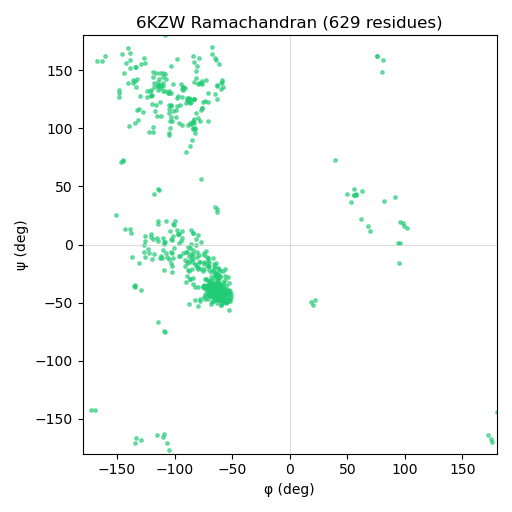111.25325 50.10196 1.000 32.58800 161 ALA B O 1
ATOM 3103 N N . PRO B 1 162 ? 10.51043 110.66701 48.47257 1.000 37.76774 162 PRO B N 1
ATOM 3104 C CA . PRO B 1 162 ? 11.48236 110.15265 49.43784 1.000 41.14256 162 PRO B CA 1
ATOM 3105 C C . PRO B 1 162 ? 12.12027 111.31919 50.17150 1.000 33.00163 162 PRO B C 1
ATOM 3106 O O . PRO B 1 162 ? 12.15612 112.44803 49.67736 1.000 34.48707 162 PRO B O 1
ATOM 3110 N N A PHE B 1 163 ? 12.60570 111.04502 51.37919 0.442 30.85670 163 PHE B N 1
ATOM 3111 N N B PHE B 1 163 ? 12.62483 111.04289 51.37058 0.558 30.83036 163 PHE B N 1
ATOM 3112 C CA A PHE B 1 163 ? 13.28544 112.08619 52.13405 0.442 32.50719 163 PHE B CA 1
ATOM 3113 C CA B PHE B 1 163 ? 13.28175 112.08181 52.15467 0.558 32.51011 163 PHE B CA 1
ATOM 3114 C C A PHE B 1 163 ? 14.59251 112.46139 51.44563 0.442 29.95667 163 PHE B C 1
ATOM 3115 C C B PHE B 1 163 ? 14.61117 112.46930 51.50684 0.558 29.93132 163 PHE B C 1
ATOM 3116 O O A PHE B 1 163 ? 15.42972 111.60162 51.15406 0.442 28.46801 163 PHE B O 1
ATOM 3117 O O B PHE B 1 163 ? 15.48388 111.61984 51.29926 0.558 28.41289 163 PHE B O 1
ATOM 3132 N N . THR B 1 164 ? 14.76134 113.75201 51.18459 1.000 29.03524 164 THR B N 1
ATOM 3133 C CA . THR B 1 164 ? 15.98028 114.26070 50.58244 1.000 22.97896 164 THR B CA 1
ATOM 3134 C C . THR B 1 164 ? 16.15788 115.70836 51.00942 1.000 31.14474 164 THR B C 1
ATOM 3135 O O . THR B 1 164 ? 15.19412 116.39323 51.35923 1.000 32.66801 164 THR B O 1
ATOM 3139 N N . ASP B 1 165 ? 17.40826 116.16404 50.98195 1.000 29.82145 165 ASP B N 1
ATOM 3140 C CA . ASP B 1 165 ? 17.72144 117.57800 51.11544 1.000 40.03299 165 ASP B CA 1
ATOM 3141 C C . ASP B 1 165 ? 17.90150 118.24774 49.76413 1.000 35.59266 165 ASP B C 1
ATOM 3142 O O . ASP B 1 165 ? 18.19239 119.44471 49.71399 1.000 48.57057 165 ASP B O 1
ATOM 3147 N N . ASP B 1 166 ? 17.73051 117.50825 48.67246 1.000 27.24166 166 ASP B N 1
ATOM 3148 C CA . ASP B 1 166 ? 17.94259 118.05452 47.33917 1.000 28.64965 166 ASP B CA 1
ATOM 3149 C C . ASP B 1 166 ? 16.68509 118.79728 46.90145 1.000 28.40064 166 ASP B C 1
ATOM 3150 O O . ASP B 1 166 ? 15.68505 118.18855 46.52199 1.000 21.60256 166 ASP B O 1
ATOM 3155 N N . GLU B 1 167 ? 16.75360 120.12583 46.94586 1.000 19.38110 167 GLU B N 1
ATOM 3156 C CA . GLU B 1 167 ? 15.63384 120.95786 46.53443 1.000 31.20734 167 GLU B CA 1
ATOM 3157 C C . GLU B 1 167 ? 15.24245 120.69266 45.08164 1.000 34.59737 167 GLU B C 1
ATOM 3158 O O . GLU B 1 167 ? 14.05299 120.70450 44.73962 1.000 25.96744 167 GLU B O 1
ATOM 3164 N N . LYS B 1 168 ? 16.23027 120.45359 44.21211 1.000 29.43850 168 LYS B N 1
ATOM 3165 C CA . LYS B 1 168 ? 15.93678 120.20790 42.80047 1.000 31.10254 168 LYS B CA 1
ATOM 3166 C C . LYS B 1 168 ? 15.02281 119.00223 42.63159 1.000 28.16225 168 LYS B C 1
ATOM 3167 O O . LYS B 1 168 ? 14.04802 119.05102 41.86902 1.000 30.13065 168 LYS B O 1
ATOM 3173 N N . ILE B 1 169 ? 15.31051 117.92112 43.35460 1.000 21.66941 169 ILE B 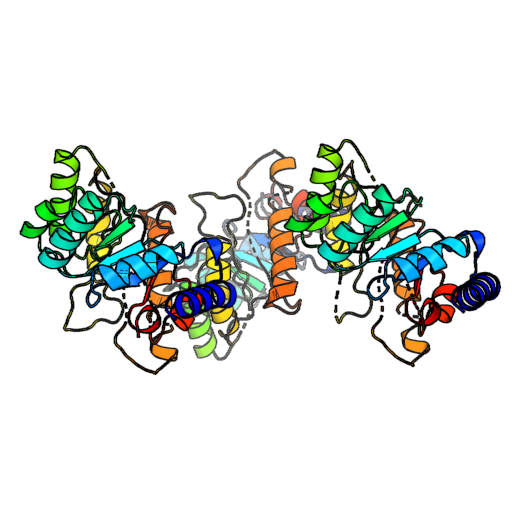N 1
ATOM 3174 C CA . ILE B 1 169 ? 14.50491 116.71270 43.25106 1.000 23.22859 169 ILE B CA 1
ATOM 3175 C C . ILE B 1 169 ? 13.10790 116.93332 43.83001 1.000 32.75996 169 ILE B C 1
ATOM 3176 O O . ILE B 1 169 ? 12.11102 116.45393 43.27351 1.000 21.83897 169 ILE B O 1
ATOM 3181 N N . LEU B 1 170 ? 13.00931 117.63623 44.96438 1.000 24.64525 170 LEU B N 1
ATOM 3182 C CA . LEU B 1 170 ? 11.69745 117.88310 45.55259 1.000 22.67431 170 LEU B CA 1
ATOM 3183 C C . LEU B 1 170 ? 10.81618 118.67519 44.59930 1.000 21.43687 170 LEU B C 1
ATOM 3184 O O . LEU B 1 170 ? 9.64384 118.33619 44.40038 1.000 21.58745 170 LEU B O 1
ATOM 3189 N N . ARG B 1 171 ? 11.36714 119.72526 43.98115 1.000 21.58524 171 ARG B N 1
ATOM 3190 C CA . ARG B 1 171 ? 10.56409 120.54726 43.08141 1.000 24.28594 171 ARG B CA 1
ATOM 3191 C C . ARG B 1 171 ? 10.08762 119.74615 41.87945 1.000 28.52914 171 ARG B C 1
ATOM 3192 O O . ARG B 1 171 ? 8.95266 119.92347 41.41021 1.000 22.71887 171 ARG B O 1
ATOM 3208 N N . VAL B 1 173 ? 9.55823 116.51164 41.84481 1.000 22.24049 173 VAL B N 1
ATOM 3209 C CA . VAL B 1 173 ? 8.52668 115.57663 42.29402 1.000 24.98275 173 VAL B CA 1
ATOM 3210 C C . VAL B 1 173 ? 7.18473 116.28683 42.46615 1.000 28.93450 173 VAL B C 1
ATOM 3211 O O . VAL B 1 173 ? 6.14569 115.80355 42.00109 1.000 23.16550 173 VAL B O 1
ATOM 3215 N N . PHE B 1 174 ? 7.18685 117.44026 43.14143 1.000 23.08002 174 PHE B N 1
ATOM 3216 C CA . PHE B 1 174 ? 5.93870 118.15207 43.39983 1.000 21.54405 174 PHE B CA 1
ATOM 3217 C C . PHE B 1 174 ? 5.36867 118.75114 42.12000 1.000 18.56705 174 PHE B C 1
ATOM 3218 O O . PHE B 1 174 ? 4.15686 118.69137 41.89013 1.000 19.14064 174 PHE B O 1
ATOM 3226 N N . SER B 1 175 ? 6.22231 119.33300 41.27130 1.000 20.77728 175 SER B N 1
ATOM 3227 C CA . SER B 1 175 ? 5.72251 119.92274 40.03528 1.000 22.64219 175 SER B CA 1
ATOM 3228 C C . SER B 1 175 ? 5.21712 118.85950 39.06924 1.000 28.49287 175 SER B C 1
ATOM 3229 O O . SER B 1 175 ? 4.28757 119.12192 38.30236 1.000 22.46167 175 SER B O 1
ATOM 3232 N N . GLU B 1 176 ? 5.80158 117.65980 39.09835 1.000 22.76652 176 GLU B N 1
ATOM 3233 C CA . GLU B 1 176 ? 5.30244 116.57950 38.24999 1.000 25.07557 176 GLU B CA 1
ATOM 3234 C C . GLU B 1 176 ? 3.93042 116.09619 38.71154 1.000 26.31066 176 GLU B C 1
ATOM 3235 O O . GLU B 1 176 ? 3.07569 115.75270 37.88448 1.000 23.84579 176 GLU B O 1
ATOM 3241 N N . LEU B 1 177 ? 3.70217 116.03078 40.02680 1.000 18.15791 177 LEU B N 1
ATOM 3242 C CA . LEU B 1 177 ? 2.36489 115.69815 40.48576 1.000 22.65932 177 LEU B CA 1
ATOM 3243 C C . LEU B 1 177 ? 1.37404 116.76313 40.04020 1.000 27.10383 177 LEU B C 1
ATOM 3244 O O . LEU B 1 177 ? 0.27069 116.44098 39.58877 1.000 15.86978 177 LEU B O 1
ATOM 3249 N N . ARG B 1 178 ? 1.77831 118.03793 40.09918 1.000 18.45127 178 ARG B N 1
ATOM 3250 C CA . ARG B 1 178 ? 0.88974 119.12006 39.67987 1.000 18.59484 178 ARG B CA 1
ATOM 3251 C C . ARG B 1 178 ? 0.56727 119.03271 38.19122 1.000 25.39205 178 ARG B C 1
ATOM 3252 O O . ARG B 1 178 ? -0.58510 119.23965 37.78363 1.000 23.07066 178 ARG B O 1
ATOM 3260 N N . LYS B 1 179 ? 1.56760 118.72889 37.35923 1.000 24.21505 179 LYS B N 1
ATOM 3261 C CA . LYS B 1 179 ? 1.29774 118.57676 35.93039 1.000 20.81341 179 LYS B CA 1
ATOM 3262 C C . LYS B 1 179 ? 0.25444 117.49518 35.67816 1.000 21.96061 179 LYS B C 1
ATOM 3263 O O . LYS B 1 179 ? -0.59628 117.63750 34.79021 1.000 23.52560 179 LYS B O 1
ATOM 3269 N N . ILE B 1 180 ? 0.31106 116.40597 36.44668 1.000 18.80444 180 ILE B N 1
ATOM 3270 C CA . ILE B 1 180 ? -0.64803 115.31995 36.28445 1.000 20.83725 180 ILE B CA 1
ATOM 3271 C C . ILE B 1 180 ? -2.05420 115.79158 36.64482 1.000 28.96123 180 ILE B C 1
ATOM 3272 O O . ILE B 1 180 ? -3.01125 115.54929 35.90062 1.000 23.00202 180 ILE B O 1
ATOM 3277 N N . LYS B 1 181 ? -2.19782 116.47606 37.79027 1.000 23.85736 181 LYS B N 1
ATOM 3278 C CA . LYS B 1 181 ? -3.48144 117.07477 38.16192 1.000 18.39975 181 LYS B CA 1
ATOM 3279 C C . LYS B 1 181 ? -4.03455 117.95847 37.04559 1.000 17.92319 181 LYS B C 1
ATOM 3280 O O . LYS B 1 181 ? -5.21251 117.86631 36.69111 1.000 17.11452 181 LYS B O 1
ATOM 3286 N N . ASP B 1 182 ? -3.20282 118.83851 36.49264 1.000 19.36050 182 ASP B N 1
ATOM 3287 C CA . ASP B 1 182 ? -3.68246 119.74418 35.45394 1.000 21.86886 182 ASP B CA 1
ATOM 3288 C C . ASP B 1 182 ? -4.07847 118.97033 34.19904 1.000 30.07524 182 ASP B C 1
ATOM 3289 O O . ASP B 1 182 ? -5.15262 119.19594 33.62954 1.000 28.18447 182 ASP B O 1
ATOM 3294 N N . GLU B 1 183 ? -3.22778 118.04050 33.76878 1.000 20.38881 183 GLU B N 1
ATOM 3295 C CA . GLU B 1 183 ? -3.54589 117.17822 32.63229 1.000 28.49703 183 GLU B CA 1
ATOM 3296 C C . GLU B 1 183 ? -4.87685 116.44918 32.83848 1.000 31.61127 183 GLU B C 1
ATOM 3297 O O . GLU B 1 183 ? -5.74820 116.45466 31.95905 1.000 28.15731 183 GLU B O 1
ATOM 3303 N N . LEU B 1 184 ? -5.05454 115.82207 34.00681 1.000 21.61976 184 LEU B N 1
ATOM 3304 C CA . LEU B 1 184 ? -6.29334 115.10355 34.29378 1.000 23.43060 184 LEU B CA 1
ATOM 3305 C C . LEU B 1 184 ? -7.49171 116.03544 34.33549 1.000 25.65609 184 LEU B C 1
ATOM 3306 O O . LEU B 1 184 ? -8.59973 115.63348 33.96915 1.000 24.85428 184 LEU B O 1
ATOM 3311 N N . ASN B 1 185 ? -7.29539 117.27463 34.78923 1.000 23.67083 185 ASN B N 1
ATOM 3312 C CA . ASN B 1 185 ? -8.40027 118.22218 34.83198 1.000 25.32169 185 ASN B CA 1
ATOM 3313 C C . ASN B 1 185 ? -8.84099 118.61069 33.42263 1.000 35.41907 185 ASN B C 1
ATOM 3314 O O . ASN B 1 185 ? -10.03861 118.80491 33.17946 1.000 33.25411 185 ASN B O 1
ATOM 3319 N N . LYS B 1 186 ? -7.88815 118.71091 32.48000 1.000 27.36627 186 LYS B N 1
ATOM 3320 C CA . LYS B 1 186 ? -8.23444 118.96147 31.07763 1.000 32.76275 186 LYS B CA 1
ATOM 3321 C C . LYS B 1 186 ? -8.94473 117.75968 30.46086 1.000 38.94118 186 LYS B C 1
ATOM 3322 O O . LYS B 1 186 ? -10.00499 117.90156 29.84241 1.000 44.03913 186 LYS B O 1
ATOM 3328 N N . GLU B 1 187 ? -8.35054 116.56621 30.60022 1.000 31.71091 187 GLU B N 1
ATOM 3329 C CA . GLU B 1 187 ? -8.72995 115.41140 29.79096 1.000 38.43424 187 GLU B CA 1
ATOM 3330 C C . GLU B 1 187 ? -9.95389 114.68528 30.33646 1.000 37.54006 187 GLU B C 1
ATOM 3331 O O . GLU B 1 187 ? -10.76927 114.18897 29.55461 1.000 39.74660 187 GLU B O 1
ATOM 3337 N N . TYR B 1 188 ? -10.09780 114.59270 31.66523 1.000 33.17152 188 TYR B N 1
ATOM 3338 C CA . TYR B 1 188 ? -11.08187 113.66604 32.22412 1.000 34.62957 188 TYR B CA 1
ATOM 3339 C C . TYR B 1 188 ? -12.03013 114.28067 33.24441 1.000 40.92812 188 TYR B C 1
ATOM 3340 O O . TYR B 1 188 ? -13.20567 113.91782 33.25761 1.000 38.45710 188 TYR B O 1
ATOM 3349 N N . PHE B 1 189 ? -11.55334 115.16891 34.11987 1.000 32.12978 189 PHE B N 1
ATOM 3350 C CA . PHE B 1 189 ? -12.31477 115.54537 35.30932 1.000 29.53121 189 PHE B CA 1
ATOM 3351 C C . PHE B 1 189 ? -13.00304 116.89812 35.21686 1.000 30.04273 189 PHE B C 1
ATOM 3352 O O . PHE B 1 189 ? -13.58152 117.34220 36.21291 1.000 30.23409 189 PHE B O 1
ATOM 3360 N N . ASN B 1 190 ? -12.95011 117.57031 34.07223 1.000 28.71222 190 ASN B N 1
ATOM 3361 C CA . ASN B 1 190 ? -13.73513 118.79037 33.86895 1.000 39.53932 190 ASN B CA 1
ATOM 3362 C C . ASN B 1 190 ? -13.44170 119.82988 34.95388 1.000 43.51977 190 ASN B C 1
ATOM 3363 O O . ASN B 1 190 ? -14.35301 120.45886 35.49947 1.000 40.92591 190 ASN B O 1
ATOM 3368 N N . ASN B 1 191 ? -12.16297 119.98838 35.29639 1.000 34.20336 191 ASN B N 1
ATOM 3369 C CA . ASN B 1 191 ? -11.68514 120.95359 36.28443 1.000 23.08524 191 ASN B CA 1
ATOM 3370 C C . ASN B 1 191 ? -12.08957 120.61456 37.71166 1.000 26.03160 191 ASN B C 1
ATOM 3371 O O . ASN B 1 191 ? -11.90801 121.44388 38.60482 1.000 30.70288 191 ASN B O 1
ATOM 3376 N N . ASN B 1 192 ? -12.60846 119.41917 37.96946 1.000 19.59268 192 ASN B N 1
ATOM 3377 C CA . ASN B 1 192 ? -13.13613 119.13746 39.29781 1.000 28.00081 192 ASN B CA 1
ATOM 3378 C C . ASN B 1 192 ? -12.08415 118.69790 40.30940 1.000 26.25308 192 ASN B C 1
ATOM 3379 O O . ASN B 1 192 ? -12.39739 118.65847 41.49984 1.000 28.62621 192 ASN B O 1
ATOM 3384 N N . LEU B 1 193 ? -10.86492 118.35899 39.88504 1.000 27.22852 193 LEU B N 1
ATOM 3385 C CA . LEU B 1 193 ? -9.79275 118.07190 40.83308 1.000 21.31417 193 LEU B CA 1
ATOM 3386 C C . LEU B 1 193 ? -9.28333 119.38653 41.40146 1.000 29.24228 193 LEU B C 1
ATOM 3387 O O . LEU B 1 193 ? -8.75794 120.22373 40.65773 1.000 28.21313 193 LEU B O 1
ATOM 3392 N N . THR B 1 194 ? -9.42634 119.56488 42.71487 1.000 16.34645 194 THR B N 1
ATOM 3393 C CA . THR B 1 194 ? -8.99616 120.78658 43.37090 1.000 24.27328 194 THR B CA 1
ATOM 3394 C C . THR B 1 194 ? -7.80984 120.60451 44.31328 1.000 27.31351 194 THR B C 1
ATOM 3395 O O . THR B 1 194 ? -7.26631 121.60604 44.78474 1.000 22.13448 194 THR B O 1
ATOM 3399 N N . GLU B 1 195 ? -7.39648 119.37515 44.61147 1.000 24.78917 195 GLU B N 1
ATOM 3400 C CA . GLU B 1 195 ? -6.49684 119.13041 45.72909 1.000 18.79128 195 GLU B CA 1
ATOM 3401 C C . GLU B 1 195 ? -5.17955 118.50297 45.28383 1.000 19.54995 195 GLU B C 1
ATOM 3402 O O . GLU B 1 195 ? -5.14391 117.67810 44.36961 1.000 16.93599 195 GLU B O 1
ATOM 3408 N N . LEU B 1 196 ? -4.10472 118.89813 45.96193 1.000 15.27820 196 LEU B N 1
ATOM 3409 C CA . LEU B 1 196 ? -2.76177 118.34700 45.78801 1.000 16.90644 196 LEU B CA 1
ATOM 3410 C C . LEU B 1 196 ? -2.21995 118.04815 47.17890 1.000 19.12017 196 LEU B C 1
ATOM 3411 O O . LEU B 1 196 ? -1.89268 118.97553 47.92570 1.000 21.87856 196 LEU B O 1
ATOM 3416 N N . SER B 1 197 ? -2.13034 116.77657 47.54155 1.000 15.75346 197 SER B N 1
ATOM 3417 C CA . SER B 1 197 ? -1.62442 116.38023 48.84958 1.000 18.45476 197 SER B CA 1
ATOM 3418 C C . SER B 1 197 ? -0.14199 116.02540 48.71931 1.000 26.02777 197 SER B C 1
ATOM 3419 O O . SER B 1 197 ? 0.21296 115.00840 48.11541 1.000 18.90372 197 SER B O 1
ATOM 3430 N N . GLY B 1 199 ? 4.00957 117.07835 50.66147 1.000 25.53962 199 GLY B N 1
ATOM 3431 C CA . GLY B 1 199 ? 4.88140 117.82375 51.55392 1.000 20.30707 199 GLY B CA 1
ATOM 3432 C C . GLY B 1 199 ? 4.70446 117.37468 52.99325 1.000 23.03665 199 GLY B C 1
ATOM 3433 O O . GLY B 1 199 ? 3.58809 117.12019 53.45808 1.000 21.91667 199 GLY B O 1
ATOM 3450 N N . SER B 1 201 ? 6.95020 117.58818 57.16171 1.000 23.73687 201 SER B N 1
ATOM 3451 C CA . SER B 1 201 ? 7.68257 118.54271 58.00526 1.000 29.11273 201 SER B CA 1
ATOM 3452 C C . SER B 1 201 ? 8.95408 119.05176 57.35188 1.000 18.22196 201 SER B C 1
ATOM 3453 O O . SER B 1 201 ? 9.21221 120.25749 57.35411 1.000 21.21645 201 SER B O 1
ATOM 3456 N N . SER B 1 202 ? 9.74090 118.17369 56.75580 1.000 22.58634 202 SER B N 1
ATOM 3457 C CA . SER B 1 202 ? 11.05118 118.63962 56.33314 1.000 27.55592 202 SER B CA 1
ATOM 3458 C C . SER B 1 202 ? 11.03325 119.33081 54.97643 1.000 30.06017 202 SER B C 1
ATOM 3459 O O . SER B 1 202 ? 12.05794 119.88376 54.56554 1.000 20.07016 202 SER B O 1
ATOM 3462 N N . ASP B 1 203 ? 9.90285 119.35780 54.27591 1.000 21.91985 203 ASP B N 1
ATOM 3463 C CA . ASP B 1 203 ? 9.92721 119.99042 52.96467 1.000 23.60474 203 ASP B CA 1
ATOM 3464 C C . ASP B 1 203 ? 8.65352 120.76126 52.62824 1.000 26.06307 203 ASP B C 1
ATOM 3465 O O . ASP B 1 203 ? 8.46060 121.11383 51.45670 1.000 23.46660 203 ASP B O 1
ATOM 3470 N N . TYR B 1 204 ? 7.77076 121.02889 53.59824 1.000 21.87325 204 TYR B N 1
ATOM 3471 C CA . TYR B 1 204 ? 6.45332 121.54384 53.23747 1.000 22.12802 204 TYR B CA 1
ATOM 3472 C C . TYR B 1 204 ? 6.51968 122.93542 52.62316 1.000 18.78501 204 TYR B C 1
ATOM 3473 O O . TYR B 1 204 ? 5.57653 123.33166 51.93100 1.000 20.73946 204 TYR B O 1
ATOM 3482 N N . LYS B 1 205 ? 7.59532 123.69470 52.87129 1.000 18.00828 205 LYS B N 1
ATOM 3483 C CA . LYS B 1 205 ? 7.67234 125.04048 52.30920 1.000 17.33472 205 LYS B CA 1
ATOM 3484 C C . LYS B 1 205 ? 7.83304 124.98038 50.79873 1.000 20.53660 205 LYS B C 1
ATOM 3485 O O . LYS B 1 205 ? 7.27851 125.81732 50.07152 1.000 22.20590 205 LYS B O 1
ATOM 3491 N N . ILE B 1 206 ? 8.60992 124.00681 50.31906 1.000 20.00937 206 ILE B N 1
ATOM 3492 C CA . ILE B 1 206 ? 8.76349 123.79194 48.88670 1.000 20.81127 206 ILE B CA 1
ATOM 3493 C C . ILE B 1 206 ? 7.48241 123.21109 48.31117 1.000 20.59715 206 ILE B C 1
ATOM 3494 O O . ILE B 1 206 ? 7.08429 123.53710 47.19006 1.000 21.48153 206 ILE B O 1
ATOM 3499 N N . ALA B 1 207 ? 6.80520 122.35702 49.07384 1.000 16.68174 207 ALA B N 1
ATOM 3500 C CA . ALA B 1 207 ? 5.54819 121.80762 48.58227 1.000 14.54036 207 ALA B CA 1
ATOM 3501 C C . ALA B 1 207 ? 4.48616 122.89600 48.46232 1.000 20.70611 207 ALA B C 1
ATOM 3502 O O . ALA B 1 207 ? 3.70362 122.89229 47.50599 1.000 20.16284 207 ALA B O 1
ATOM 3504 N N . LEU B 1 208 ? 4.48222 123.87236 49.38438 1.000 17.44043 208 LEU B N 1
ATOM 3505 C CA . LEU B 1 208 ? 3.52690 124.97584 49.28644 1.000 15.91290 208 LEU B CA 1
ATOM 3506 C C . LEU B 1 208 ? 3.79417 125.81278 48.04188 1.000 19.40445 208 LEU B C 1
ATOM 3507 O O . LEU B 1 208 ? 2.86213 126.18630 47.31803 1.000 20.26098 208 LEU B O 1
ATOM 3512 N N . GLN B 1 209 ? 5.06979 126.14800 47.81500 1.000 17.41031 209 GLN B N 1
ATOM 3513 C CA . GLN B 1 209 ? 5.49579 126.88422 46.62860 1.000 24.82200 209 GLN B CA 1
ATOM 3514 C C . GLN B 1 209 ? 5.00835 126.21642 45.35196 1.000 18.91243 209 GLN B C 1
ATOM 3515 O O . GLN B 1 209 ? 4.55220 126.89086 44.42579 1.000 29.06100 209 GLN B O 1
ATOM 3521 N N . GLU B 1 210 ? 5.07991 124.89027 45.29612 1.000 15.52400 210 GLU B N 1
ATOM 3522 C CA . GLU B 1 210 ? 4.66182 124.13428 44.12607 1.000 20.18661 210 GLU B CA 1
ATOM 3523 C C . GLU B 1 210 ? 3.16822 123.81735 44.12447 1.000 23.87188 210 GLU B C 1
ATOM 3524 O O . GLU B 1 210 ? 2.72962 122.99413 43.31717 1.000 16.45486 210 GLU B O 1
ATOM 3530 N N . GLY B 1 211 ? 2.38307 124.45024 45.00135 1.000 18.85939 211 GLY B N 1
ATOM 3531 C CA . GLY B 1 211 ? 0.93903 124.36527 44.94610 1.000 13.88448 211 GLY B CA 1
ATOM 3532 C C . GLY B 1 211 ? 0.24918 123.33238 45.82401 1.000 19.83352 211 GLY B C 1
ATOM 3533 O O . GLY B 1 211 ? -0.90623 123.00277 45.54894 1.000 16.88678 211 GLY B O 1
ATOM 3534 N N . SER B 1 212 ? 0.89700 122.82150 46.87209 1.000 17.33510 212 SER B N 1
ATOM 3535 C CA . SER B 1 212 ? 0.20466 121.88608 47.75160 1.000 16.70964 212 SER B CA 1
ATOM 3536 C C . SER B 1 212 ? -1.05457 122.51068 48.35437 1.000 17.09005 212 SER B C 1
ATOM 3537 O O . SER B 1 212 ? -1.03024 123.65191 48.82480 1.000 15.03974 212 SER B O 1
ATOM 3540 N N . THR B 1 213 ? -2.16409 121.75554 48.35674 1.000 13.42183 213 THR B N 1
ATOM 3541 C CA . THR B 1 213 ? -3.33335 122.16816 49.13666 1.000 18.83979 213 THR B CA 1
ATOM 3542 C C . THR B 1 213 ? -3.50537 121.38897 50.44196 1.000 16.82750 213 THR B C 1
ATOM 3543 O O . THR B 1 213 ? -4.27267 121.82391 51.30447 1.000 17.90641 213 THR B O 1
ATOM 3547 N N . PHE B 1 214 ? -2.83732 120.25048 50.61062 1.000 21.04357 214 PHE B N 1
ATOM 3548 C CA . PHE B 1 214 ? -2.80574 119.53182 51.89074 1.000 16.52829 214 PHE B CA 1
ATOM 3549 C C . PHE B 1 214 ? -1.34052 119.28847 52.22955 1.000 21.15736 214 PHE B C 1
ATOM 3550 O O . PHE B 1 214 ? -0.66759 118.52156 51.53179 1.000 18.78660 214 PHE B O 1
ATOM 3558 N N . ILE B 1 215 ? -0.83649 119.90434 53.29363 1.000 19.80351 215 ILE B N 1
ATOM 3559 C CA . ILE B 1 215 ? 0.49408 119.57141 53.80479 1.000 17.79436 215 ILE B CA 1
ATOM 3560 C C . ILE B 1 215 ? 0.32277 118.70446 55.04384 1.000 15.69631 215 ILE B C 1
ATOM 3561 O O . ILE B 1 215 ? -0.46687 119.02889 55.93548 1.000 17.05885 215 ILE B O 1
ATOM 3566 N N . ARG B 1 216 ? 1.03295 117.58426 55.08598 1.000 16.31375 216 ARG B N 1
ATOM 3567 C CA . ARG B 1 216 ? 0.87575 116.60504 56.16248 1.000 24.37933 216 ARG B CA 1
ATOM 3568 C C . ARG B 1 216 ? 2.06179 116.75740 57.09803 1.000 22.01675 216 ARG B C 1
ATOM 3569 O O . ARG B 1 216 ? 3.15530 116.27570 56.81051 1.000 21.62744 216 ARG B O 1
ATOM 3577 N N . VAL B 1 217 ? 1.85395 117.44122 58.21692 1.000 22.04717 217 VAL B N 1
ATOM 3578 C CA . VAL B 1 217 ? 2.95838 117.87534 59.06051 1.000 19.61058 217 VAL B CA 1
ATOM 3579 C C . VAL B 1 217 ? 2.78280 117.24499 60.43348 1.000 24.39370 217 VAL B C 1
ATOM 3580 O O . VAL B 1 217 ? 1.75928 117.45791 61.09122 1.000 19.76188 217 VAL B O 1
ATOM 3584 N N . GLY B 1 218 ? 3.77229 116.45981 60.85369 1.000 23.84570 218 GLY B N 1
ATOM 3585 C CA . GLY B 1 218 ? 3.75485 115.83534 62.16484 1.000 25.02878 218 GLY B CA 1
ATOM 3586 C C . GLY B 1 218 ? 4.75826 116.46068 63.11712 1.000 27.93653 218 GLY B C 1
ATOM 3587 O O . GLY B 1 218 ? 4.37872 117.24968 63.99556 1.000 25.05820 218 GLY B O 1
ATOM 3588 N N . THR B 1 219 ? 6.04831 116.14795 62.92324 1.000 24.22996 219 THR B N 1
ATOM 3589 C CA . THR B 1 219 ? 7.06902 116.54405 63.89451 1.000 27.29588 219 THR B CA 1
ATOM 3590 C C . THR B 1 219 ? 7.14712 118.05797 64.05442 1.000 33.33782 219 THR B C 1
ATOM 3591 O O . THR B 1 219 ? 7.41461 118.55773 65.15335 1.000 27.25174 219 THR B O 1
ATOM 3595 N N . LYS B 1 220 ? 6.94538 118.80621 62.96666 1.000 22.24703 220 LYS B N 1
ATOM 3596 C CA . LYS B 1 220 ? 6.99317 120.26081 63.05966 1.000 24.29895 220 LYS B CA 1
ATOM 3597 C C . LYS B 1 220 ? 5.88924 120.81155 63.95755 1.000 24.18335 220 LYS B C 1
ATOM 3598 O O . LYS B 1 220 ? 6.03850 121.90186 64.51769 1.000 25.62059 220 LYS B O 1
ATOM 3604 N N . ILE B 1 221 ? 4.78616 120.08365 64.11662 1.000 23.79620 221 ILE B N 1
ATOM 3605 C CA . ILE B 1 221 ? 3.72544 120.50314 65.03114 1.000 20.25847 221 ILE B CA 1
ATOM 3606 C C . ILE B 1 221 ? 3.98112 119.99373 66.44758 1.000 29.44545 221 ILE B C 1
ATOM 3607 O O . ILE B 1 221 ? 3.93515 120.75525 67.41845 1.000 22.75583 221 ILE B O 1
ATOM 3612 N N . PHE B 1 222 ? 4.24333 118.69766 66.59565 1.000 26.48444 222 PHE B N 1
ATOM 3613 C CA . PHE B 1 222 ? 4.20599 118.06958 67.90909 1.000 29.93948 222 PHE B CA 1
ATOM 3614 C C . PHE B 1 222 ? 5.56109 117.96362 68.58364 1.000 37.60718 222 PHE B C 1
ATOM 3615 O O . PHE B 1 222 ? 5.60747 117.62300 69.77176 1.000 34.72500 222 PHE B O 1
ATOM 3623 N N . LYS B 1 223 ? 6.65039 118.24211 67.86793 1.000 32.75069 223 LYS B N 1
ATOM 3624 C CA . LYS B 1 223 ? 7.98850 118.25787 68.45127 1.000 38.07242 223 LYS B CA 1
ATOM 3625 C C . LYS B 1 223 ? 8.59160 119.65280 68.29574 1.000 41.51111 223 LYS B C 1
ATOM 3626 O O . LYS B 1 223 ? 9.65536 119.93994 68.84868 1.000 51.12087 223 LYS B O 1
ATOM 3640 N N . SER C 1 2 ? -10.22997 96.28315 1.13952 1.000 42.61760 2 SER C N 1
ATOM 3641 C CA . SER C 1 2 ? -8.98746 95.55528 0.96881 1.000 43.39768 2 SER C CA 1
ATOM 3642 C C . SER C 1 2 ? -8.35209 95.26663 2.32701 1.000 38.61719 2 SER C C 1
ATOM 3643 O O . SER C 1 2 ? -8.73711 95.82436 3.35588 1.000 35.43095 2 SER C O 1
ATOM 3646 N N . ILE C 1 3 ? -7.35884 94.37597 2.31744 1.000 39.023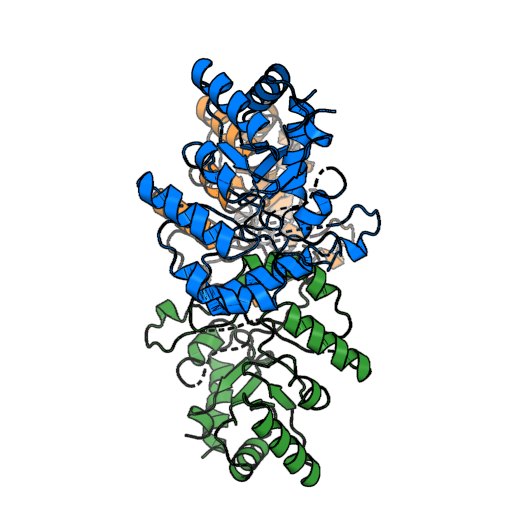08 3 ILE C N 1
ATOM 3647 C CA . ILE C 1 3 ? -6.57846 94.13292 3.52619 1.000 40.40695 3 ILE C CA 1
ATOM 3648 C C . ILE C 1 3 ? -5.92856 95.42482 3.98861 1.000 31.83811 3 ILE C C 1
ATOM 3649 O O . ILE C 1 3 ? -5.88862 95.72557 5.18544 1.000 27.32050 3 ILE C O 1
ATOM 3654 N N . LYS C 1 4 ? -5.45410 96.22952 3.03890 1.000 32.95558 4 LYS C N 1
ATOM 3655 C CA . LYS C 1 4 ? -4.77899 97.47492 3.38195 1.000 33.87880 4 LYS C CA 1
ATOM 3656 C C . LYS C 1 4 ? -5.72762 98.44049 4.07487 1.000 31.99404 4 LYS C C 1
ATOM 3657 O O . LYS C 1 4 ? -5.36348 99.07461 5.07484 1.000 32.08567 4 LYS C O 1
ATOM 3663 N N . ALA C 1 5 ? -6.95284 98.56112 3.56640 1.000 33.49404 5 ALA C N 1
ATOM 3664 C CA . ALA C 1 5 ? -7.89645 99.49592 4.16455 1.000 26.93196 5 ALA C CA 1
ATOM 3665 C C . ALA C 1 5 ? -8.31064 99.04297 5.55821 1.000 32.42729 5 ALA C C 1
ATOM 3666 O O . ALA C 1 5 ? -8.42539 99.86486 6.47510 1.000 30.40912 5 ALA C O 1
ATOM 3668 N N . ASN C 1 6 ? -8.54650 97.73949 5.73276 1.000 28.99735 6 ASN C N 1
ATOM 3669 C CA . ASN C 1 6 ? -8.92027 97.21524 7.04292 1.000 29.86191 6 ASN C CA 1
ATOM 3670 C C . ASN C 1 6 ? -7.81976 97.46910 8.07108 1.000 27.44858 6 ASN C C 1
ATOM 3671 O O . ASN C 1 6 ? -8.09107 97.93785 9.18152 1.000 28.18687 6 ASN C O 1
ATOM 3676 N N . VAL C 1 7 ? -6.56530 97.17714 7.71505 1.000 26.03646 7 VAL C N 1
ATOM 3677 C CA . VAL C 1 7 ? -5.45632 97.45445 8.63226 1.000 25.40358 7 VAL C CA 1
ATOM 3678 C C . VAL C 1 7 ? -5.40220 98.94004 8.98517 1.000 38.97210 7 VAL C C 1
ATOM 3679 O O . VAL C 1 7 ? -5.20767 99.30907 10.15159 1.000 24.90657 7 VAL C O 1
ATOM 3683 N N . GLU C 1 8 ? -5.58398 99.81584 7.98815 1.000 30.78443 8 GLU C N 1
ATOM 3684 C CA . GLU C 1 8 ? -5.51330 101.25582 8.23666 1.000 29.01478 8 GLU C CA 1
ATOM 3685 C C . GLU C 1 8 ? -6.62195 101.71329 9.17591 1.000 29.54304 8 GLU C C 1
ATOM 3686 O O . GLU C 1 8 ? -6.39549 102.55673 10.04871 1.000 31.48227 8 GLU C O 1
ATOM 3692 N N . GLU C 1 9 ? -7.82541 101.15837 9.01916 1.000 25.72507 9 GLU C N 1
ATOM 3693 C CA . GLU C 1 9 ? -8.91247 101.46499 9.94516 1.000 28.56581 9 GLU C CA 1
ATOM 3694 C C . GLU C 1 9 ? -8.59316 100.99301 11.36326 1.000 32.34179 9 GLU C C 1
ATOM 3695 O O . GLU C 1 9 ? -8.92967 101.67113 12.34406 1.000 31.89551 9 GLU C O 1
ATOM 3701 N N . ILE C 1 10 ? -7.94514 99.83347 11.49896 1.000 28.91871 10 ILE C N 1
ATOM 3702 C CA . ILE C 1 10 ? -7.60921 99.34186 12.83413 1.000 23.43199 10 ILE C CA 1
ATOM 3703 C C . ILE C 1 10 ? -6.55406 100.23094 13.49007 1.000 27.64804 10 ILE C C 1
ATOM 3704 O O . ILE C 1 10 ? -6.62160 100.51147 14.69212 1.000 26.67189 10 ILE C O 1
ATOM 3709 N N . LEU C 1 11 ? -5.56000 100.68835 12.72083 1.000 21.24308 11 LEU C N 1
ATOM 3710 C CA . LEU C 1 11 ? -4.56117 101.57546 13.29522 1.000 25.66659 11 LEU C CA 1
ATOM 3711 C C . LEU C 1 11 ? -5.16058 102.91785 13.69901 1.000 28.51469 11 LEU C C 1
ATOM 3712 O O . LEU C 1 11 ? -4.67095 103.55496 14.63756 1.000 30.91283 11 LEU C O 1
ATOM 3717 N N . GLU C 1 12 ? -6.21511 103.36378 13.02264 1.000 33.00933 12 GLU C N 1
ATOM 3718 C CA . GLU C 1 12 ? -6.88332 104.58238 13.46492 1.000 30.44039 12 GLU C CA 1
ATOM 3719 C C . GLU C 1 12 ? -7.69254 104.33000 14.72937 1.000 23.21209 12 GLU C C 1
ATOM 3720 O O . GLU C 1 12 ? -7.73843 105.18376 15.62102 1.000 31.48136 12 GLU C O 1
ATOM 3726 N N . ASP C 1 13 ? -8.30288 103.14537 14.84773 1.000 26.59345 13 ASP C N 1
ATOM 3727 C CA . ASP C 1 13 ? -8.97181 102.78600 16.09895 1.000 32.23497 13 ASP C CA 1
ATOM 3728 C C . ASP C 1 13 ? -7.98643 102.73938 17.25714 1.000 28.49477 13 ASP C C 1
ATOM 3729 O O . ASP C 1 13 ? -8.32987 103.09957 18.38991 1.000 29.93061 13 ASP C O 1
ATOM 3734 N N . ILE C 1 14 ? -6.76005 102.28152 17.00374 1.000 18.63329 14 ILE C N 1
ATOM 3735 C CA . ILE C 1 14 ? -5.78397 102.22274 18.08463 1.000 24.68963 14 ILE C CA 1
ATOM 3736 C C . ILE C 1 14 ? -5.53363 103.62278 18.63793 1.000 25.45874 14 ILE C C 1
ATOM 3737 O O . ILE C 1 14 ? -5.57066 103.84292 19.85408 1.000 23.53341 14 ILE C O 1
ATOM 3742 N N . LYS C 1 15 ? -5.30410 104.59788 17.74819 1.000 24.94562 15 LYS C N 1
ATOM 3743 C CA . LYS C 1 15 ? -5.11970 105.98315 18.18363 1.000 35.41668 15 LYS C CA 1
ATOM 3744 C C . LYS C 1 15 ? -6.38180 106.54035 18.83346 1.000 29.25294 15 LYS C C 1
ATOM 3745 O O . LYS C 1 15 ? -6.30202 107.35141 19.76272 1.000 36.65898 15 LYS C O 1
ATOM 3751 N N . LYS C 1 16 ? -7.55395 106.11136 18.37582 1.000 30.86398 16 LYS C N 1
ATOM 3752 C CA . LYS C 1 16 ? -8.78919 106.64158 18.94034 1.000 32.33904 16 LYS C CA 1
ATOM 3753 C C . LYS C 1 16 ? -9.04746 106.09205 20.34026 1.000 38.23896 16 LYS C C 1
ATOM 3754 O O . LYS C 1 16 ? -9.35239 106.85171 21.26686 1.000 31.69657 16 LYS C O 1
ATOM 3760 N N . TYR C 1 17 ? -8.91191 104.77418 20.52383 1.000 36.80275 17 TYR C N 1
ATOM 3761 C CA . TYR C 1 17 ? -9.44128 104.11902 21.71603 1.000 31.26751 17 TYR C CA 1
ATOM 3762 C C . TYR C 1 17 ? -8.40263 103.77609 22.77624 1.000 29.59193 17 TYR C C 1
ATOM 3763 O O . TYR C 1 17 ? -8.77564 103.62546 23.94388 1.000 30.66365 17 TYR C O 1
ATOM 3772 N N . SER C 1 18 ? -7.13721 103.62824 22.41884 1.000 26.00418 18 SER C N 1
ATOM 3773 C CA . SER C 1 18 ? -6.19211 103.20245 23.44300 1.000 22.37379 18 SER C CA 1
ATOM 3774 C C . SER C 1 18 ? -5.78976 104.37977 24.32523 1.000 28.20191 18 SER C C 1
ATOM 3775 O O . SER C 1 18 ? -5.56235 105.47960 23.82488 1.000 22.90486 18 SER C O 1
ATOM 3778 N N . PRO C 1 19 ? -5.69721 104.16864 25.64070 1.000 22.50731 19 PRO C N 1
ATOM 3779 C CA . PRO C 1 19 ? -5.13230 105.20118 26.52141 1.000 27.11702 19 PRO C CA 1
ATOM 3780 C C . PRO C 1 19 ? -3.63104 105.39134 26.36417 1.000 36.10704 19 PRO C C 1
ATOM 3781 O O . PRO C 1 19 ? -3.10200 106.37157 26.90073 1.000 25.40583 19 PRO C O 1
ATOM 3785 N N . TYR C 1 20 ? -2.92751 104.48254 25.67892 1.000 24.10441 20 TYR C N 1
ATOM 3786 C CA . TYR C 1 20 ? -1.50773 104.65911 25.36540 1.000 24.55424 20 TYR C CA 1
ATOM 3787 C C . TYR C 1 20 ? -1.22058 104.05759 23.99770 1.000 25.54148 20 TYR C C 1
ATOM 3788 O O . TYR C 1 20 ? -0.56243 103.01898 23.88556 1.000 24.28997 20 TYR C O 1
ATOM 3797 N N . PRO C 1 21 ? -1.67841 104.70776 22.92591 1.000 29.06658 21 PRO C N 1
ATOM 3798 C CA . PRO C 1 21 ? -1.62872 104.05822 21.60063 1.000 24.53265 21 PRO C CA 1
ATOM 3799 C C . PRO C 1 21 ? -0.24558 103.59894 21.18960 1.000 35.38783 21 PRO C C 1
ATOM 3800 O O . PRO C 1 21 ? -0.13417 102.62621 20.43064 1.000 29.16798 21 PRO C O 1
ATOM 3804 N N . GLU C 1 22 ? 0.81208 104.25160 21.68502 1.000 27.84035 22 GLU C N 1
ATOM 3805 C CA . GLU C 1 22 ? 2.17151 103.91099 21.28292 1.000 27.10713 22 GLU C CA 1
ATOM 3806 C C . GLU C 1 22 ? 2.62215 102.55914 21.81858 1.000 26.97969 22 GLU C C 1
ATOM 3807 O O . GLU C 1 22 ? 3.60503 102.01549 21.32122 1.000 25.58850 22 GLU C O 1
ATOM 3813 N N . LYS C 1 23 ? 1.95856 102.02563 22.83842 1.000 26.52867 23 LYS C N 1
ATOM 3814 C CA . LYS C 1 23 ? 2.28256 100.71395 23.37742 1.000 27.35900 23 LYS C CA 1
ATOM 3815 C C . LYS C 1 23 ? 1.58397 99.57236 22.64231 1.000 29.39170 23 LYS C C 1
ATOM 3816 O O . LYS C 1 23 ? 1.90296 98.40912 22.90502 1.000 22.91744 23 LYS C O 1
ATOM 3822 N N . VAL C 1 24 ? 0.66079 99.87062 21.72615 1.000 21.66416 24 VAL C N 1
ATOM 3823 C CA . VAL C 1 24 ? -0.25755 98.87217 21.19074 1.000 18.51469 24 VAL C CA 1
ATOM 3824 C C . VAL C 1 24 ? 0.30325 98.28217 19.90340 1.000 22.67039 24 VAL C C 1
ATOM 3825 O O . VAL C 1 24 ? 0.74894 99.01349 19.01118 1.000 20.89980 24 VAL C O 1
ATOM 3829 N N . LYS C 1 25 ? 0.25076 96.95529 19.79835 1.000 21.25492 25 LYS C N 1
ATOM 3830 C CA . LYS C 1 25 ? 0.66108 96.21384 18.61408 1.000 17.72057 25 LYS C CA 1
ATOM 3831 C C . LYS C 1 25 ? -0.53662 95.46253 18.05712 1.000 25.33985 25 LYS C C 1
ATOM 3832 O O . LYS C 1 25 ? -1.32268 94.88606 18.81235 1.000 22.78364 25 LYS C O 1
ATOM 3838 N N . LEU C 1 26 ? -0.66882 95.46085 16.73744 1.000 20.69211 26 LEU C N 1
ATOM 3839 C CA . LEU C 1 26 ? -1.65402 94.62847 16.06566 1.000 23.74626 26 LEU C CA 1
ATOM 3840 C C . LEU C 1 26 ? -1.05668 93.24990 15.78806 1.000 20.65443 26 LEU C C 1
ATOM 3841 O O . LEU C 1 26 ? 0.02217 93.13868 15.19734 1.000 24.30071 26 LEU C O 1
ATOM 3846 N N . VAL C 1 27 ? -1.74469 92.20479 16.23610 1.000 19.79118 27 VAL C N 1
ATOM 3847 C CA . VAL C 1 27 ? -1.38515 90.83627 15.89582 1.000 14.79980 27 VAL C CA 1
ATOM 3848 C C . VAL C 1 27 ? -2.36626 90.37995 14.83253 1.000 21.01080 27 VAL C C 1
ATOM 3849 O O . VAL C 1 27 ? -3.54925 90.16215 15.11915 1.000 21.79469 27 VAL C O 1
ATOM 3853 N N . ALA C 1 28 ? -1.89565 90.22537 13.60458 1.000 17.46380 28 ALA C N 1
ATOM 3854 C CA . ALA C 1 28 ? -2.78347 89.71234 12.56963 1.000 21.10054 28 ALA C CA 1
ATOM 3855 C C . ALA C 1 28 ? -2.96169 88.21869 12.78727 1.000 20.17068 28 ALA C C 1
ATOM 3856 O O . ALA C 1 28 ? -1.98137 87.46717 12.81461 1.000 17.56381 28 ALA C O 1
ATOM 3858 N N . VAL C 1 29 ? -4.20784 87.78542 12.94619 1.000 12.23261 29 VAL C N 1
ATOM 3859 C CA . VAL C 1 29 ? -4.48886 86.37190 13.17134 1.000 18.51129 29 VAL C CA 1
ATOM 3860 C C . VAL C 1 29 ? -4.53840 85.71667 11.79294 1.000 23.08935 29 VAL C C 1
ATOM 3861 O O . VAL C 1 29 ? -5.53544 85.80664 11.07896 1.000 18.29797 29 VAL C O 1
ATOM 3865 N N . THR C 1 30 ? -3.44249 85.07109 11.40548 1.000 24.98596 30 THR C N 1
ATOM 3866 C CA . THR C 1 30 ? -3.27681 84.56011 10.05350 1.000 24.23254 30 THR C CA 1
ATOM 3867 C C . THR C 1 30 ? -3.60739 83.07261 9.94273 1.000 23.01648 30 THR C C 1
ATOM 3868 O O . THR C 1 30 ? -3.33085 82.45952 8.90561 1.000 22.23352 30 THR C O 1
ATOM 3872 N N . LYS C 1 31 ? -4.23780 82.49738 10.96933 1.000 17.76140 31 LYS C N 1
ATOM 3873 C CA . LYS C 1 31 ? -4.38172 81.04585 11.05990 1.000 23.30571 31 LYS C CA 1
ATOM 3874 C C . LYS C 1 31 ? -5.24258 80.46255 9.94139 1.000 31.12198 31 LYS C C 1
ATOM 3875 O O . LYS C 1 31 ? -5.08797 79.28352 9.60435 1.000 30.77247 31 LYS C O 1
ATOM 3881 N N . TYR C 1 32 ? -6.15899 81.24958 9.36547 1.000 24.19887 32 TYR C N 1
ATOM 3882 C CA . TYR C 1 32 ? -6.98409 80.80509 8.24679 1.000 26.67636 32 TYR C CA 1
ATOM 3883 C C . TYR C 1 32 ? -6.56955 81.45096 6.92639 1.000 30.85884 32 TYR C C 1
ATOM 3884 O O . TYR C 1 32 ? -7.37405 81.51378 5.98981 1.000 24.25638 32 TYR C O 1
ATOM 3893 N N . SER C 1 33 ? -5.34922 81.96066 6.82910 1.000 25.74636 33 SER C N 1
ATOM 3894 C CA . SER C 1 33 ? -4.97767 82.78472 5.68931 1.000 23.45115 33 SER C CA 1
ATOM 3895 C C . SER C 1 33 ? -3.90796 82.10236 4.85147 1.000 25.47525 33 SER C C 1
ATOM 3896 O O . SER C 1 33 ? -2.94431 81.54039 5.38480 1.000 21.03311 33 SER C O 1
ATOM 3899 N N . SER C 1 34 ? -4.09266 82.15939 3.53389 1.000 23.43267 34 SER C N 1
ATOM 3900 C CA . SER C 1 34 ? -3.08874 81.69128 2.59374 1.000 21.69695 34 SER C CA 1
ATOM 3901 C C . SER C 1 34 ? -1.83535 82.55370 2.71041 1.000 26.75883 34 SER C C 1
ATOM 3902 O O . SER C 1 34 ? -1.88678 83.69749 3.18225 1.000 21.00304 34 SER C O 1
ATOM 3905 N N . VAL C 1 35 ? -0.69535 82.00770 2.26113 1.000 18.92856 35 VAL C N 1
ATOM 3906 C CA . VAL C 1 35 ? 0.53563 82.80161 2.30604 1.000 20.71522 35 VAL C CA 1
ATOM 3907 C C . VAL C 1 35 ? 0.42772 84.02228 1.39401 1.000 25.76442 35 VAL C C 1
ATOM 3908 O O . VAL C 1 35 ? 1.10512 85.03730 1.61522 1.000 22.98768 35 VAL C O 1
ATOM 3912 N N . GLU C 1 36 ? -0.41688 83.95403 0.36251 1.000 20.54280 36 GLU C N 1
ATOM 3913 C CA . GLU C 1 36 ? -0.59360 85.10958 -0.51750 1.000 27.59737 36 GLU C CA 1
ATOM 3914 C C . GLU C 1 36 ? -1.32850 86.24208 0.19433 1.000 28.24482 36 GLU C C 1
ATOM 3915 O O . GLU C 1 36 ? -1.02152 87.41895 -0.01967 1.000 24.51885 36 GLU C O 1
ATOM 3921 N N . ASP C 1 37 ? -2.30831 85.91343 1.03893 1.000 24.37615 37 ASP C N 1
ATOM 3922 C CA . ASP C 1 37 ? -2.97340 86.96528 1.79615 1.000 28.67931 37 ASP C CA 1
ATOM 3923 C C . ASP C 1 37 ? -2.06420 87.50938 2.89678 1.000 25.40894 37 ASP C C 1
ATOM 3924 O O . ASP C 1 37 ? -2.04046 88.71919 3.15057 1.000 28.36663 37 ASP C O 1
ATOM 3929 N N . ILE C 1 38 ? -1.29165 86.63918 3.54617 1.000 26.12392 38 ILE C N 1
ATOM 3930 C CA . ILE C 1 38 ? -0.34945 87.11365 4.55892 1.000 24.26282 38 ILE C CA 1
ATOM 3931 C C . ILE C 1 38 ? 0.60745 88.12633 3.95491 1.000 28.92822 38 ILE C C 1
ATOM 3932 O O . ILE C 1 38 ? 0.90032 89.16691 4.56123 1.000 22.67905 38 ILE C O 1
ATOM 3937 N N . GLU C 1 39 ? 1.10136 87.84252 2.74294 1.000 23.98502 39 GLU C N 1
ATOM 3938 C CA . GLU C 1 39 ? 2.00178 88.77387 2.07238 1.000 24.36164 39 GLU C CA 1
ATOM 3939 C C . GLU C 1 39 ? 1.30544 90.10200 1.79775 1.000 23.89895 39 GLU C C 1
ATOM 3940 O O . GLU C 1 39 ? 1.91299 91.16954 1.93551 1.000 28.74185 39 GLU C O 1
ATOM 3946 N N . LYS C 1 40 ? 0.02416 90.05954 1.43261 1.000 27.00303 40 LYS C N 1
ATOM 3947 C CA . LYS C 1 40 ? -0.72854 91.30136 1.28906 1.000 25.97787 40 LYS C CA 1
ATOM 3948 C C . LYS C 1 40 ? -0.76001 92.07436 2.59845 1.000 33.35742 40 LYS C C 1
ATOM 3949 O O . LYS C 1 40 ? -0.57635 93.29335 2.60649 1.000 26.22852 40 LYS C O 1
ATOM 3955 N N . PHE C 1 41 ? -0.97353 91.37978 3.72257 1.000 28.11266 41 PHE C N 1
ATOM 3956 C CA . PHE C 1 41 ? -0.89232 92.04631 5.02033 1.000 25.83679 41 PHE C CA 1
ATOM 3957 C C . PHE C 1 41 ? 0.49325 92.63923 5.24361 1.000 24.14797 41 PHE C C 1
ATOM 3958 O O . PHE C 1 41 ? 0.62197 93.76293 5.74513 1.000 23.92893 41 PHE C O 1
ATOM 3966 N N . LEU C 1 42 ? 1.54243 91.90386 4.86517 1.000 23.32019 42 LEU C N 1
ATOM 3967 C CA . LEU C 1 42 ? 2.89981 92.37960 5.11247 1.000 30.45835 42 LEU C CA 1
ATOM 3968 C C . LEU C 1 42 ? 3.18838 93.66555 4.34982 1.000 28.16717 42 LEU C C 1
ATOM 3969 O O . LEU C 1 42 ? 3.96178 94.50791 4.81507 1.000 24.82002 42 LEU C O 1
ATOM 3974 N N . GLU C 1 43 ? 2.55423 93.84350 3.19464 1.000 26.24460 43 GLU C N 1
ATOM 3975 C CA . GLU C 1 43 ? 2.78624 95.01787 2.37124 1.000 34.49668 43 GLU C CA 1
ATOM 3976 C C . GLU C 1 43 ? 2.19265 96.28572 2.97490 1.000 33.14350 43 GLU C C 1
ATOM 3977 O O . GLU C 1 43 ? 2.52379 97.37851 2.51188 1.000 37.26593 43 GLU C O 1
ATOM 3983 N N . THR C 1 44 ? 1.36940 96.17210 4.02071 1.000 28.45215 44 THR C N 1
ATOM 3984 C CA . THR C 1 44 ? 0.90771 97.34257 4.76022 1.000 28.22322 44 THR C CA 1
ATOM 3985 C C . THR C 1 44 ? 1.97843 97.93479 5.65982 1.000 25.63155 44 THR C C 1
ATOM 3986 O O . THR C 1 44 ? 1.74858 98.99538 6.24010 1.000 25.02962 44 THR C O 1
ATOM 3990 N N . GLY C 1 45 ? 3.11715 97.26740 5.83052 1.000 23.42702 45 GLY C N 1
ATOM 3991 C CA . GLY C 1 45 ? 4.10702 97.67686 6.79592 1.000 23.05155 45 GLY C CA 1
ATOM 3992 C C . GLY C 1 45 ? 4.01770 96.97635 8.14325 1.000 26.34221 45 GLY C C 1
ATOM 3993 O O . GLY C 1 45 ? 4.98414 97.02186 8.91198 1.000 35.05173 45 GLY C O 1
ATOM 3994 N N . GLN C 1 46 ? 2.89890 96.32496 8.44122 1.000 27.24784 46 GLN C N 1
ATOM 3995 C CA . GLN C 1 46 ? 2.75383 95.55449 9.67108 1.000 21.93957 46 GLN C CA 1
ATOM 3996 C C . GLN C 1 46 ? 3.41032 94.18145 9.53705 1.000 31.92294 46 GLN C C 1
ATOM 3997 O O . GLN C 1 46 ? 3.48837 93.61130 8.44374 1.000 26.23801 46 GLN C O 1
ATOM 4003 N N . ASN C 1 47 ? 3.81971 93.62696 10.68141 1.000 19.50904 47 ASN C N 1
ATOM 4004 C CA . ASN C 1 47 ? 4.76048 92.51634 10.73202 1.000 34.49998 47 ASN C CA 1
ATOM 4005 C C . ASN C 1 47 ? 4.35893 91.33458 11.60433 1.000 27.91810 47 ASN C C 1
ATOM 4006 O O . ASN C 1 47 ? 5.01147 90.28257 11.50805 1.000 25.58134 47 ASN C O 1
ATOM 4011 N N . ILE C 1 48 ? 3.38502 91.47364 12.49058 1.000 17.65341 48 ILE C N 1
ATOM 4012 C CA . ILE C 1 48 ? 3.15890 90.48371 13.53681 1.000 17.57341 48 ILE C CA 1
ATOM 4013 C C . ILE C 1 48 ? 2.03171 89.57941 13.07198 1.000 11.62797 48 ILE C C 1
ATOM 4014 O O . ILE C 1 48 ? 0.90237 90.03532 12.88802 1.000 17.78498 48 ILE C O 1
ATOM 4019 N N . CYS C 1 49 ? 2.33346 88.30344 12.85818 1.000 16.57824 49 CYS C N 1
ATOM 4020 C CA . CYS C 1 49 ? 1.32462 87.31741 12.49901 1.000 17.80333 49 CYS C CA 1
ATOM 4021 C C . CYS C 1 49 ? 1.17593 86.28642 13.60892 1.000 22.72136 49 CYS C C 1
ATOM 4022 O O . CYS C 1 49 ? 2.16975 85.73010 14.09413 1.000 17.81636 49 CYS C O 1
ATOM 4025 N N . GLY C 1 50 ? -0.07051 86.01009 13.97938 1.000 17.06292 50 GLY C N 1
ATOM 4026 C CA . GLY C 1 50 ? -0.37840 85.05175 15.02373 1.000 14.66157 50 GLY C CA 1
ATOM 4027 C C . GLY C 1 50 ? -0.99443 83.79715 14.42334 1.000 17.95154 50 GLY C C 1
ATOM 4028 O O . GLY C 1 50 ? -1.90279 83.87478 13.59786 1.000 18.81793 50 GLY C O 1
ATOM 4029 N N . GLU C 1 51 ? -0.47658 82.65121 14.84381 1.000 15.21800 51 GLU C N 1
ATOM 4030 C CA . GLU C 1 51 ? -0.95778 81.35619 14.39638 1.000 22.12510 51 GLU C CA 1
ATOM 4031 C C . GLU C 1 51 ? -1.23035 80.48371 15.61468 1.000 25.33581 51 GLU C C 1
ATOM 4032 O O . GLU C 1 51 ? -0.62994 80.67386 16.67758 1.000 17.45483 51 GLU C O 1
ATOM 4038 N N . ASN C 1 52 ? -2.12183 79.49236 15.45273 1.000 18.70007 52 ASN C N 1
ATOM 4039 C CA . ASN C 1 52 ? -2.49650 78.65879 16.58782 1.000 17.82767 52 ASN C CA 1
ATOM 4040 C C . ASN C 1 52 ? -2.32425 77.16224 16.37290 1.000 19.50867 52 ASN C C 1
ATOM 4041 O O . ASN C 1 52 ? -2.63849 76.39564 17.28491 1.000 20.57815 52 ASN C O 1
ATOM 4046 N N . LYS C 1 53 ? -1.80482 76.71912 15.23293 1.000 17.83500 53 LYS C N 1
ATOM 4047 C CA . LYS C 1 53 ? -1.47346 75.31122 15.03752 1.000 19.71840 53 LYS C CA 1
ATOM 4048 C C . LYS C 1 53 ? -0.01192 75.18947 14.66089 1.000 22.09773 53 LYS C C 1
ATOM 4049 O O . LYS C 1 53 ? 0.46650 75.89923 13.76726 1.000 18.77803 53 LYS C O 1
ATOM 4055 N N . VAL C 1 54 ? 0.67933 74.26737 15.33381 1.000 22.79503 54 VAL C N 1
ATOM 4056 C CA . VAL C 1 54 ? 2.12214 74.12075 15.18122 1.000 23.06470 54 VAL C CA 1
ATOM 4057 C C . VAL C 1 54 ? 2.48457 73.70460 13.76062 1.000 25.34929 54 VAL C C 1
ATOM 4058 O O . VAL C 1 54 ? 3.46796 74.18920 13.18785 1.000 21.44944 54 VAL C O 1
ATOM 4062 N N . GLN C 1 55 ? 1.72557 72.77944 13.17810 1.000 24.27001 55 GLN C N 1
ATOM 4063 C CA . GLN C 1 55 ? 2.09419 72.30427 11.84722 1.000 21.43658 55 GLN C CA 1
ATOM 4064 C C . GLN C 1 55 ? 1.91027 73.40546 10.81161 1.000 22.67501 55 GLN C C 1
ATOM 4065 O O . GLN C 1 55 ? 2.74143 73.57197 9.91207 1.000 26.63501 55 GLN C O 1
ATOM 4071 N N . VAL C 1 56 ? 0.84170 74.18713 10.94945 1.000 21.67497 56 VAL C N 1
ATOM 4072 C CA . VAL C 1 56 ? 0.57871 75.27295 10.01723 1.000 21.59602 56 VAL C CA 1
ATOM 4073 C C . VAL C 1 56 ? 1.63830 76.36390 10.14208 1.000 20.80562 56 VAL C C 1
ATOM 4074 O O . VAL C 1 56 ? 2.17860 76.83384 9.13548 1.000 18.36514 56 VAL C O 1
ATOM 4078 N N . ILE C 1 57 ? 1.94596 76.80449 11.36842 1.000 16.64400 57 ILE C N 1
ATOM 4079 C CA . ILE C 1 57 ? 2.96724 77.85123 11.47918 1.000 19.81194 57 ILE C CA 1
ATOM 4080 C C . ILE C 1 57 ? 4.33959 77.32040 11.05877 1.000 17.68105 57 ILE C C 1
ATOM 4081 O O . ILE C 1 57 ? 5.13576 78.05041 10.45532 1.000 21.80024 57 ILE C O 1
ATOM 4086 N N . LYS C 1 58 ? 4.63362 76.04865 11.32716 1.000 20.18142 58 LYS C N 1
ATOM 4087 C CA . LYS C 1 58 ? 5.91322 75.48033 10.89976 1.000 19.70371 58 LYS C CA 1
ATOM 4088 C C . LYS C 1 58 ? 6.11703 75.62478 9.39128 1.000 23.50092 58 LYS C C 1
ATOM 4089 O O . LYS C 1 58 ? 7.19216 76.03061 8.93098 1.000 20.57276 58 LYS C O 1
ATOM 4095 N N . ASP C 1 59 ? 5.08997 75.30278 8.60461 1.000 18.35583 59 ASP C N 1
ATOM 4096 C CA . ASP C 1 59 ? 5.22215 75.35552 7.15011 1.000 24.42997 59 ASP C CA 1
ATOM 4097 C C . ASP C 1 59 ? 5.25275 76.79162 6.64871 1.000 22.50232 59 ASP C C 1
ATOM 4098 O O . ASP C 1 59 ? 5.95964 77.09933 5.68590 1.000 21.96174 59 ASP C O 1
ATOM 4103 N N . LYS C 1 60 ? 4.49286 77.68265 7.28585 1.000 19.08134 60 LYS C N 1
ATOM 4104 C CA . LYS C 1 60 ? 4.50166 79.08440 6.87620 1.000 16.14422 60 LYS C CA 1
ATOM 4105 C C . LYS C 1 60 ? 5.82296 79.75903 7.22593 1.000 18.01554 60 LYS C C 1
ATOM 4106 O O . LYS C 1 60 ? 6.31430 80.60373 6.46762 1.000 21.53662 60 LYS C O 1
ATOM 4112 N N . ILE C 1 61 ? 6.40477 79.41543 8.37608 1.000 20.54119 61 ILE C N 1
ATOM 4113 C CA . ILE C 1 61 ? 7.72424 79.93717 8.72887 1.000 21.76869 61 ILE C CA 1
ATOM 4114 C C . ILE C 1 61 ? 8.73770 79.57915 7.64275 1.000 22.63564 61 ILE C C 1
ATOM 4115 O O . ILE C 1 61 ? 9.50122 80.43136 7.16840 1.000 19.03540 61 ILE C O 1
ATOM 4120 N N . GLU C 1 62 ? 8.74759 78.31535 7.22207 1.000 20.98825 62 GLU C N 1
ATOM 4121 C CA . GLU C 1 62 ? 9.71498 77.88640 6.21844 1.000 18.78114 62 GLU C CA 1
ATOM 4122 C C . GLU C 1 62 ? 9.47647 78.59880 4.89275 1.000 23.61085 62 GLU C C 1
ATOM 4123 O O . GLU C 1 62 ? 10.42081 79.08566 4.26301 1.000 23.50517 62 GLU C O 1
ATOM 4129 N N . TYR C 1 63 ? 8.21417 78.67603 4.46026 1.000 21.52846 63 TYR C N 1
ATOM 4130 C CA . TYR C 1 63 ? 7.88452 79.36978 3.21853 1.000 21.73849 63 TYR C CA 1
ATOM 4131 C C . TYR C 1 63 ? 8.45082 80.78323 3.21191 1.000 24.29970 63 TYR C C 1
ATOM 4132 O O . TYR C 1 63 ? 9.19992 81.16925 2.30687 1.000 20.90558 63 TYR C O 1
ATOM 4141 N N . PHE C 1 64 ? 8.09364 81.57694 4.22617 1.000 20.27882 64 PHE C N 1
ATOM 4142 C CA . PHE C 1 64 ? 8.55737 82.95461 4.27639 1.000 23.17111 64 PHE C CA 1
ATOM 4143 C C . PHE C 1 64 ? 10.05114 83.06025 4.55469 1.000 23.14377 64 PHE C C 1
ATOM 4144 O O . PHE C 1 64 ? 10.65721 84.08555 4.21976 1.000 25.35295 64 PHE C O 1
ATOM 4152 N N . LYS C 1 65 ? 10.66718 82.03319 5.13469 1.000 16.52965 65 LYS C N 1
ATOM 4153 C CA . LYS C 1 65 ? 12.12842 81.98538 5.13106 1.000 22.06260 65 LYS C CA 1
ATOM 4154 C C . LYS C 1 65 ? 12.65231 81.90516 3.70032 1.000 31.01086 65 LYS C C 1
ATOM 4155 O O . LYS C 1 65 ? 13.57790 82.62936 3.31538 1.000 24.31732 65 LYS C O 1
ATOM 4161 N N . GLU C 1 66 ? 12.04406 81.04913 2.87946 1.000 25.99679 66 GLU C N 1
ATOM 4162 C CA . GLU C 1 66 ? 12.56383 80.89637 1.52420 1.000 32.52020 66 GLU C CA 1
ATOM 4163 C C . GLU C 1 66 ? 12.26393 82.12276 0.66178 1.000 32.66476 66 GLU C C 1
ATOM 4164 O O . GLU C 1 66 ? 13.07200 82.46341 -0.20549 1.000 34.34360 66 GLU C O 1
ATOM 4170 N N . LYS C 1 67 ? 11.14733 82.82618 0.91102 1.000 26.12760 67 LYS C N 1
ATOM 4171 C CA . LYS C 1 67 ? 10.85186 84.08750 0.22892 1.000 27.29244 67 LYS C CA 1
ATOM 4172 C C . LYS C 1 67 ? 11.56411 85.28731 0.84710 1.000 33.13382 67 LYS C C 1
ATOM 4173 O O . LYS C 1 67 ? 11.36787 86.41552 0.37631 1.000 36.16528 67 LYS C O 1
ATOM 4179 N N . ASN C 1 68 ? 12.33762 85.08086 1.91068 1.000 34.57153 68 ASN C N 1
ATOM 4180 C CA . ASN C 1 68 ? 13.13249 86.13676 2.54323 1.000 41.38483 68 ASN C CA 1
ATOM 4181 C C . ASN C 1 68 ? 12.29199 87.33143 3.01166 1.000 29.40103 68 ASN C C 1
ATOM 4182 O O . ASN C 1 68 ? 12.69382 88.48375 2.84957 1.000 33.96850 68 ASN C O 1
ATOM 4187 N N . LYS C 1 69 ? 11.13256 87.06469 3.62106 1.000 29.25742 69 LYS C N 1
ATOM 4188 C CA . LYS C 1 69 ? 10.27813 88.10416 4.19623 1.000 23.55258 69 LYS C CA 1
ATOM 4189 C C . LYS C 1 69 ? 10.45186 88.16065 5.70988 1.000 33.92139 69 LYS C C 1
ATOM 4190 O O . LYS C 1 69 ? 10.50904 87.12356 6.37762 1.000 29.98933 69 LYS C O 1
ATOM 4196 N N . LYS C 1 70 ? 10.51227 89.36844 6.26198 1.000 23.00952 70 LYS C N 1
ATOM 4197 C CA . LYS C 1 70 ? 10.69941 89.50999 7.70123 1.000 31.46082 70 LYS C CA 1
ATOM 4198 C C . LYS C 1 70 ? 9.34290 89.51219 8.38922 1.000 28.70845 70 LYS C C 1
ATOM 4199 O O . LYS C 1 70 ? 8.47990 90.33764 8.07413 1.000 28.90422 70 LYS C O 1
ATOM 4205 N N . ILE C 1 71 ? 9.16043 88.59082 9.32838 1.000 25.20858 71 ILE C N 1
ATOM 4206 C CA . ILE C 1 71 ? 7.90377 88.43953 10.04534 1.000 21.90166 71 ILE C CA 1
ATOM 4207 C C . ILE C 1 71 ? 8.21285 88.25180 11.51825 1.000 23.13478 71 ILE C C 1
ATOM 4208 O O . ILE C 1 71 ? 9.18830 87.57777 11.87108 1.000 22.94897 71 ILE C O 1
ATOM 4213 N N . LYS C 1 72 ? 7.38173 88.85200 12.37530 1.000 17.00983 72 LYS C N 1
ATOM 4214 C CA . LYS C 1 72 ? 7.36993 88.56748 13.81147 1.000 17.75692 72 LYS C CA 1
ATOM 4215 C C . LYS C 1 72 ? 6.31029 87.49563 14.04240 1.000 20.80921 72 LYS C C 1
ATOM 4216 O O . LYS C 1 72 ? 5.10997 87.78944 14.03116 1.000 19.87542 72 LYS C O 1
ATOM 4222 N N . TRP C 1 73 ? 6.74469 86.24666 14.24094 1.000 16.85732 73 TRP C N 1
ATOM 4223 C CA . TRP C 1 73 ? 5.81417 85.13710 14.44613 1.000 17.83855 73 TRP C CA 1
ATOM 4224 C C . TRP C 1 73 ? 5.37954 85.08020 15.90965 1.000 17.79325 73 TRP C C 1
ATOM 4225 O O . TRP C 1 73 ? 6.22182 84.99725 16.80666 1.000 17.22260 73 TRP C O 1
ATOM 4236 N N . HIS C 1 74 ? 4.06947 85.09982 16.14584 1.000 15.34076 74 HIS C N 1
ATOM 4237 C CA . HIS C 1 74 ? 3.49096 84.89103 17.46853 1.000 21.35352 74 HIS C CA 1
ATOM 4238 C C . HIS C 1 74 ? 2.68188 83.60365 17.48266 1.000 19.70269 74 HIS C C 1
ATOM 4239 O O . HIS C 1 74 ? 1.94517 83.31698 16.53836 1.000 17.13270 74 HIS C O 1
ATOM 4246 N N . PHE C 1 75 ? 2.81868 82.82339 18.55204 1.000 17.66535 75 PHE C N 1
ATOM 4247 C CA . PHE C 1 75 ? 1.99146 81.63782 18.73224 1.000 19.56021 75 PHE C CA 1
ATOM 4248 C C . PHE C 1 75 ? 0.91803 81.95505 19.76066 1.000 19.63625 75 PHE C C 1
ATOM 4249 O O . PHE C 1 75 ? 1.22817 82.30211 20.90806 1.000 16.35911 75 PHE C O 1
ATOM 4257 N N . ILE C 1 76 ? -0.34368 81.84574 19.34690 1.000 16.49286 76 ILE C N 1
ATOM 4258 C CA . ILE C 1 76 ? -1.45462 82.26585 20.18456 1.000 18.83703 76 ILE C CA 1
ATOM 4259 C C . ILE C 1 76 ? -2.41733 81.11946 20.49234 1.000 23.09470 76 ILE C C 1
ATOM 4260 O O . ILE C 1 76 ? -3.49286 81.35109 21.02736 1.000 31.31622 76 ILE C O 1
ATOM 4265 N N . GLY C 1 77 ? -2.05875 79.88089 20.15301 1.000 22.04364 77 GLY C N 1
ATOM 4266 C CA . GLY C 1 77 ? -2.89594 78.73945 20.43417 1.000 23.93329 77 GLY C CA 1
ATOM 4267 C C . GLY C 1 77 ? -2.33688 77.85015 21.53803 1.000 26.52068 77 GLY C C 1
ATOM 4268 O O . GLY C 1 77 ? -1.27408 78.09265 22.10456 1.000 21.04888 77 GLY C O 1
ATOM 4269 N N . ASN C 1 78 ? -3.08982 76.78718 21.81982 1.000 26.55524 78 ASN C N 1
ATOM 4270 C CA . ASN C 1 78 ? -2.65462 75.76995 22.77009 1.000 25.67259 78 ASN C CA 1
ATOM 4271 C C . ASN C 1 78 ? -1.39445 75.08612 22.26231 1.000 27.85657 78 ASN C C 1
ATOM 4272 O O . ASN C 1 78 ? -1.36801 74.56383 21.14423 1.000 28.91444 78 ASN C O 1
ATOM 4277 N N . LEU C 1 79 ? -0.35014 75.08955 23.08204 1.000 18.41031 79 LEU C N 1
ATOM 4278 C CA . LEU C 1 79 ? 0.96096 74.58298 22.69514 1.000 20.32447 79 LEU C CA 1
ATOM 4279 C C . LEU C 1 79 ? 1.24486 73.32320 23.50032 1.000 25.04414 79 LEU C C 1
ATOM 4280 O O . LEU C 1 79 ? 1.45562 73.39725 24.71329 1.000 21.55587 79 LEU C O 1
ATOM 4285 N N . GLN C 1 80 ? 1.25832 72.17388 22.83174 1.000 25.96223 80 GLN C N 1
ATOM 4286 C CA . GLN C 1 80 ? 1.60486 70.93121 23.50425 1.000 27.81248 80 GLN C CA 1
ATOM 4287 C C . GLN C 1 80 ? 3.09663 70.89551 23.80075 1.000 26.48848 80 GLN C C 1
ATOM 4288 O O . GLN C 1 80 ? 3.91953 71.32412 22.98650 1.000 25.92672 80 GLN C O 1
ATOM 4294 N N . LYS C 1 81 ? 3.43598 70.35933 24.97635 1.000 26.39751 81 LYS C N 1
ATOM 4295 C CA . LYS C 1 81 ? 4.82606 70.30591 25.42275 1.000 33.59112 81 LYS C CA 1
ATOM 4296 C C . LYS C 1 81 ? 5.73184 69.68143 24.36781 1.000 28.20492 81 LYS C C 1
ATOM 4297 O O . LYS C 1 81 ? 6.80737 70.21495 24.06179 1.000 20.62694 81 LYS C O 1
ATOM 4303 N N . ASN C 1 82 ? 5.31883 68.54780 23.79949 1.000 18.14876 82 ASN C N 1
ATOM 4304 C CA . ASN C 1 82 ? 6.19146 67.88728 22.84031 1.000 31.36031 82 ASN C CA 1
ATOM 4305 C C . ASN C 1 82 ? 6.13631 68.52542 21.45190 1.000 25.38361 82 ASN C C 1
ATOM 4306 O O . ASN C 1 82 ? 6.73377 67.98247 20.52337 1.000 27.18315 82 ASN C O 1
ATOM 4311 N N . LYS C 1 83 ? 5.46754 69.67151 21.28804 1.000 20.74916 83 LYS C N 1
ATOM 4312 C CA . LYS C 1 83 ? 5.53623 70.41713 20.03429 1.000 19.54891 83 LYS C CA 1
ATOM 4313 C C . LYS C 1 83 ? 6.35524 71.69921 20.13898 1.000 24.03375 83 LYS C C 1
ATOM 4314 O O . LYS C 1 83 ? 6.59478 72.34956 19.11323 1.000 24.01658 83 LYS C O 1
ATOM 4320 N N . VAL C 1 84 ? 6.78503 72.07441 21.34440 1.000 20.79150 84 VAL C N 1
ATOM 4321 C CA . VAL C 1 84 ? 7.55846 73.30018 21.54198 1.000 20.62730 84 VAL C CA 1
ATOM 4322 C C . VAL C 1 84 ? 8.78253 73.32361 20.63748 1.000 23.87991 84 VAL C C 1
ATOM 4323 O O . VAL C 1 84 ? 9.12295 74.35824 20.05158 1.000 21.89986 84 VAL C O 1
ATOM 4327 N N . LYS C 1 85 ? 9.47415 72.18424 20.53181 1.000 24.08340 85 LYS C N 1
ATOM 4328 C CA . LYS C 1 85 ? 10.70989 72.07212 19.76055 1.000 22.13731 85 LYS C CA 1
ATOM 4329 C C . LYS C 1 85 ? 10.54855 72.48565 18.30280 1.000 20.86075 85 LYS C C 1
ATOM 4330 O O . LYS C 1 85 ? 11.55108 72.79595 17.65208 1.000 26.64112 85 LYS C O 1
ATOM 4336 N N . TYR C 1 86 ? 9.32652 72.47946 17.76285 1.000 19.42175 86 TYR C N 1
ATOM 4337 C CA . TYR C 1 86 ? 9.13806 72.85600 16.36534 1.000 21.00375 86 TYR C CA 1
ATOM 4338 C C . TYR C 1 86 ? 9.01423 74.36174 16.15091 1.000 30.08488 86 TYR C C 1
ATOM 4339 O O . TYR C 1 86 ? 9.06690 74.80728 14.99611 1.000 22.51891 86 TYR C O 1
ATOM 4348 N N . ILE C 1 87 ? 8.85937 75.15839 17.21108 1.000 24.26711 87 ILE C N 1
ATOM 4349 C CA . ILE C 1 87 ? 8.69006 76.59776 17.02518 1.000 26.66736 87 ILE C CA 1
ATOM 4350 C C . ILE C 1 87 ? 9.69011 77.41469 17.83562 1.000 19.27554 87 ILE C C 1
ATOM 4351 O O . ILE C 1 87 ? 9.74341 78.64189 17.69319 1.000 20.86654 87 ILE C O 1
ATOM 4356 N N . ILE C 1 88 ? 10.47939 76.75657 18.69070 1.000 21.08527 88 ILE C N 1
ATOM 4357 C CA . ILE C 1 88 ? 11.27678 77.48568 19.68142 1.000 21.20969 88 ILE C CA 1
ATOM 4358 C C . ILE C 1 88 ? 12.29915 78.41393 19.02452 1.000 23.92955 88 ILE C C 1
ATOM 4359 O O . ILE C 1 88 ? 12.64211 79.45797 19.58809 1.000 23.25749 88 ILE C O 1
ATOM 4364 N N . ASP C 1 89 ? 12.78105 78.08304 17.82609 1.000 18.37797 89 ASP C N 1
ATOM 4365 C CA . ASP C 1 89 ? 13.78937 78.92591 17.18558 1.000 25.69267 89 ASP C CA 1
ATOM 4366 C C . ASP C 1 89 ? 13.21975 80.06395 16.33672 1.000 25.67237 89 ASP C C 1
ATOM 4367 O O . ASP C 1 89 ? 13.97007 80.98371 15.98915 1.000 26.97677 89 ASP C O 1
ATOM 4372 N N . ASP C 1 90 ? 11.93547 80.03493 15.97614 1.000 22.38467 90 ASP C N 1
ATOM 4373 C CA . ASP C 1 90 ? 11.39229 80.97506 14.99677 1.000 19.28542 90 ASP C CA 1
ATOM 4374 C C . ASP C 1 90 ? 10.27090 81.86872 15.52355 1.000 20.21275 90 ASP C C 1
ATOM 4375 O O . ASP C 1 90 ? 9.91120 82.83961 14.84636 1.000 21.03501 90 ASP C O 1
ATOM 4380 N N . VAL C 1 91 ? 9.71430 81.58396 16.68348 1.000 18.32912 91 VAL C N 1
ATOM 4381 C CA . VAL C 1 91 ? 8.61699 82.36820 17.24478 1.000 19.92370 91 VAL C CA 1
ATOM 4382 C C . VAL C 1 91 ? 9.18617 83.45177 18.15651 1.000 23.95315 91 VAL C C 1
ATOM 4383 O O . VAL C 1 91 ? 10.09007 83.18616 18.95760 1.000 18.52727 91 VAL C O 1
ATOM 4387 N N . ASP C 1 92 ? 8.66804 84.68320 18.03913 1.000 20.21565 92 ASP C N 1
ATOM 4388 C CA . ASP C 1 92 ? 9.11671 85.77172 18.91356 1.000 20.35353 92 ASP C CA 1
ATOM 4389 C C . ASP C 1 92 ? 8.33339 85.89218 20.22309 1.000 22.52478 92 ASP C C 1
ATOM 4390 O O . ASP C 1 92 ? 8.86425 86.43543 21.19601 1.000 19.29619 92 ASP C O 1
ATOM 4395 N N . LEU C 1 93 ? 7.07469 85.45954 20.26598 1.000 15.39461 93 LEU C N 1
ATOM 4396 C CA . LEU C 1 93 ? 6.27291 85.54643 21.48327 1.000 16.86697 93 LEU C CA 1
ATOM 4397 C C . LEU C 1 93 ? 5.28958 84.38475 21.54352 1.000 14.58650 93 LEU C C 1
ATOM 4398 O O . LEU C 1 93 ? 4.57398 84.12977 20.57402 1.000 19.06121 93 LEU C O 1
ATOM 4403 N N . ILE C 1 94 ? 5.24427 83.69814 22.67751 1.000 16.33584 94 ILE C N 1
ATOM 4404 C CA . ILE C 1 94 ? 4.24602 82.66254 22.92559 1.000 15.37769 94 ILE C CA 1
ATOM 4405 C C . ILE C 1 94 ? 3.22727 83.26106 23.88802 1.000 17.96925 94 ILE C C 1
ATOM 4406 O O . ILE C 1 94 ? 3.55893 83.58116 25.03902 1.000 16.23258 94 ILE C O 1
ATOM 4411 N N . HIS C 1 95 ? 1.99258 83.45644 23.41638 1.000 15.35431 95 HIS C N 1
ATOM 4412 C CA . HIS C 1 95 ? 0.98131 84.10932 24.24421 1.000 15.34822 95 HIS C CA 1
ATOM 4413 C C . HIS C 1 95 ? 0.35904 83.17509 25.27257 1.000 18.08485 95 HIS C C 1
ATOM 4414 O O . HIS C 1 95 ? -0.28669 83.66111 26.19952 1.000 15.77226 95 HIS C O 1
ATOM 4421 N N . SER C 1 96 ? 0.53904 81.86419 25.14208 1.000 13.27845 96 SER C N 1
ATOM 4422 C CA . SER C 1 96 ? -0.36742 80.89833 25.74574 1.000 21.44968 96 SER C CA 1
ATOM 4423 C C . SER C 1 96 ? 0.32516 80.01787 26.77410 1.000 22.38558 96 SER C C 1
ATOM 4424 O O . SER C 1 96 ? 0.11265 78.80330 26.81609 1.000 22.55267 96 SER C O 1
ATOM 4427 N N . VAL C 1 97 ? 1.16149 80.60153 27.62496 1.000 18.18205 97 VAL C N 1
ATOM 4428 C CA . VAL C 1 97 ? 1.78623 79.81717 28.68596 1.000 19.78580 97 VAL C CA 1
ATOM 4429 C C . VAL C 1 97 ? 0.79346 79.75449 29.84417 1.000 18.73438 97 VAL C C 1
ATOM 4430 O O . VAL C 1 97 ? 0.56122 80.74567 30.54064 1.000 14.54947 97 VAL C O 1
ATOM 4434 N N . ASN C 1 98 ? 0.18183 78.58681 30.02778 1.000 19.89928 98 ASN C N 1
ATOM 4435 C CA . ASN C 1 98 ? -0.93279 78.41769 30.94750 1.000 19.26885 98 ASN C CA 1
ATOM 4436 C C . ASN C 1 98 ? -0.63105 77.50121 32.12741 1.000 19.90180 98 ASN C C 1
ATOM 4437 O O . ASN C 1 98 ? -1.53875 77.24135 32.92459 1.000 17.38035 98 ASN C O 1
ATOM 4442 N N . LYS C 1 99 ? 0.59355 76.99443 32.25966 1.000 18.23954 99 LYS C N 1
ATOM 4443 C CA . LYS C 1 99 ? 0.89932 76.09335 33.36593 1.000 20.22428 99 LYS C CA 1
ATOM 4444 C C . LYS C 1 99 ? 2.40479 75.90602 33.46526 1.000 22.04831 99 LYS C C 1
ATOM 4445 O O . LYS C 1 99 ? 3.14292 76.07858 32.48678 1.000 15.67270 99 LYS C O 1
ATOM 4451 N N . LEU C 1 100 ? 2.84052 75.50735 34.66160 1.000 16.80708 100 LEU C N 1
ATOM 4452 C CA . LEU C 1 100 ? 4.26879 75.41025 34.94865 1.000 20.80717 100 LEU C CA 1
ATOM 4453 C C . LEU C 1 100 ? 4.96248 74.39674 34.04441 1.000 15.08692 100 LEU C C 1
ATOM 4454 O O . LEU C 1 100 ? 6.09215 74.63081 33.60830 1.000 20.96628 100 LEU C O 1
ATOM 4459 N N . SER C 1 101 ? 4.31743 73.25745 33.75979 1.000 16.04708 101 SER C N 1
ATOM 4460 C CA . SER C 1 101 ? 5.00043 72.21825 32.98526 1.000 17.41310 101 SER C CA 1
ATOM 4461 C C . SER C 1 101 ? 5.31959 72.69487 31.57137 1.000 19.26156 101 SER C C 1
ATOM 4462 O O . SER C 1 101 ? 6.40743 72.42587 31.04618 1.000 19.72583 101 SER C O 1
ATOM 4465 N N . LEU C 1 102 ? 4.39087 73.40967 30.94343 1.000 17.12417 102 LEU C N 1
ATOM 4466 C CA . LEU C 1 102 ? 4.67605 74.01752 29.64503 1.000 19.74943 102 LEU C CA 1
ATOM 4467 C C . LEU C 1 102 ? 5.78224 75.05464 29.76101 1.000 13.87820 102 LEU C C 1
ATOM 4468 O O . LEU C 1 102 ? 6.69633 75.10160 28.93165 1.000 15.66543 102 LEU C O 1
ATOM 4473 N N . ALA C 1 103 ? 5.71132 75.91393 30.77860 1.000 18.38550 103 ALA C N 1
ATOM 4474 C CA . ALA C 1 103 ? 6.76524 76.91141 30.94599 1.000 20.75553 103 ALA C CA 1
ATOM 4475 C C . ALA C 1 103 ? 8.14226 76.25178 31.07583 1.000 18.39950 103 ALA C C 1
ATOM 4476 O O . ALA C 1 103 ? 9.12527 76.70975 30.47620 1.000 16.87846 103 ALA C O 1
ATOM 4478 N N . GLN C 1 104 ? 8.21892 75.15866 31.83787 1.000 18.87461 104 GLN C N 1
ATOM 4479 C CA . GLN C 1 104 ? 9.47890 74.44254 32.03201 1.000 13.30778 104 GLN C CA 1
ATOM 4480 C C . GLN C 1 104 ? 9.99682 73.86557 30.72410 1.000 20.17172 104 GLN C C 1
ATOM 4481 O O . GLN C 1 104 ? 11.21086 73.84451 30.47735 1.000 17.80290 104 GLN C O 1
ATOM 4487 N N . GLU C 1 105 ? 9.09612 73.36190 29.88362 1.000 15.24405 105 GLU C N 1
ATOM 4488 C CA . GLU C 1 105 ? 9.53158 72.79427 28.61351 1.000 21.39655 105 GLU C CA 1
ATOM 4489 C C . GLU C 1 105 ? 9.99784 73.89115 27.65284 1.000 18.80903 105 GLU C C 1
ATOM 4490 O O . GLU C 1 105 ? 10.98396 73.71161 26.94186 1.000 20.11356 105 GLU C O 1
ATOM 4496 N N . ILE C 1 106 ? 9.31977 75.04306 27.62891 1.000 18.09352 106 ILE C N 1
ATOM 4497 C CA . ILE C 1 106 ? 9.77604 76.15081 26.78695 1.000 11.34535 106 ILE C CA 1
ATOM 4498 C C . ILE C 1 106 ? 11.12942 76.64086 27.27122 1.000 14.15467 106 ILE C C 1
ATOM 4499 O O . ILE C 1 106 ? 12.02630 76.91537 26.47620 1.000 16.87377 106 ILE C O 1
ATOM 4504 N N . ASN C 1 107 ? 11.30546 76.72941 28.58652 1.000 17.94410 107 ASN C N 1
ATOM 4505 C CA . ASN C 1 107 ? 12.59527 77.14548 29.13582 1.000 17.87805 107 ASN C CA 1
ATOM 4506 C C . ASN C 1 107 ? 13.71984 76.18845 28.73220 1.000 15.54525 107 ASN C C 1
ATOM 4507 O O . ASN C 1 107 ? 14.79599 76.61419 28.32490 1.000 17.87927 107 ASN C O 1
ATOM 4512 N N . LYS C 1 108 ? 13.49575 74.88980 28.86395 1.000 20.67051 108 LYS C N 1
ATOM 4513 C CA . LYS C 1 108 ? 14.52407 73.90970 28.51958 1.000 22.34541 108 LYS C CA 1
ATOM 4514 C C . LYS C 1 108 ? 14.90658 74.00774 27.04812 1.000 21.80566 108 LYS C C 1
ATOM 4515 O O . LYS C 1 108 ? 16.08568 74.03535 26.70276 1.000 21.93838 108 LYS C O 1
ATOM 4521 N N . LYS C 1 109 ? 13.92272 74.04969 26.15739 1.000 20.72222 109 LYS C N 1
ATOM 4522 C CA . LYS C 1 109 ? 14.25418 74.12184 24.73526 1.000 18.57419 109 LYS C CA 1
ATOM 4523 C C . LYS C 1 109 ? 14.91042 75.44993 24.38052 1.000 17.71536 109 LYS C C 1
ATOM 4524 O O . LYS C 1 109 ? 15.82216 75.48719 23.55161 1.000 22.28048 109 LYS C O 1
ATOM 4530 N N . ALA C 1 110 ? 14.44477 76.55719 24.96833 1.000 23.64894 110 ALA C N 1
ATOM 4531 C CA . ALA C 1 110 ? 15.09745 77.84203 24.72647 1.000 18.30329 110 ALA C CA 1
ATOM 4532 C C . ALA C 1 110 ? 16.53993 77.81034 25.21114 1.000 27.38977 110 ALA C C 1
ATOM 4533 O O . ALA C 1 110 ? 17.44752 78.32465 24.54132 1.000 20.73844 110 ALA C O 1
ATOM 4535 N N . GLU C 1 111 ? 16.76803 77.22106 26.38736 1.000 22.75065 111 GLU C N 1
ATOM 4536 C CA . GLU C 1 111 ? 18.12722 77.11270 26.89976 1.000 26.36628 111 GLU C CA 1
ATOM 4537 C C . GLU C 1 111 ? 19.00738 76.29882 25.95358 1.000 25.22759 111 GLU C C 1
ATOM 4538 O O . GLU C 1 111 ? 20.15596 76.66895 25.69720 1.000 29.20471 111 GLU C O 1
ATOM 4544 N N . GLN C 1 112 ? 18.47160 75.20426 25.39880 1.000 23.06944 112 GLN C N 1
ATOM 4545 C CA . GLN C 1 112 ? 19.22489 74.40427 24.43264 1.000 29.30647 112 GLN C CA 1
ATOM 4546 C C . GLN C 1 112 ? 19.57004 75.19972 23.18191 1.000 25.09122 112 GLN C C 1
ATOM 4547 O O . GLN C 1 112 ? 20.54322 74.88312 22.49712 1.000 29.86041 112 GLN C O 1
ATOM 4553 N N . SER C 1 113 ? 18.78220 76.21717 22.85446 1.000 29.17538 113 SER C N 1
ATOM 4554 C CA . SER C 1 113 ? 19.03457 77.05838 21.69565 1.000 19.36207 113 SER C CA 1
ATOM 4555 C C . SER C 1 113 ? 19.76750 78.33225 22.07430 1.000 27.57725 113 SER C C 1
ATOM 4556 O O . SER C 1 113 ? 19.88289 79.23414 21.24093 1.000 24.13077 113 SER C O 1
ATOM 4559 N N . SER C 1 114 ? 20.22996 78.43462 23.32400 1.000 24.42586 114 SER C N 1
ATOM 4560 C CA . SER C 1 114 ? 20.99961 79.58570 23.80127 1.000 34.79492 114 SER C CA 1
ATOM 4561 C C . SER C 1 114 ? 20.24509 80.89453 23.58151 1.000 33.78005 114 SER C C 1
ATOM 4562 O O . SER C 1 114 ? 20.81551 81.90433 23.15852 1.000 26.82207 114 SER C O 1
ATOM 4565 N N . LYS C 1 115 ? 18.94756 80.87512 23.86466 1.000 24.02748 115 LYS C N 1
ATOM 4566 C CA . LYS C 1 115 ? 18.11672 82.05668 23.71967 1.000 21.52176 115 LYS C CA 1
ATOM 4567 C C . LYS C 1 115 ? 17.16475 82.15154 24.90311 1.000 18.40562 115 LYS C C 1
ATOM 4568 O O . LYS C 1 115 ? 16.98361 81.19619 25.66931 1.000 18.47079 115 LYS C O 1
ATOM 4574 N N . ILE C 1 116 ? 16.58937 83.34245 25.05033 1.000 18.66619 116 ILE C N 1
ATOM 4575 C CA . ILE C 1 116 ? 15.53934 83.64224 26.01813 1.000 18.52073 116 ILE C CA 1
ATOM 4576 C C . ILE C 1 116 ? 14.24729 83.86909 25.25175 1.000 16.85696 116 ILE C C 1
ATOM 4577 O O . ILE C 1 116 ? 14.17036 84.77529 24.41516 1.000 20.69715 116 ILE C O 1
ATOM 4590 N N . ASP C 1 118 ? 10.50838 85.11537 24.88518 1.000 13.36448 118 ASP C N 1
ATOM 4591 C CA . ASP C 1 118 ? 9.49788 85.94535 25.52708 1.000 18.21490 118 ASP C CA 1
ATOM 4592 C C . ASP C 1 118 ? 8.19677 85.16559 25.59113 1.000 19.17052 118 ASP C C 1
ATOM 4593 O O . ASP C 1 118 ? 7.86268 84.42850 24.66206 1.000 15.63431 118 ASP C O 1
ATOM 4598 N N . VAL C 1 119 ? 7.45571 85.32463 26.69282 1.000 18.53806 119 VAL C N 1
ATOM 4599 C CA . VAL C 1 119 ? 6.17121 84.64865 26.86550 1.000 17.97742 119 VAL C CA 1
ATOM 4600 C C . VAL C 1 119 ? 5.18558 85.57519 27.56987 1.000 17.44187 119 VAL C C 1
ATOM 4601 O O . VAL C 1 119 ? 5.56371 86.53453 28.24551 1.000 12.85817 119 VAL C O 1
ATOM 4605 N N . LEU C 1 120 ? 3.90542 85.30055 27.35534 1.000 13.40064 120 LEU C N 1
ATOM 4606 C CA . LEU C 1 120 ? 2.82256 85.80702 28.17839 1.000 17.32656 120 LEU C CA 1
ATOM 4607 C C . LEU C 1 120 ? 2.23021 84.65019 28.96380 1.000 18.54458 120 LEU C C 1
ATOM 4608 O O . LEU C 1 120 ? 2.20793 83.51496 28.48372 1.000 18.38152 120 LEU C O 1
ATOM 4613 N N . LEU C 1 121 ? 1.75317 84.94130 30.17176 1.000 11.55827 121 LEU C N 1
ATOM 4614 C CA . LEU C 1 121 ? 1.01342 83.95870 30.95849 1.000 17.10657 121 LEU C CA 1
ATOM 4615 C C . LEU C 1 121 ? -0.47189 84.05057 30.60573 1.000 17.08405 121 LEU C C 1
ATOM 4616 O O . LEU C 1 121 ? -1.07810 85.12247 30.71520 1.000 16.28615 121 LEU C O 1
ATOM 4621 N N . GLU C 1 122 ? -1.05910 82.93657 30.18291 1.000 14.30643 122 GLU C N 1
ATOM 4622 C CA . GLU C 1 122 ? -2.47440 82.92068 29.82314 1.000 16.38674 122 GLU C CA 1
ATOM 4623 C C . GLU C 1 122 ? -3.29805 82.65657 31.07113 1.000 13.92642 122 GLU C C 1
ATOM 4624 O O . GLU C 1 122 ? -3.08840 81.64897 31.75671 1.000 15.29085 122 GLU C O 1
ATOM 4630 N N . ILE C 1 123 ? -4.24696 83.54054 31.35473 1.000 22.12624 123 ILE C N 1
ATOM 4631 C CA . ILE C 1 123 ? -4.99187 83.52202 32.60964 1.000 23.51663 123 ILE C CA 1
ATOM 4632 C C . ILE C 1 123 ? -6.47499 83.37574 32.29778 1.000 28.53084 123 ILE C C 1
ATOM 4633 O O . ILE C 1 123 ? -6.99952 84.07703 31.42243 1.000 24.79699 123 ILE C O 1
ATOM 4638 N N . ASN C 1 124 ? -7.13747 82.44742 32.99935 1.000 21.97651 124 ASN C N 1
ATOM 4639 C CA . ASN C 1 124 ? -8.54412 82.09907 32.74772 1.000 31.88178 124 ASN C CA 1
ATOM 4640 C C . ASN C 1 124 ? -9.43348 82.98554 33.61082 1.000 31.19776 124 ASN C C 1
ATOM 4641 O O . ASN C 1 124 ? -9.96610 82.57956 34.64277 1.000 41.54665 124 ASN C O 1
ATOM 4646 N N . VAL C 1 125 ? -9.63108 84.21170 33.14278 1.000 24.08348 125 VAL C N 1
ATOM 4647 C CA . VAL C 1 125 ? -10.22095 85.23246 33.99379 1.000 20.87466 125 VAL C CA 1
ATOM 4648 C C . VAL C 1 125 ? -11.71991 84.99104 34.19579 1.000 28.17851 125 VAL C C 1
ATOM 4649 O O . VAL C 1 125 ? -12.25231 85.23559 35.28236 1.000 41.04266 125 VAL C O 1
ATOM 4653 N N . TYR C 1 126 ? -12.42425 84.49422 33.17301 1.000 33.60122 126 TYR C N 1
ATOM 4654 C CA . TYR C 1 126 ? -13.88432 84.41870 33.24787 1.000 33.89361 126 TYR C CA 1
ATOM 4655 C C . TYR C 1 126 ? -14.39737 83.12517 33.87085 1.000 39.81320 126 TYR C C 1
ATOM 4656 O O . TYR C 1 126 ? -15.52679 83.10420 34.37376 1.000 45.24730 126 TYR C O 1
ATOM 4665 N N . GLY C 1 127 ? -13.59889 82.06327 33.87172 1.000 47.66654 127 GLY C N 1
ATOM 4666 C CA . GLY C 1 127 ? -13.96699 80.82493 34.52255 1.000 50.15328 127 GLY C CA 1
ATOM 4667 C C . GLY C 1 127 ? -14.46247 79.73916 33.59789 1.000 52.56374 127 GLY C C 1
ATOM 4668 O O . GLY C 1 127 ? -15.04779 78.76471 34.08017 1.000 54.37200 127 GLY C O 1
ATOM 4669 N N . GLU C 1 128 ? -14.25391 79.88256 32.28949 1.000 50.22218 128 GLU C N 1
ATOM 4670 C CA . GLU C 1 128 ? -14.69534 78.88540 31.32330 1.000 54.28569 128 GLU C CA 1
ATOM 4671 C C . GLU C 1 128 ? -14.05412 77.53508 31.60725 1.000 60.42656 128 GLU C C 1
ATOM 4672 O O . GLU C 1 128 ? -12.84358 77.44156 31.83105 1.000 66.96020 128 GLU C O 1
ATOM 4678 N N . GLU C 1 129 ? -14.87203 76.48300 31.58196 1.000 66.70873 129 GLU C N 1
ATOM 4679 C CA . GLU C 1 129 ? -14.37100 75.13181 31.79248 1.000 68.45667 129 GLU C CA 1
ATOM 4680 C C . GLU C 1 129 ? -13.71666 74.54815 30.54423 1.000 74.83635 129 GLU C C 1
ATOM 4681 O O . GLU C 1 129 ? -12.92774 73.60216 30.66180 1.000 69.48248 129 GLU C O 1
ATOM 4687 N N . SER C 1 130 ? -14.03125 75.08373 29.35663 1.000 70.47613 130 SER C N 1
ATOM 4688 C CA . SER C 1 130 ? -13.29339 74.72988 28.14754 1.000 72.12708 130 SER C CA 1
ATOM 4689 C C . SER C 1 130 ? -11.92143 75.38738 28.09697 1.000 71.23341 130 SER C C 1
ATOM 4690 O O . SER C 1 130 ? -11.03471 74.88976 27.39447 1.000 72.68933 130 SER C O 1
ATOM 4693 N N . LYS C 1 131 ? -11.73383 76.49399 28.80980 1.000 65.72350 131 LYS C N 1
ATOM 4694 C CA . LYS C 1 131 ? -10.49832 77.25686 28.72714 1.000 68.63789 131 LYS C CA 1
ATOM 4695 C C . LYS C 1 131 ? -9.41734 76.63393 29.60747 1.000 63.86459 131 LYS C C 1
ATOM 4696 O O . LYS C 1 131 ? -9.69916 76.03241 30.65019 1.000 57.80182 131 LYS C O 1
ATOM 4702 N N . GLN C 1 132 ? -8.16542 76.78669 29.17181 1.000 47.97349 132 GLN C N 1
ATOM 4703 C CA . GLN C 1 132 ? -7.02728 76.13109 29.80235 1.000 53.40017 132 GLN C CA 1
ATOM 4704 C C . GLN C 1 132 ? -6.10993 77.09760 30.54287 1.000 41.62919 132 GLN C C 1
ATOM 4705 O O . GLN C 1 132 ? -5.06570 76.67619 31.04418 1.000 36.24439 132 GLN C O 1
ATOM 4711 N N . GLY C 1 133 ? -6.47808 78.36723 30.64306 1.000 30.44017 133 GLY C N 1
ATOM 4712 C CA . GLY C 1 133 ? -5.61211 79.35388 31.25997 1.000 33.14403 133 GLY C CA 1
ATOM 4713 C C . GLY C 1 133 ? -5.42477 79.14721 32.75342 1.000 29.86046 133 GLY C C 1
ATOM 4714 O O . GLY C 1 133 ? -6.08551 78.34258 33.40802 1.000 25.26367 133 GLY C O 1
ATOM 4715 N N . TYR C 1 134 ? -4.47924 79.90450 33.29509 1.000 24.71557 134 TYR C N 1
ATOM 4716 C CA . TYR C 1 134 ? -4.22549 79.89681 34.72715 1.000 22.82110 134 TYR C CA 1
ATOM 4717 C C . TYR C 1 134 ? -5.46189 80.32967 35.50937 1.000 26.23013 134 TYR C C 1
ATOM 4718 O O . TYR C 1 134 ? -6.16925 81.26285 35.12835 1.000 24.71660 134 TYR C O 1
ATOM 4727 N N . SER C 1 135 ? -5.72407 79.64622 36.61168 1.000 30.75206 135 SER C N 1
ATOM 4728 C CA . SER C 1 135 ? -6.47505 80.28971 37.67679 1.000 28.63186 135 SER C CA 1
ATOM 4729 C C . SER C 1 135 ? -5.49949 81.09157 38.52870 1.000 21.30929 135 SER C C 1
ATOM 4730 O O . SER C 1 135 ? -4.28495 80.87034 38.48541 1.000 21.10404 135 SER C O 1
ATOM 4733 N N . LEU C 1 136 ? -6.03475 82.02673 39.31489 1.000 21.57362 136 LEU C N 1
ATOM 4734 C CA . LEU C 1 136 ? -5.15812 82.86920 40.11905 1.000 22.26709 136 LEU C CA 1
ATOM 4735 C C . LEU C 1 136 ? -4.46058 82.07058 41.21488 1.000 21.85120 136 LEU C C 1
ATOM 4736 O O . LEU C 1 136 ? -3.29674 82.33318 41.53489 1.000 22.34019 136 LEU C O 1
ATOM 4741 N N . ASP C 1 137 ? -5.15577 81.10887 41.81992 1.000 19.85290 137 ASP C N 1
ATOM 4742 C CA . ASP C 1 137 ? -4.52017 80.26901 42.83501 1.000 24.01036 137 ASP C CA 1
ATOM 4743 C C . ASP C 1 137 ? -3.34336 79.49363 42.24806 1.000 24.84193 137 ASP C C 1
ATOM 4744 O O . ASP C 1 137 ? -2.25838 79.43023 42.84418 1.000 22.10154 137 ASP C O 1
ATOM 4749 N N . GLU C 1 138 ? -3.54117 78.90095 41.06767 1.000 21.27597 138 GLU C N 1
ATOM 4750 C CA . GLU C 1 138 ? -2.47130 78.13878 40.43249 1.000 21.53993 138 GLU C CA 1
ATOM 4751 C C . GLU C 1 138 ? -1.29661 79.03683 40.08227 1.000 20.29078 138 GLU C C 1
ATOM 4752 O O . GLU C 1 138 ? -0.13904 78.64141 40.23625 1.000 19.66991 138 GLU C O 1
ATOM 4758 N N . LEU C 1 139 ? -1.57783 80.25513 39.61483 1.000 24.75660 139 LEU C N 1
ATOM 4759 C CA . LEU C 1 139 ? -0.50635 81.19714 39.29827 1.000 24.23145 139 LEU C CA 1
ATOM 4760 C C . LEU C 1 139 ? 0.31198 81.56705 40.53601 1.000 20.72418 139 LEU C C 1
ATOM 4761 O O . LEU C 1 139 ? 1.54243 81.62478 40.47740 1.000 24.79524 139 LEU C O 1
ATOM 4766 N N . LYS C 1 140 ? -0.35241 81.83398 41.66571 1.000 25.27785 140 LYS C N 1
ATOM 4767 C CA . LYS C 1 140 ? 0.37313 82.14789 42.89923 1.000 21.20303 140 LYS C CA 1
ATOM 4768 C C . LYS C 1 140 ? 1.26837 80.99801 43.34265 1.000 17.71225 140 LYS C C 1
ATOM 4769 O O . LYS C 1 140 ? 2.34351 81.22805 43.90506 1.000 22.16094 140 LYS C O 1
ATOM 4775 N N . CYS C 1 141 ? 0.83690 79.75455 43.11105 1.000 20.99120 141 CYS C N 1
ATOM 4776 C CA . CYS C 1 141 ? 1.65610 78.60326 43.48265 1.000 18.13958 141 CYS C CA 1
ATOM 4777 C C . CYS C 1 141 ? 2.85058 78.41416 42.54737 1.000 18.16801 141 CYS C C 1
ATOM 4778 O O . CYS C 1 141 ? 3.89701 77.91753 42.97604 1.000 23.06996 141 CYS C O 1
ATOM 4781 N N . ASP C 1 142 ? 2.72350 78.80891 41.27635 1.000 15.95184 142 ASP C N 1
ATOM 4782 C CA . ASP C 1 142 ? 3.77458 78.62014 40.27926 1.000 18.66133 142 ASP C CA 1
ATOM 4783 C C . ASP C 1 142 ? 4.76491 79.77512 40.19795 1.000 21.03725 142 ASP C C 1
ATOM 4784 O O . ASP C 1 142 ? 5.83756 79.60759 39.60533 1.000 21.90384 142 ASP C O 1
ATOM 4789 N N . ILE C 1 143 ? 4.44385 80.93468 40.77415 1.000 24.69348 143 ILE C N 1
ATOM 4790 C CA . ILE C 1 143 ? 5.02835 82.17712 40.27207 1.000 19.13676 143 ILE C CA 1
ATOM 4791 C C . ILE C 1 143 ? 6.51092 82.28008 40.62673 1.000 25.83758 143 ILE C C 1
ATOM 4792 O O . ILE C 1 143 ? 7.31817 82.73650 39.81036 1.000 29.33423 143 ILE C O 1
ATOM 4797 N N . ILE C 1 144 ? 6.90943 81.82520 41.81474 1.000 19.56302 144 ILE C N 1
ATOM 4798 C CA . ILE C 1 144 ? 8.32610 81.86892 42.16696 1.000 24.04085 144 ILE C CA 1
ATOM 4799 C C . ILE C 1 144 ? 9.12781 80.98947 41.22117 1.000 23.85881 144 ILE C C 1
ATOM 4800 O O . ILE C 1 144 ? 10.15311 81.40845 40.67498 1.000 23.40304 144 ILE C O 1
ATOM 4805 N N . GLU C 1 145 ? 8.66080 79.75834 40.99708 1.000 20.75063 145 GLU C N 1
ATOM 4806 C CA . GLU C 1 145 ? 9.36782 78.86961 40.08115 1.000 23.78525 145 GLU C CA 1
ATOM 4807 C C . GLU C 1 145 ? 9.37024 79.44261 38.66733 1.000 23.00053 145 GLU C C 1
ATOM 4808 O O . GLU C 1 145 ? 10.39730 79.41375 37.98230 1.000 18.57472 145 GLU C O 1
ATOM 4814 N N . LEU C 1 146 ? 8.25177 80.02664 38.23657 1.000 19.92358 146 LEU C N 1
ATOM 4815 C CA . LEU C 1 146 ? 8.22987 80.67218 36.91985 1.000 19.47296 146 LEU C CA 1
ATOM 4816 C C . LEU C 1 146 ? 9.33551 81.71823 36.78705 1.000 18.62790 146 LEU C C 1
ATOM 4817 O O . LEU C 1 146 ? 9.99637 81.80892 35.74485 1.000 18.49581 146 LEU C O 1
ATOM 4822 N N . GLN C 1 147 ? 9.55561 82.51174 37.83475 1.000 20.61711 147 GLN C N 1
ATOM 4823 C CA . GLN C 1 147 ? 10.51435 83.60611 37.76664 1.000 21.01626 147 GLN C CA 1
ATOM 4824 C C . GLN C 1 147 ? 11.96304 83.13120 37.81469 1.000 23.98648 147 GLN C C 1
ATOM 4825 O O . GLN C 1 147 ? 12.87100 83.89428 37.46562 1.000 28.09531 147 GLN C O 1
ATOM 4831 N N . ASN C 1 148 ? 12.20353 81.90200 38.23805 1.000 20.83523 148 ASN C N 1
ATOM 4832 C CA . ASN C 1 148 ? 13.53473 81.33278 38.21396 1.000 22.31228 148 ASN C CA 1
ATOM 4833 C C . ASN C 1 148 ? 13.87457 80.67543 36.88774 1.000 27.76324 148 ASN C C 1
ATOM 4834 O O . ASN C 1 148 ? 14.99453 80.19260 36.73790 1.000 22.86972 148 ASN C O 1
ATOM 4839 N N . LEU C 1 149 ? 12.94528 80.62704 35.92925 1.000 18.69500 149 LEU C N 1
ATOM 4840 C CA . LEU C 1 149 ? 13.24301 80.04854 34.61855 1.000 16.55419 149 LEU C CA 1
ATOM 4841 C C . LEU C 1 149 ? 13.94819 81.11422 33.79531 1.000 22.75039 149 LEU C C 1
ATOM 4842 O O . LEU C 1 149 ? 13.30810 81.99370 33.21129 1.000 21.91433 149 LEU C O 1
ATOM 4847 N N . LYS C 1 150 ? 15.27935 81.02525 33.73096 1.000 18.81953 150 LYS C N 1
ATOM 4848 C CA . LYS C 1 150 ? 16.09397 82.12795 33.23066 1.000 18.80578 150 LYS C CA 1
ATOM 4849 C C . LYS C 1 150 ? 16.08743 82.23922 31.71471 1.000 14.59076 150 LYS C C 1
ATOM 4850 O O . LYS C 1 150 ? 16.52337 83.26192 31.18631 1.000 18.98680 150 LYS C O 1
ATOM 4856 N N . ASN C 1 151 ? 15.64330 81.21474 30.99552 1.000 16.39764 151 ASN C N 1
ATOM 4857 C CA . ASN C 1 151 ? 15.51869 81.32452 29.54580 1.000 14.19522 151 ASN C CA 1
ATOM 4858 C C . ASN C 1 151 ? 14.08490 81.57437 29.11105 1.000 17.61127 151 ASN C C 1
ATOM 4859 O O . ASN C 1 151 ? 13.76168 81.39716 27.92821 1.000 18.84469 151 ASN C O 1
ATOM 4864 N N . LEU C 1 152 ? 13.23299 82.00462 30.04229 1.000 15.47943 152 LEU C N 1
ATOM 4865 C CA . LEU C 1 152 ? 11.95187 82.63889 29.74516 1.000 17.52254 152 LEU C CA 1
ATOM 4866 C C . LEU C 1 152 ? 12.01532 84.11324 30.11025 1.000 23.83450 152 LEU C C 1
ATOM 4867 O O . LEU C 1 152 ? 12.63155 84.48620 31.11162 1.000 21.25725 152 LEU C O 1
ATOM 4872 N N . ASN C 1 153 ? 11.34978 84.94542 29.32339 1.000 17.64835 153 ASN C N 1
ATOM 4873 C CA . ASN C 1 153 ? 11.19248 86.35840 29.64345 1.000 20.70694 153 ASN C CA 1
ATOM 4874 C C . ASN C 1 153 ? 9.68458 86.62158 29.69942 1.000 21.52324 153 ASN C C 1
ATOM 4875 O O . ASN C 1 153 ? 9.05088 86.81594 28.66222 1.000 18.00203 153 ASN C O 1
ATOM 4880 N N . ILE C 1 154 ? 9.09626 86.61182 30.89621 1.000 21.04458 154 ILE C N 1
ATOM 4881 C CA . ILE C 1 154 ? 7.65579 86.83213 31.04009 1.000 17.45301 154 ILE C CA 1
ATOM 4882 C C . ILE C 1 154 ? 7.37863 88.32903 30.96171 1.000 20.98728 154 ILE C C 1
ATOM 4883 O O . ILE C 1 154 ? 7.67667 89.07138 31.89995 1.000 20.52194 154 ILE C O 1
ATOM 4888 N N . ILE C 1 155 ? 6.77029 88.77580 29.86342 1.000 15.07477 155 ILE C N 1
ATOM 4889 C CA . ILE C 1 155 ? 6.57641 90.20281 29.64037 1.000 20.47561 155 ILE C CA 1
ATOM 4890 C C . ILE C 1 155 ? 5.13102 90.63562 29.76071 1.000 15.16610 155 ILE C C 1
ATOM 4891 O O . ILE C 1 155 ? 4.84848 91.83063 29.57071 1.000 16.16062 155 ILE C O 1
ATOM 4896 N N . GLY C 1 156 ? 4.20522 89.73826 30.08314 1.000 14.91085 156 GLY C N 1
ATOM 4897 C CA . GLY C 1 156 ? 2.82250 90.16355 30.18606 1.000 17.99089 156 GLY C CA 1
ATOM 4898 C C . GLY C 1 156 ? 1.89015 88.99419 30.42632 1.000 15.39290 156 GLY C C 1
ATOM 4899 O O . GLY C 1 156 ? 2.32299 87.89621 30.76481 1.000 13.88971 156 GLY C O 1
ATOM 4900 N N . VAL C 1 157 ? 0.59164 89.26575 30.26428 1.000 12.73281 157 VAL C N 1
ATOM 4901 C CA . VAL C 1 157 ? -0.45009 88.26679 30.48342 1.000 11.24081 157 VAL C CA 1
ATOM 4902 C C . VAL C 1 157 ? -1.43497 88.33632 29.32121 1.000 14.44852 157 VAL C C 1
ATOM 4903 O O . VAL C 1 157 ? -1.46333 89.31115 28.56627 1.000 12.78024 157 VAL C O 1
ATOM 4915 N N . THR C 1 159 ? -5.55527 86.76816 27.86289 1.000 14.86548 159 THR C N 1
ATOM 4916 C CA . THR C 1 159 ? -6.79056 86.05266 28.11519 1.000 13.21809 159 THR C CA 1
ATOM 4917 C C . THR C 1 159 ? -7.63241 86.08541 26.85861 1.000 20.05981 159 THR C C 1
ATOM 4918 O O . THR C 1 159 ? -7.38379 86.86653 25.93728 1.000 19.73505 159 THR C O 1
ATOM 4930 N N . ALA C 1 161 ? -11.77984 86.36927 26.25930 1.000 30.49938 161 ALA C N 1
ATOM 4931 C CA . ALA C 1 161 ? -13.15241 86.37710 26.72416 1.000 42.19889 161 ALA C CA 1
ATOM 4932 C C . ALA C 1 161 ? -14.01756 85.49482 25.82374 1.000 35.57083 161 ALA C C 1
ATOM 4933 O O . ALA C 1 161 ? -13.72376 85.33418 24.63776 1.000 24.68851 161 ALA C O 1
ATOM 4935 N N . PRO C 1 162 ? -15.10087 84.92923 26.35459 1.000 37.73193 162 PRO C N 1
ATOM 4936 C CA . PRO C 1 162 ? -16.07694 84.26893 25.48033 1.000 36.77796 162 PRO C CA 1
ATOM 4937 C C . PRO C 1 162 ? -16.70277 85.28674 24.54188 1.000 29.01432 162 PRO C C 1
ATOM 4938 O O . PRO C 1 162 ? -16.70859 86.49564 24.80284 1.000 28.47856 162 PRO C O 1
ATOM 4942 N N A PHE C 1 163 ? -17.21733 84.78830 23.41965 0.486 22.77027 163 PHE C N 1
ATOM 4943 N N B PHE C 1 163 ? -17.22628 84.79061 23.42692 0.514 22.73553 163 PHE C N 1
ATOM 4944 C CA A PHE C 1 163 ? -17.88603 85.66880 22.47593 0.486 24.80276 163 PHE C CA 1
ATOM 4945 C CA B PHE C 1 163 ? -17.86398 85.67888 22.47033 0.514 24.66207 163 PHE C CA 1
ATOM 4946 C C A PHE C 1 163 ? -19.18480 86.16718 23.09238 0.486 27.88787 163 PHE C C 1
ATOM 4947 C C B PHE C 1 163 ? -19.19341 86.16293 23.04051 0.514 27.86935 163 PHE C C 1
ATOM 4948 O O A PHE C 1 163 ? -19.98561 85.37256 23.59587 0.486 19.56927 163 PHE C O 1
ATOM 4949 O O B PHE C 1 163 ? -20.01864 85.35470 23.47804 0.514 19.55603 163 PHE C O 1
ATOM 4964 N N . THR C 1 164 ? -19.38287 87.48520 23.06913 1.000 21.39861 164 THR C N 1
ATOM 4965 C CA . THR C 1 164 ? -20.58333 88.07745 23.64365 1.000 24.94039 164 THR C CA 1
ATOM 4966 C C . THR C 1 164 ? -20.78615 89.48379 23.09231 1.000 28.85157 164 THR C C 1
ATOM 4967 O O . THR C 1 164 ? -19.82895 90.17264 22.72624 1.000 27.94347 164 THR C O 1
ATOM 4971 N N . ASP C 1 165 ? -22.04680 89.90954 23.05320 1.000 36.92775 165 ASP C N 1
ATOM 4972 C CA . ASP C 1 165 ? -22.35998 91.28758 22.69853 1.000 36.67590 165 ASP C CA 1
ATOM 4973 C C . ASP C 1 165 ? -22.51883 92.17639 23.92528 1.000 38.75164 165 ASP C C 1
ATOM 4974 O O . ASP C 1 165 ? -22.83841 93.36304 23.78454 1.000 43.22177 165 ASP C O 1
ATOM 4979 N N . ASP C 1 166 ? -22.29735 91.63125 25.11809 1.000 20.59313 166 ASP C N 1
ATOM 4980 C CA . ASP C 1 166 ? -22.55014 92.34236 26.36715 1.000 28.37820 166 ASP C CA 1
ATOM 4981 C C . ASP C 1 166 ? -21.29242 93.12516 26.72863 1.000 29.59944 166 ASP C C 1
ATOM 4982 O O . ASP C 1 166 ? -20.31890 92.56413 27.23608 1.000 20.71799 166 ASP C O 1
ATOM 4987 N N . GLU C 1 167 ? -21.33091 94.43494 26.48837 1.000 22.82865 167 GLU C N 1
ATOM 4988 C CA . GLU C 1 167 ? -20.17816 95.28201 26.75815 1.000 31.51800 167 GLU C CA 1
ATOM 4989 C C . GLU C 1 167 ? -19.79503 95.24241 28.23059 1.000 28.52893 167 GLU C C 1
ATOM 4990 O O . GLU C 1 167 ? -18.60795 95.30625 28.57130 1.000 27.33875 167 GLU C O 1
ATOM 4996 N N . LYS C 1 168 ? -20.78720 95.12373 29.11427 1.000 25.26227 168 LYS C N 1
ATOM 4997 C CA . LYS C 1 168 ? -20.51571 95.07478 30.54331 1.000 21.78414 168 LYS C CA 1
ATOM 4998 C C . LYS C 1 168 ? -19.67808 93.84849 30.89795 1.000 31.88873 168 LYS C C 1
ATOM 4999 O O . LYS C 1 168 ? -18.73341 93.93894 31.69491 1.000 22.40224 168 LYS C O 1
ATOM 5005 N N . ILE C 1 169 ? -19.98445 92.69669 30.29523 1.000 20.50234 169 ILE C N 1
ATOM 5006 C CA . ILE C 1 169 ? -19.18513 91.50663 30.57796 1.000 18.28477 169 ILE C CA 1
ATOM 5007 C C . ILE C 1 169 ? -17.78185 91.66026 30.00326 1.000 16.90418 169 ILE C C 1
ATOM 5008 O O . ILE C 1 169 ? -16.79243 91.29910 30.64915 1.000 21.43209 169 ILE C O 1
ATOM 5013 N N . LEU C 1 170 ? -17.66753 92.19015 28.78057 1.000 20.30362 170 LEU C N 1
ATOM 5014 C CA . LEU C 1 170 ? -16.34834 92.34554 28.17664 1.000 17.93280 170 LEU C CA 1
ATOM 5015 C C . LEU C 1 170 ? -15.45690 93.24674 29.01927 1.000 18.65447 170 LEU C C 1
ATOM 5016 O O . LEU C 1 170 ? -14.28003 92.93479 29.25054 1.000 20.91668 170 LEU C O 1
ATOM 5021 N N . ARG C 1 171 ? -15.99618 94.38301 29.47772 1.000 21.07636 171 ARG C N 1
ATOM 5022 C CA . ARG C 1 171 ? -15.19232 95.30272 30.28074 1.000 21.22104 171 ARG C CA 1
ATOM 5023 C C . ARG C 1 171 ? -14.78718 94.66525 31.59973 1.000 21.67336 171 ARG C C 1
ATOM 5024 O O . ARG C 1 171 ? -13.67835 94.90176 32.08984 1.000 21.60388 171 ARG C O 1
ATOM 5040 N N . VAL C 1 173 ? -14.18063 91.46609 32.05705 1.000 23.15463 173 VAL C N 1
ATOM 5041 C CA . VAL C 1 173 ? -13.11079 90.51382 31.78422 1.000 20.80861 173 VAL C CA 1
ATOM 5042 C C . VAL C 1 173 ? -11.79752 91.24397 31.52263 1.000 16.76034 173 VAL C C 1
ATOM 5043 O O . VAL C 1 173 ? -10.74984 90.88204 32.07112 1.000 17.41252 173 VAL C O 1
ATOM 5047 N N . PHE C 1 174 ? -11.82502 92.24465 30.63687 1.000 18.88288 174 PHE C N 1
ATOM 5048 C CA . PHE C 1 174 ? -10.59432 92.93320 30.26432 1.000 22.22871 174 PHE C CA 1
ATOM 5049 C C . PHE C 1 174 ? -10.01644 93.70023 31.44464 1.000 21.85390 174 PHE C C 1
ATOM 5050 O O . PHE C 1 174 ? -8.79573 93.72258 31.63752 1.000 21.97306 174 PHE C O 1
ATOM 5058 N N . SER C 1 175 ? -10.87552 94.32196 32.25550 1.000 18.55706 175 SER C N 1
ATOM 5059 C CA . SER C 1 175 ? -10.36988 95.07525 33.39682 1.000 19.27290 175 SER C CA 1
ATOM 5060 C C . SER C 1 175 ? -9.83360 94.14490 34.47246 1.000 21.76802 175 SER C C 1
ATOM 5061 O O . SER C 1 175 ? -8.83971 94.46922 35.12461 1.000 23.14149 175 SER C O 1
ATOM 5064 N N . GLU C 1 176 ? -10.44745 92.96863 34.65316 1.000 18.50734 176 GLU C N 1
ATOM 5065 C CA . GLU C 1 176 ? -9.91659 92.01988 35.63266 1.000 20.29201 176 GLU C CA 1
ATOM 5066 C C . GLU C 1 176 ? -8.52414 91.52375 35.25132 1.000 25.66601 176 GLU C C 1
ATOM 5067 O O . GLU C 1 176 ? -7.66168 91.35289 36.12577 1.000 19.93927 176 GLU C O 1
ATOM 5073 N N . LEU C 1 177 ? -8.27232 91.27227 33.95951 1.000 22.40088 177 LEU C N 1
ATOM 5074 C CA . LEU C 1 177 ? -6.91879 90.84630 33.60406 1.000 20.29551 177 LEU C CA 1
ATOM 5075 C C . LEU C 1 177 ? -5.91624 91.98225 33.80767 1.000 20.10651 177 LEU C C 1
ATOM 5076 O O . LEU C 1 177 ? -4.78353 91.73854 34.23924 1.000 16.50509 177 LEU C O 1
ATOM 5081 N N . ARG C 1 178 ? -6.31609 93.23208 33.52024 1.000 17.40505 178 ARG C N 1
ATOM 5082 C CA . ARG C 1 178 ? -5.42017 94.35591 33.78900 1.000 18.28804 178 ARG C CA 1
ATOM 5083 C C . ARG C 1 178 ? -5.15023 94.49168 35.28674 1.000 20.52895 178 ARG C C 1
ATOM 5084 O O . ARG C 1 178 ? -4.01380 94.76281 35.69847 1.000 21.52525 178 ARG C O 1
ATOM 5092 N N . LYS C 1 179 ? -6.16781 94.27210 36.12416 1.000 18.54942 179 LYS C N 1
ATOM 5093 C CA . LYS C 1 179 ? -5.92036 94.31049 37.56669 1.000 24.36525 179 LYS C CA 1
ATOM 5094 C C . LYS C 1 179 ? -4.94780 93.21925 38.00423 1.000 26.03551 179 LYS C C 1
ATOM 5095 O O . LYS C 1 179 ? -4.14156 93.43656 38.91736 1.000 22.56842 179 LYS C O 1
ATOM 5101 N N . ILE C 1 180 ? -4.97803 92.05330 37.35337 1.000 19.97073 180 ILE C N 1
ATOM 5102 C CA . ILE C 1 180 ? -4.02673 90.99801 37.70249 1.000 24.52641 180 ILE C CA 1
ATOM 5103 C C . ILE C 1 180 ? -2.60591 91.40350 37.32207 1.000 20.16648 180 ILE C C 1
ATOM 5104 O O . ILE C 1 180 ? -1.65690 91.19411 38.08774 1.000 24.11565 180 ILE C O 1
ATOM 5109 N N . LYS C 1 181 ? -2.43780 91.96167 36.12174 1.000 19.68593 181 LYS C N 1
ATOM 5110 C CA . LYS C 1 181 ? -1.13957 92.45656 35.67759 1.000 18.42960 181 LYS C CA 1
ATOM 5111 C C . LYS C 1 181 ? -0.58165 93.49519 36.65140 1.000 19.54331 181 LYS C C 1
ATOM 5112 O O . LYS C 1 181 ? 0.58752 93.43220 37.04192 1.000 19.85279 181 LYS C O 1
ATOM 5118 N N . ASP C 1 182 ? -1.40904 94.46666 37.03980 1.000 15.82694 182 ASP C N 1
ATOM 5119 C CA . ASP C 1 182 ? -0.97125 95.51525 37.95525 1.000 26.38486 182 ASP C CA 1
ATOM 5120 C C . ASP C 1 182 ? -0.51783 94.92001 39.28033 1.000 22.01695 182 ASP C C 1
ATOM 5121 O O . ASP C 1 182 ? 0.54132 95.27494 39.80594 1.000 27.26077 182 ASP C O 1
ATOM 5126 N N . GLU C 1 183 ? -1.29370 93.98347 39.82247 1.000 16.96631 183 GLU C N 1
ATOM 5127 C CA . GLU C 1 183 ? -0.91589 93.37013 41.08970 1.000 27.44599 183 GLU C CA 1
ATOM 5128 C C . GLU C 1 183 ? 0.34043 92.51389 40.95980 1.000 26.15295 183 GLU C C 1
ATOM 5129 O O . GLU C 1 183 ? 1.20362 92.54486 41.84378 1.000 24.06433 183 GLU C O 1
ATOM 5135 N N . LEU C 1 184 ? 0.44608 91.71763 39.88846 1.000 26.70885 184 LEU C N 1
ATOM 5136 C CA . LEU C 1 184 ? 1.67749 90.97722 39.62496 1.000 20.34203 184 LEU C CA 1
ATOM 5137 C C . LEU C 1 184 ? 2.86537 91.91956 39.52706 1.000 23.57364 184 LEU C C 1
ATOM 5138 O O . LEU C 1 184 ? 3.97237 91.58938 39.96633 1.000 22.10043 184 LEU C O 1
ATOM 5143 N N . ASN C 1 185 ? 2.65575 93.09035 38.92542 1.000 20.52419 185 ASN C N 1
ATOM 5144 C CA . ASN C 1 185 ? 3.74357 94.04297 38.77889 1.000 23.07263 185 ASN C CA 1
ATOM 5145 C C . ASN C 1 185 ? 4.18130 94.59386 40.12702 1.000 25.15893 185 ASN C C 1
ATOM 5146 O O . ASN C 1 185 ? 5.37463 94.83461 40.33842 1.000 32.34866 185 ASN C O 1
ATOM 5151 N N . LYS C 1 186 ? 3.24375 94.75924 41.05785 1.000 24.54927 186 LYS C N 1
ATOM 5152 C CA . LYS C 1 186 ? 3.59548 95.21908 42.39596 1.000 31.64731 186 LYS C CA 1
ATOM 5153 C C . LYS C 1 186 ? 4.25887 94.12067 43.22071 1.000 27.83604 186 LYS C C 1
ATOM 5154 O O . LYS C 1 186 ? 5.27413 94.36400 43.87950 1.000 27.84979 186 LYS C O 1
ATOM 5160 N N . GLU C 1 187 ? 3.70509 92.90256 43.19475 1.000 31.18261 187 GLU C N 1
ATOM 5161 C CA . GLU C 1 187 ? 4.13110 91.85891 44.12320 1.000 30.95631 187 GLU C CA 1
ATOM 5162 C C . GLU C 1 187 ? 5.33381 91.04677 43.64857 1.000 31.82257 187 GLU C C 1
ATOM 5163 O O . GLU C 1 187 ? 6.08859 90.54921 44.48813 1.000 26.96106 187 GLU C O 1
ATOM 5169 N N . TYR C 1 188 ? 5.53313 90.86992 42.33894 1.000 26.23408 188 TYR C N 1
ATOM 5170 C CA . TYR C 1 188 ? 6.58716 89.93776 41.92983 1.000 22.78957 188 TYR C CA 1
ATOM 5171 C C . TYR C 1 188 ? 7.49544 90.45687 40.82529 1.000 29.62620 188 TYR C C 1
ATOM 5172 O O . TYR C 1 188 ? 8.68861 90.13487 40.82244 1.000 27.09909 188 TYR C O 1
ATOM 5181 N N . PHE C 1 189 ? 6.96704 91.20664 39.85968 1.000 24.81150 189 PHE C N 1
ATOM 5182 C CA . PHE C 1 189 ? 7.71231 91.47096 38.63299 1.000 23.65795 189 PHE C CA 1
ATOM 5183 C C . PHE C 1 189 ? 8.36905 92.84216 38.58671 1.000 24.62374 189 PHE C C 1
ATOM 5184 O O . PHE C 1 189 ? 8.89621 93.21656 37.53418 1.000 26.47723 189 PHE C O 1
ATOM 5192 N N . ASN C 1 190 ? 8.34712 93.60366 39.68008 1.000 31.84961 190 ASN C N 1
ATOM 5193 C CA . ASN C 1 190 ? 9.07350 94.87435 39.73404 1.000 32.42003 190 ASN C CA 1
ATOM 5194 C C . ASN C 1 190 ? 8.69746 95.77283 38.55945 1.000 33.51499 190 ASN C C 1
ATOM 5195 O O . ASN C 1 190 ? 9.54575 96.44689 37.97291 1.000 32.98965 190 ASN C O 1
ATOM 5200 N N . ASN C 1 191 ? 7.42777 95.72571 38.17727 1.000 27.45898 191 ASN C N 1
ATOM 5201 C CA . ASN C 1 191 ? 6.86835 96.46767 37.05502 1.000 25.56691 191 ASN C CA 1
ATOM 5202 C C . ASN C 1 191 ? 7.48087 96.09652 35.70628 1.000 20.82391 191 ASN C C 1
ATOM 5203 O O . ASN C 1 191 ? 7.35520 96.84724 34.73387 1.000 26.41440 191 ASN C O 1
ATOM 5208 N N . ASN C 1 192 ? 8.07931 94.91790 35.58442 1.000 22.70198 192 ASN C N 1
ATOM 5209 C CA . ASN C 1 192 ? 8.58147 94.50065 34.28124 1.000 24.24065 192 ASN C CA 1
ATOM 5210 C C . ASN C 1 192 ? 7.50946 93.92699 33.34295 1.000 29.15805 192 ASN C C 1
ATOM 5211 O O . ASN C 1 192 ? 7.79773 93.74283 32.15483 1.000 31.05230 192 ASN C O 1
ATOM 5216 N N . LEU C 1 193 ? 6.28714 93.65163 33.81562 1.000 23.25358 193 LEU C N 1
ATOM 5217 C CA . LEU C 1 193 ? 5.21307 93.24038 32.90546 1.000 25.30119 193 LEU C CA 1
ATOM 5218 C C . LEU C 1 193 ? 4.68741 94.44811 32.15195 1.000 23.04874 193 LEU C C 1
ATOM 5219 O O . LEU C 1 193 ? 4.13956 95.37056 32.76444 1.000 27.37076 193 LEU C O 1
ATOM 5224 N N . THR C 1 194 ? 4.82738 94.43079 30.82628 1.000 16.80738 194 THR C N 1
ATOM 5225 C CA . THR C 1 194 ? 4.40329 95.53698 29.98837 1.000 19.54039 194 THR C CA 1
ATOM 5226 C C . THR C 1 194 ? 3.23149 95.21283 29.07154 1.000 20.79323 194 THR C C 1
ATOM 5227 O O . THR C 1 194 ? 2.66545 96.14075 28.48476 1.000 22.95335 194 THR C O 1
ATOM 5231 N N . GLU C 1 195 ? 2.84521 93.94467 28.92796 1.000 15.49011 195 GLU C N 1
ATOM 5232 C CA . GLU C 1 195 ? 1.94202 93.55079 27.85653 1.000 17.88679 195 GLU C CA 1
ATOM 5233 C C . GLU C 1 195 ? 0.64533 92.96595 28.38955 1.000 15.96573 195 GLU C C 1
ATOM 5234 O O . GLU C 1 195 ? 0.60397 92.30930 29.43648 1.000 17.62353 195 GLU C O 1
ATOM 5240 N N . LEU C 1 196 ? -0.40451 93.20243 27.61233 1.000 13.28305 196 LEU C N 1
ATOM 5241 C CA . LEU C 1 196 ? -1.77188 92.78765 27.90117 1.000 15.20701 196 LEU C CA 1
ATOM 5242 C C . LEU C 1 196 ? -2.34770 92.31852 26.56832 1.000 15.72965 196 LEU C C 1
ATOM 5243 O O . LEU C 1 196 ? -2.69501 93.14591 25.72198 1.000 19.22340 196 LEU C O 1
ATOM 5248 N N . SER C 1 197 ? -2.40998 91.00325 26.36353 1.000 15.89115 197 SER C N 1
ATOM 5249 C CA . SER C 1 197 ? -2.92531 90.41849 25.12529 1.000 15.05290 197 SER C CA 1
ATOM 5250 C C . SER C 1 197 ? -4.40441 90.10142 25.30053 1.000 14.99171 197 SER C C 1
ATOM 5251 O O . SER C 1 197 ? -4.75767 89.10663 25.93944 1.000 13.06843 197 SER C O 1
ATOM 5262 N N . GLY C 1 199 ? -8.52732 90.89565 23.27315 1.000 16.36710 199 GLY C N 1
ATOM 5263 C CA . GLY C 1 199 ? -9.36685 91.51659 22.25489 1.000 19.14615 199 GLY C CA 1
ATOM 5264 C C . GLY C 1 199 ? -9.21053 90.81785 20.91301 1.000 20.35866 199 GLY C C 1
ATOM 5265 O O . GLY C 1 199 ? -8.10544 90.42215 20.51437 1.000 17.14045 199 GLY C O 1
ATOM 5279 N N . SER C 1 201 ? -11.47800 90.40188 16.72796 1.000 25.36122 201 SER C N 1
ATOM 5280 C CA . SER C 1 201 ? -12.19757 91.20402 15.72991 1.000 30.27131 201 SER C CA 1
ATOM 5281 C C . SER C 1 201 ? -13.46027 91.84894 16.28196 1.000 23.85689 201 SER C C 1
ATOM 5282 O O . SER C 1 201 ? -13.73331 93.01794 15.99467 1.000 23.06395 201 SER C O 1
ATOM 5285 N N . SER C 1 202 ? -14.24983 91.11656 17.06314 1.000 23.18321 202 SER C N 1
ATOM 5286 C CA . SER C 1 202 ? -15.56971 91.64417 17.39597 1.000 22.33723 202 SER C CA 1
ATOM 5287 C C . SER C 1 202 ? -15.58226 92.49508 18.66155 1.000 27.99820 202 SER C C 1
ATOM 5288 O O . SER C 1 202 ? -16.59946 93.13117 18.94870 1.000 30.98527 202 SER C O 1
ATOM 5291 N N . ASP C 1 203 ? -14.48075 92.58140 19.40187 1.000 27.91906 203 ASP C N 1
ATOM 5292 C CA . ASP C 1 203 ? -14.53337 93.35659 20.63486 1.000 21.95400 203 ASP C CA 1
ATOM 5293 C C . ASP C 1 203 ? -13.29573 94.20874 20.88249 1.000 26.53832 203 ASP C C 1
ATOM 5294 O O . ASP C 1 203 ? -13.13711 94.72866 22.00044 1.000 24.34950 203 ASP C O 1
ATOM 5299 N N . TYR C 1 204 ? -12.42455 94.39000 19.88617 1.000 22.65924 204 TYR C N 1
ATOM 5300 C CA . TYR C 1 204 ? -11.11221 94.95993 20.17103 1.000 19.84946 204 TYR C CA 1
ATOM 5301 C C . TYR C 1 204 ? -11.17367 96.43632 20.52474 1.000 21.08043 204 TYR C C 1
ATOM 5302 O O . TYR C 1 204 ? -10.21287 96.95470 21.10338 1.000 22.37036 204 TYR C O 1
ATOM 5311 N N . LYS C 1 205 ? -12.25769 97.13976 20.18686 1.000 22.00443 205 LYS C N 1
ATOM 5312 C CA . LYS C 1 205 ? -12.31952 98.54635 20.57542 1.000 22.38567 205 LYS C CA 1
ATOM 5313 C C . LYS C 1 205 ? -12.47255 98.67382 22.08462 1.000 17.37186 205 LYS C C 1
ATOM 5314 O O . LYS C 1 205 ? -11.87044 99.54964 22.70834 1.000 22.61931 205 LYS C O 1
ATOM 5320 N N . ILE C 1 206 ? -13.24077 97.77345 22.68743 1.000 24.76933 206 ILE C N 1
ATOM 5321 C CA . ILE C 1 206 ? -13.35577 97.73618 24.13667 1.000 25.87835 206 ILE C CA 1
ATOM 5322 C C . ILE C 1 206 ? -12.04910 97.26616 24.75994 1.000 27.65351 206 ILE C C 1
ATOM 5323 O O . ILE C 1 206 ? -11.62568 97.77310 25.80368 1.000 23.96919 206 ILE C O 1
ATOM 5328 N N . ALA C 1 207 ? -11.36301 96.32233 24.11427 1.000 21.14762 207 ALA C N 1
ATOM 5329 C CA . ALA C 1 207 ? -10.09422 95.87645 24.66781 1.000 19.65032 207 ALA C CA 1
ATOM 5330 C C . ALA C 1 207 ? -9.07666 97.00758 24.65730 1.000 14.61223 207 ALA C C 1
ATOM 5331 O O . ALA C 1 207 ? -8.36318 97.20598 25.64847 1.000 16.73145 207 ALA C O 1
ATOM 5333 N N . LEU C 1 208 ? -9.01732 97.77921 23.56085 1.000 17.53003 208 LEU C N 1
ATOM 5334 C CA . LEU C 1 208 ? -8.10694 98.92510 23.50791 1.000 19.11498 208 LEU C CA 1
ATOM 5335 C C . LEU C 1 208 ? -8.40606 99.91851 24.62514 1.000 22.10832 208 LEU C C 1
ATOM 5336 O O . LEU C 1 208 ? -7.49264 100.37008 25.32379 1.000 19.54517 208 LEU C O 1
ATOM 5341 N N . GLN C 1 209 ? -9.68537 100.27945 24.79831 1.000 20.48290 209 GLN C N 1
ATOM 5342 C CA . GLN C 1 209 ? -10.06869 101.17198 25.89133 1.000 22.80400 209 GLN C CA 1
ATOM 5343 C C . GLN C 1 209 ? -9.59325 100.63207 27.23139 1.000 21.66636 209 GLN C C 1
ATOM 5344 O O . GLN C 1 209 ? -9.11731 101.38688 28.08579 1.000 24.75994 209 GLN C O 1
ATOM 5350 N N . GLU C 1 210 ? -9.68617 99.32167 27.42229 1.000 23.07132 210 GLU C N 1
ATOM 5351 C CA . GLU C 1 210 ? -9.30010 98.70745 28.68386 1.000 18.61856 210 GLU C CA 1
ATOM 5352 C C . GLU C 1 210 ? -7.80833 98.42511 28.79000 1.000 23.55499 210 GLU C C 1
ATOM 5353 O O . GLU C 1 210 ? -7.40001 97.76091 29.75457 1.000 18.01979 210 GLU C O 1
ATOM 5359 N N . GLY C 1 211 ? -6.99412 98.93401 27.86184 1.000 18.11017 211 GLY C N 1
ATOM 5360 C CA . GLY C 1 211 ? -5.55067 98.88533 27.99058 1.000 22.11925 211 GLY C CA 1
ATOM 5361 C C . GLY C 1 211 ? -4.83536 97.78600 27.22521 1.000 23.24371 211 GLY C C 1
ATOM 5362 O O . GLY C 1 211 ? -3.65600 97.53005 27.50585 1.000 19.59736 211 GLY C O 1
ATOM 5363 N N . SER C 1 212 ? -5.48408 97.14314 26.25801 1.000 20.22989 212 SER C N 1
ATOM 5364 C CA . SER C 1 212 ? -4.80734 96.06109 25.54991 1.000 15.24554 212 SER C CA 1
ATOM 5365 C C . SER C 1 212 ? -3.58770 96.58126 24.80158 1.000 15.38024 212 SER C C 1
ATOM 5366 O O . SER C 1 212 ? -3.64390 97.63054 24.15367 1.000 19.86999 212 SER C O 1
ATOM 5369 N N . THR C 1 213 ? -2.47760 95.82755 24.87406 1.000 17.30993 213 THR C N 1
ATOM 5370 C CA . THR C 1 213 ? -1.29529 96.09583 24.06217 1.000 18.22438 213 THR C CA 1
ATOM 5371 C C . THR C 1 213 ? -1.10260 95.12226 22.89227 1.000 19.88802 213 THR C C 1
ATOM 5372 O O . THR C 1 213 ? -0.24859 95.37978 22.04153 1.000 18.16032 213 THR C O 1
ATOM 5376 N N . PHE C 1 214 ? -1.82412 93.99875 22.84680 1.000 18.29251 214 PHE C N 1
ATOM 5377 C CA . PHE C 1 214 ? -1.86824 93.12736 21.67092 1.000 15.92377 214 PHE C CA 1
ATOM 5378 C C . PHE C 1 214 ? -3.32854 92.83917 21.37526 1.000 19.59841 214 PHE C C 1
ATOM 5379 O O . PHE C 1 214 ? -4.00351 92.18997 22.18269 1.000 15.75535 214 PHE C O 1
ATOM 5387 N N . ILE C 1 215 ? -3.81678 93.28013 20.22094 1.000 16.17898 215 ILE C N 1
ATOM 5388 C CA . ILE C 1 215 ? -5.15101 92.89529 19.77656 1.000 17.67664 215 ILE C CA 1
ATOM 5389 C C . ILE C 1 215 ? -4.98694 91.87292 18.66348 1.000 21.83666 215 ILE C C 1
ATOM 5390 O O . ILE C 1 215 ? -4.19013 92.07454 17.73647 1.000 21.78260 215 ILE C O 1
ATOM 5395 N N . ARG C 1 216 ? -5.70145 90.75612 18.77877 1.000 20.73911 216 ARG C N 1
ATOM 5396 C CA . ARG C 1 216 ? -5.52640 89.60400 17.89607 1.000 19.96205 216 ARG C CA 1
ATOM 5397 C C . ARG C 1 216 ? -6.70306 89.60407 16.92932 1.000 20.33876 216 ARG C C 1
ATOM 5398 O O . ARG C 1 216 ? -7.77569 89.09437 17.23002 1.000 21.13370 216 ARG C O 1
ATOM 5406 N N . VAL C 1 217 ? -6.50041 90.21252 15.76960 1.000 19.22517 217 VAL C N 1
ATOM 5407 C CA . VAL C 1 217 ? -7.57384 90.45996 14.82324 1.000 21.83451 217 VAL C CA 1
ATOM 5408 C C . VAL C 1 217 ? -7.31639 89.59392 13.60133 1.000 20.16668 217 VAL C C 1
ATOM 5409 O O . VAL C 1 217 ? -6.24248 89.66952 12.99332 1.000 23.85544 217 VAL C O 1
ATOM 5413 N N . GLY C 1 218 ? -8.28208 88.75228 13.26102 1.000 19.19220 218 GLY C N 1
ATOM 5414 C CA . GLY C 1 218 ? -8.19826 87.98628 12.03065 1.000 22.76389 218 GLY C CA 1
ATOM 5415 C C . GLY C 1 218 ? -9.27675 88.37734 11.04321 1.000 27.26701 218 GLY C C 1
ATOM 5416 O O . GLY C 1 218 ? -8.98533 88.95213 9.98935 1.000 22.78279 218 GLY C O 1
ATOM 5417 N N . THR C 1 219 ? -10.53214 88.09295 11.39768 1.000 23.20561 219 THR C N 1
ATOM 5418 C CA . THR C 1 219 ? -11.64161 88.29243 10.46329 1.000 33.78114 219 THR C CA 1
ATOM 5419 C C . THR C 1 219 ? -11.70063 89.72267 9.93322 1.000 32.14597 219 THR C C 1
ATOM 5420 O O . THR C 1 219 ? -11.79975 89.93371 8.72010 1.000 30.10020 219 THR C O 1
ATOM 5424 N N . LYS C 1 220 ? -11.63944 90.72260 10.81714 1.000 22.21196 220 LYS C N 1
ATOM 5425 C CA . LYS C 1 220 ? -11.77782 92.09527 10.33577 1.000 29.35141 220 LYS C CA 1
ATOM 5426 C C . LYS C 1 220 ? -10.72433 92.44397 9.28623 1.000 35.46207 220 LYS C C 1
ATOM 5427 O O . LYS C 1 220 ? -10.99431 93.23862 8.37509 1.000 33.89085 220 LYS C O 1
ATOM 5433 N N . ILE C 1 221 ? -9.52697 91.86020 9.38806 1.000 23.95453 221 ILE C N 1
ATOM 5434 C CA . ILE C 1 221 ? -8.46890 92.13874 8.42122 1.000 28.37069 221 ILE C CA 1
ATOM 5435 C C . ILE C 1 221 ? -8.70421 91.37615 7.12183 1.000 30.77032 221 ILE C C 1
ATOM 5436 O O . ILE C 1 221 ? -8.60957 91.93907 6.02265 1.000 27.36963 221 ILE C O 1
ATOM 5441 N N . PHE C 1 222 ? -8.97701 90.07310 7.22789 1.000 26.09139 222 PHE C N 1
ATOM 5442 C CA . PHE C 1 222 ? -8.98443 89.17966 6.07613 1.000 31.62141 222 PHE C CA 1
ATOM 5443 C C . PHE C 1 222 ? -10.38448 88.82957 5.58524 1.000 43.14850 222 PHE C C 1
ATOM 5444 O O . PHE C 1 222 ? -10.50212 88.20010 4.53018 1.000 40.47883 222 PHE C O 1
ATOM 5452 N N . LYS C 1 223 ? -11.42865 89.24966 6.30435 1.000 41.33640 223 LYS C N 1
ATOM 5453 C CA . LYS C 1 223 ? -12.83675 88.88538 6.05934 1.000 46.56315 223 LYS C CA 1
ATOM 5454 C C . LYS C 1 223 ? -13.02906 87.46756 5.52670 1.000 60.33549 223 LYS C C 1
ATOM 5455 O O . LYS C 1 223 ? -12.67275 86.49163 6.19390 1.000 66.65876 223 LYS C O 1
#

Secondary structure (DSSP, 8-state):
-HHHHHHHHHHHHHHH-SSGGG-EEEEE-TT--HHHHHHHHTTT--EEEE--HHHHHHHHHHHHHTT---EEEE-S---GGGGGGTTTTEEEEEEE-SHHHHHHHHHHHHHTT---EEE-B--S--SS--SBPHHHHHHHHHHHHT-TT--EEE------S-HHHH--HHHHHHHHHHHHHHTSTT---B-----SHHHHHHTT-SEEEESHHHH-/-HHHHHHHHHHHHHHH-SSGGG-EEEEE-TT--HHHHHHHHTTT--EEEE--HHHHHHHHHHHHHTT---EEEE-S---GGGGGGTTTT-SEEEEE-SHHHHHHHHHHHHHTT---EEE-B--S---B-HHHHHHHHHHHHT-TT--EEE------S-HHHH--HHHHHHHHHHHHHHTSTT---B-----SHHHHHHTT-SEEEESHHHH-/-HHHHHHHHHHHHHHH-SSGGG-EEEEE-TT--HHHHHHHHTTT--EEEE--HHHHHHHHHHHHHTT---EEEE-S---GGGGGGTTTT-SEEEEE-SHHHHHHHHHHHHHTT---EEE-B--S--SS--PBPHHHHHHHHHHHHT-TT--EEE------S-HHHH--HHHHHHHHHHHHHHTSTT---B-----SHHHHHHTT-SEEEESHHHH-

Organism: Fusobacterium nucleatum subsp. nucleatum (strain ATCC 25586 / DSM 15643 / BCRC 10681 / CIP 101130 / JCM 8532 / KCTC 2640 / LMG 13131 / VPI 4355) (NCBI:txid190304)

B-factor: mean 29.43, std 11.93, range [9.24, 130.64]

Foldseek 3Di:
DLLVLVVVVLVLLVVAAPCSVLAAEEAECQPPDLVVLVVNVVSVHAHYEHADLVVVLVSQVVVVVVVDDHAYEYEHDDDLVSLLSCLPRHNEYEEAAALSSLLSSLVNLVVVPAAEYAAEAELVDDPVDRHYDLVRCVVCPVVNVPSVRYDHQAYYDPDDPPLVRVCSLLSRVVSRVVCCVPPVVNRHRADEEQVGVSSNSNSRHRYYHHYPSSRD/DLLVLVVVVLVLLVVAAPCSVLAAEEAACQPPDLVVVVVNVVSVHAHYEHADLVSVLVSLVVCVVVVDHHAYEYEHDDDLVSLLSCLVPHNEYQEAQAPVSLLSSLVNLVVVVAAEYAQEPELVPVRHDPVRCVVCVVVSVPSVRYDHQAYYDDDDPDLVVVCSLLSRVVSRVVCCVPPVVVRHDADEEQVGVSSNSNSHHRYYHHYPSNRD/DLLVLVVVVLVLLVVAAPCSVLAAEEAACQPPDLVVVVVNVVSVHAHYEHADLVVVLVSQVVCVVVVDHHAYEYEYDDDLVSLLSCLVPHDEYQEAAAQVSLVSSLVSLVVVVAAEYAAEAELPDDPVDRHYDPVRCVVCVVVSVPSVRYHHQAYYDPDDPDLVVVCSLLRRVVVRVVCCVPPVVVRHSAREECVGVSSNSNSRHRYYHDYVSSVD

InterPro domains:
  IPR001608 Alanine racemase, N-terminal [PF01168] (70-222)
  IPR011078 Pyridoxal phosphate homeostasis protein [MF_02087] (5-223)
  IPR011078 Pyridoxal phosphate homeostasis protein [PIRSF004848] (1-223)
  IPR011078 Pyridoxal phosphate homeostasis protein [PS01211] (73-87)
  IPR011078 Pyridoxal phosphate homeostasis protein [PTHR10146] (4-222)
  IPR011078 Pyridoxal phosphate homeostasis protein [TIGR00044] (5-223)
  IPR029066 PLP-binding barrel [G3DSA:3.20.20.10] (1-223)
  IPR029066 PLP-binding barrel [SSF51419] (1-222)

Sequence (644 aa):
SIKANVEEILEDIKKYSPYPEKVKLVAVTKYSSVEDIEKFLETGQNICGENKVQVIKDKIEYFKEKNKKIKWHFIGNLQKNKVKYIIDDVDLIHSVNKLSLAQEINKKAEQSSKIDVLLEINVYGEESKQGYSLDELKCDIIELQNLKNLNIIGVTAPFFTDDEKILRVFSELRKIKDELNKEYFNNNLTELSGSSDYKIALQEGSTFIRVGTKIFKSIKANVEEILEDIKKYSPYPEKVKLVAVTKYSSVEDIEKFLETGQNICGENKVQVIKDKIEYFKEKNKKIKWHFIGNLQKNKVKYIIDDVDLIHSVNKLSLAQEINKKAEQSSKIDVLLEINVYGEGYSLDELKCDIIELQNLKNLNIIGVTAPFFTDDEKILRVFSELRKIKDELNKEYFNNNLTELSGSSDYKIALQEGSTFIRVGTKIFKSIKANVEEILEDIKKYSPYPEKVKLVAVTKYSSVEDIEKFLETGQNICGENKVQVIKDKIEYFKEKNKKIKWHFIGNLQKNKVKYIIDDVDLIHSVNKLSLAQEINKKAEQSSKIDVLLEINVYGEESKQGYSLDELKCDIIELQNLKNLNIIGVTAPFFTDDEKILRVFSELRKIKDELNKEYFNNNLTELSGSSDYKIALQEGSTFIRVGTKIFK

Solvent-accessible surface area: 30360 Å² total

Radius of gyration: 30.4 Å; Cα contacts (8 Å, |Δi|>4): 1097; chains: 3; bounding box: 47×89×78 Å

Nearest PDB structures (foldseek):
  6kzw-assembly2_B  TM=1.003E+00  e=1.059E-39  Fusobacterium nucleatum subsp. nucleatum
  7f8e-assembly3_C  TM=9.995E-01  e=5.646E-36  Fusobacterium nucleatum subsp. nucleatum ATCC 25586
  7ygf-assembly3_C  TM=9.995E-01  e=5.990E-36  Fusobacterium nucleatum subsp. nucleatum ATCC 25586
  3r79-assembly3_A-2  TM=8.901E-01  e=3.320E-14  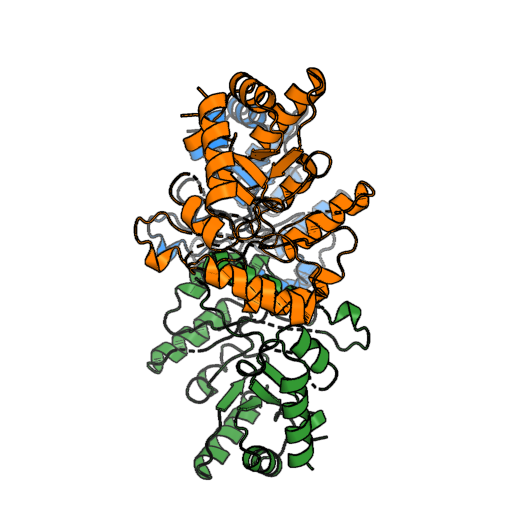Agrobacterium fabrum str. C58
  3r79-assembly3_B  TM=8.848E-01  e=2.949E-14  Agrobacterium fabrum str. C58